Protein AF-A0A0A9XHM2-F1 (afdb_monomer_lite)

InterPro domains:
  IPR039986 Cilia- and flagella- associated protein 210 [PTHR28663] (13-385)

Radius of gyration: 79.8 Å; chains: 1; bounding box: 159×106×248 Å

Foldseek 3Di:
DVVVVVVVVVVVVVVVVVVVVVVVVVVVLCPDVLNVLLVVLLVVLVVVLVVVVVVVVVVVVVVVVVVVVVVVVVVVVVVVVVVVVVVVVVVVVVVVVVVVVVVVVVVVVVVVVVVVVVVVVVVVVVVVVVVVVVVVVVVVVVVVVVPPPPPDPDDPDDDDDDDDDDPDDDPPDPDPPPPDPPPPPPPPPPPPPVVPPVPPPDPDDDDDDDDDDDDDDDDDDDDDDDDDDDDDDDDDDDDDDDYDDDDDDCPPVCPVVVVVVVVVVVVVVVVVVVVVVVVVVVVVVVVVVVVVVVVVVVVVVVVVVVVVVVVVVVVVVVVVVVVVVVVVVVVVVVVVVVVVVVVVVVVVLVVVVVSLVVSVVVLVVSLVVSVVVVGDSVSSVVSNVVSCVVQVQFDPPPDDDDGDRDGDRPPCVVVVVVVVVVVVVVVVVVVVVVVVVPVVPPPDDDDDDD

pLDDT: mean 73.56, std 21.64, range [12.21, 96.81]

Secondary structure (DSSP, 8-state):
-HHHHHHHHHHHHHHHHHHHHHHHHHHHHHTSHHHHHHHHHHHHHHHHHHHHHHHHHHHHHHHHHHHHHHHHHHHHHHHHHHHHHHHHHHHHHHHHHHHHHHHHHHHHHHHHHHHHHHHHHHHHHHHHHHHHHHHHHHHHHHHHHHHHTTS-TT--S-----------SSSSS-SSSTTSSGGGSGGGGGGGTTTSSTTSSSS-----------------------------------------------SGGGHHHHHHHHHHHHHHHHHHHHHHHHHHHHHHHHHHHHHHHHHHHHHHHHHHHHHHHHHHHHHHHHHHHHHHHHHHHHHHHHHHHHHHHHHHHHHHHHHHHHHHH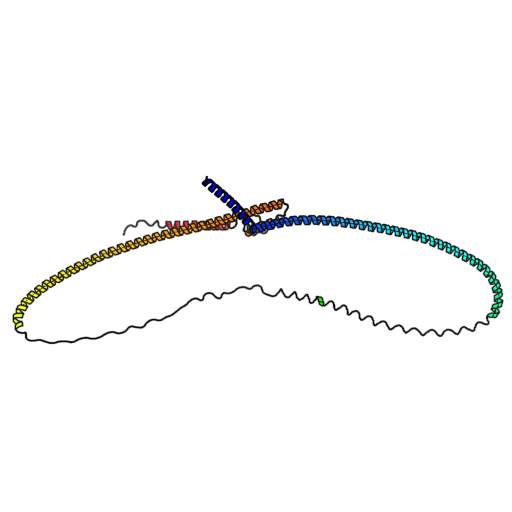HHHHHHHHHHHHHHHTT--SHHHHHHHHHHHHHTT-S----SSS--------TTHHHHHHHHHHHHHHHHHHHHHHHHHTTGGG---------

Structure (mmCIF, N/CA/C/O backbone):
data_AF-A0A0A9XHM2-F1
#
_entry.id   AF-A0A0A9XHM2-F1
#
loop_
_atom_site.group_PDB
_atom_site.id
_atom_site.type_symbol
_atom_site.label_atom_id
_atom_site.label_alt_id
_atom_site.label_comp_id
_atom_site.label_asym_id
_atom_site.label_entity_id
_atom_site.label_seq_id
_atom_site.pdbx_PDB_ins_code
_atom_site.Cartn_x
_atom_site.Cartn_y
_atom_site.Cartn_z
_atom_site.occupancy
_atom_site.B_iso_or_equiv
_atom_site.auth_seq_id
_atom_site.auth_comp_id
_atom_site.auth_asym_id
_atom_site.auth_atom_id
_atom_site.pdbx_PDB_model_num
ATOM 1 N N . ALA A 1 1 ? 0.078 51.154 26.487 1.00 70.75 1 ALA A N 1
ATOM 2 C CA . ALA A 1 1 ? 1.494 50.706 26.377 1.00 70.75 1 ALA A CA 1
ATOM 3 C C . ALA A 1 1 ? 1.761 49.185 26.523 1.00 70.75 1 ALA A C 1
ATOM 5 O O . ALA A 1 1 ? 2.159 48.554 25.548 1.00 70.75 1 ALA A O 1
ATOM 6 N N . ARG A 1 2 ? 1.698 48.573 27.729 1.00 76.19 2 ARG A N 1
ATOM 7 C CA . ARG A 1 2 ? 2.130 47.157 27.915 1.00 76.19 2 ARG A CA 1
ATOM 8 C C . ARG A 1 2 ? 1.165 46.142 27.282 1.00 76.19 2 ARG A C 1
ATOM 10 O O . ARG A 1 2 ? 1.616 45.144 26.730 1.00 76.19 2 ARG A O 1
ATOM 17 N N . HIS A 1 3 ? -0.140 46.409 27.343 1.00 81.81 3 HIS A N 1
ATOM 18 C CA . HIS A 1 3 ? -1.171 45.512 26.819 1.00 81.81 3 HIS A CA 1
ATOM 19 C C . HIS A 1 3 ? -1.166 45.444 25.282 1.00 81.81 3 HIS A C 1
ATOM 21 O O . HIS A 1 3 ? -1.221 44.344 24.742 1.00 81.81 3 HIS A O 1
ATOM 27 N N . GLU A 1 4 ? -0.992 46.565 24.565 1.00 82.81 4 GLU A N 1
ATOM 28 C CA . GLU A 1 4 ? -0.917 46.535 23.095 1.00 82.81 4 GLU A CA 1
ATOM 29 C C . GLU A 1 4 ? 0.332 45.787 22.615 1.00 82.81 4 GLU A C 1
ATOM 31 O O . GLU A 1 4 ? 0.250 45.059 21.634 1.00 82.81 4 GLU A O 1
ATOM 36 N N . ARG A 1 5 ? 1.471 45.882 23.326 1.00 81.62 5 ARG A N 1
ATOM 37 C CA . ARG A 1 5 ? 2.661 45.065 23.013 1.00 81.62 5 ARG A CA 1
ATOM 38 C C . ARG A 1 5 ? 2.379 43.569 23.167 1.00 81.62 5 ARG A C 1
ATOM 40 O O . ARG A 1 5 ? 2.789 42.794 22.312 1.00 81.62 5 ARG A O 1
ATOM 47 N N . TYR A 1 6 ? 1.662 43.161 24.217 1.00 90.19 6 TYR A N 1
ATOM 48 C CA . TYR A 1 6 ? 1.247 41.765 24.394 1.00 90.19 6 TYR A CA 1
ATOM 49 C C . TYR A 1 6 ? 0.303 41.296 23.274 1.00 90.19 6 TYR A C 1
ATOM 51 O O . TYR A 1 6 ? 0.520 40.228 22.706 1.00 90.19 6 TYR A O 1
ATOM 59 N N . LEU A 1 7 ? -0.700 42.104 22.907 1.00 91.31 7 LEU A N 1
ATOM 60 C CA . LEU A 1 7 ? -1.606 41.792 21.795 1.00 91.31 7 LEU A CA 1
ATOM 61 C C . LEU A 1 7 ? -0.871 41.735 20.447 1.00 91.31 7 LEU A C 1
ATOM 63 O O . LEU A 1 7 ? -1.127 40.828 19.659 1.00 91.31 7 LEU A O 1
ATOM 67 N N . TYR A 1 8 ? 0.075 42.647 20.206 1.00 91.00 8 TYR A N 1
ATOM 68 C CA . TYR A 1 8 ? 0.928 42.649 19.018 1.00 91.00 8 TYR A CA 1
ATOM 69 C C . TYR A 1 8 ? 1.772 41.370 18.935 1.00 91.00 8 TYR A C 1
ATOM 71 O O . TYR A 1 8 ? 1.706 40.670 17.928 1.00 91.00 8 TYR A O 1
ATOM 79 N N . PHE A 1 9 ? 2.498 41.010 20.002 1.00 90.00 9 PHE A N 1
ATOM 80 C CA . PHE A 1 9 ? 3.290 39.775 20.023 1.00 90.00 9 PHE A CA 1
ATOM 81 C C . PHE A 1 9 ? 2.417 38.527 19.882 1.00 90.00 9 PHE A C 1
ATOM 83 O O . PHE A 1 9 ? 2.793 37.615 19.154 1.00 90.00 9 PHE A O 1
ATOM 90 N N . LYS A 1 10 ? 1.228 38.495 20.500 1.00 91.50 10 LYS A N 1
ATOM 91 C CA . LYS A 1 10 ? 0.276 37.392 20.326 1.00 91.50 10 LYS A CA 1
ATOM 92 C C . LYS A 1 10 ? -0.179 37.263 18.866 1.00 91.50 10 LYS A C 1
ATOM 94 O O . LYS A 1 10 ? -0.170 36.155 18.338 1.00 91.50 10 LYS A O 1
ATOM 99 N N . ALA A 1 11 ? -0.520 38.371 18.207 1.00 92.38 11 ALA A N 1
ATOM 100 C CA . ALA A 1 11 ? -0.910 38.379 16.797 1.00 92.38 11 ALA A CA 1
ATOM 101 C C . ALA A 1 11 ? 0.260 38.017 15.860 1.00 92.38 11 ALA A C 1
ATOM 103 O O . ALA A 1 11 ? 0.055 37.354 14.842 1.00 92.38 11 ALA A O 1
ATOM 104 N N . GLU A 1 12 ? 1.493 38.411 16.192 1.00 91.75 12 GLU A N 1
ATOM 105 C CA . GLU A 1 12 ? 2.685 38.002 15.446 1.00 91.75 12 GLU A CA 1
ATOM 106 C C . GLU A 1 12 ? 2.969 36.501 15.618 1.00 91.75 12 GLU A C 1
ATOM 108 O O . GLU A 1 12 ? 3.211 35.806 14.633 1.00 91.75 12 GLU A O 1
ATOM 113 N N . ASP A 1 13 ? 2.855 35.969 16.835 1.00 91.38 13 ASP A N 1
ATOM 114 C CA . ASP A 1 13 ? 2.976 34.538 17.117 1.00 91.38 13 ASP A CA 1
ATOM 115 C C . ASP A 1 13 ? 1.866 33.708 16.464 1.00 91.38 13 ASP A C 1
ATOM 117 O O . ASP A 1 13 ? 2.127 32.592 16.020 1.00 91.38 13 ASP A O 1
ATOM 121 N N . GLU A 1 14 ? 0.637 34.219 16.387 1.00 92.75 14 GLU A N 1
ATOM 122 C CA . GLU A 1 14 ? -0.461 33.574 15.658 1.00 92.75 14 GLU A CA 1
ATOM 123 C C . GLU A 1 14 ? -0.163 33.533 14.151 1.00 92.75 14 GLU A C 1
ATOM 125 O O . GLU A 1 14 ? -0.194 32.449 13.570 1.00 92.75 14 GLU A O 1
ATOM 130 N N . ARG A 1 15 ? 0.300 34.639 13.547 1.00 92.69 15 ARG A N 1
ATOM 131 C CA . ARG A 1 15 ? 0.780 34.660 12.148 1.00 92.69 15 ARG A CA 1
ATOM 132 C C . ARG A 1 15 ? 1.948 33.696 11.908 1.00 92.69 15 ARG A C 1
ATOM 134 O O . ARG A 1 15 ? 1.951 32.969 10.916 1.00 92.69 15 ARG A O 1
ATOM 141 N N . ARG A 1 16 ? 2.934 33.649 12.812 1.00 92.12 16 ARG A N 1
ATOM 142 C CA . ARG A 1 16 ? 4.069 32.706 12.749 1.00 92.12 16 ARG A CA 1
ATOM 143 C C . ARG A 1 16 ? 3.576 31.256 12.815 1.00 92.12 16 ARG A C 1
ATOM 145 O O . ARG A 1 16 ? 4.003 30.430 12.008 1.00 92.12 16 ARG A O 1
ATOM 152 N N . LYS A 1 17 ? 2.635 30.951 13.717 1.00 93.38 17 LYS A N 1
ATOM 153 C CA . LYS A 1 17 ? 1.979 29.636 13.815 1.00 93.38 17 LYS A CA 1
ATOM 154 C C . LYS A 1 17 ? 1.190 29.307 12.550 1.00 93.38 17 LYS A C 1
ATOM 156 O O . LYS A 1 17 ? 1.234 28.160 12.126 1.00 93.38 17 LYS A O 1
ATOM 161 N N . ASP A 1 18 ? 0.534 30.269 11.909 1.00 93.00 18 ASP A N 1
ATOM 162 C CA . ASP A 1 18 ? -0.180 30.046 10.647 1.00 93.00 18 ASP A CA 1
ATOM 163 C C . ASP A 1 18 ? 0.752 29.742 9.475 1.00 93.00 18 ASP A C 1
ATOM 165 O O . ASP A 1 18 ? 0.490 28.795 8.735 1.00 93.00 18 ASP A O 1
ATOM 169 N N . VAL A 1 19 ? 1.890 30.433 9.358 1.00 94.00 19 VAL A N 1
ATOM 170 C CA . VAL A 1 19 ? 2.927 30.088 8.367 1.00 94.00 19 VAL A CA 1
ATOM 171 C C . VAL A 1 19 ? 3.477 28.676 8.609 1.00 94.00 19 VAL A C 1
ATOM 173 O O . VAL A 1 19 ? 3.642 27.909 7.659 1.00 94.00 19 VAL A O 1
ATOM 176 N N . VAL A 1 20 ? 3.713 28.288 9.868 1.00 93.81 20 VAL A N 1
ATOM 177 C CA . VAL A 1 20 ? 4.138 26.919 10.217 1.00 93.81 20 VAL A CA 1
ATOM 178 C C . VAL A 1 20 ? 3.036 25.894 9.917 1.00 93.81 20 VAL A C 1
ATOM 180 O O . VAL A 1 20 ? 3.327 24.846 9.344 1.00 93.81 20 VAL A O 1
ATOM 183 N N . ARG A 1 21 ? 1.766 26.192 10.228 1.00 91.88 21 ARG A N 1
ATOM 184 C CA . ARG A 1 21 ? 0.611 25.330 9.913 1.00 91.88 21 ARG A CA 1
ATOM 185 C C . ARG A 1 21 ? 0.415 25.161 8.403 1.00 91.88 21 ARG A C 1
ATOM 187 O O . ARG A 1 21 ? 0.101 24.055 7.972 1.00 91.88 21 ARG A O 1
ATOM 194 N N . ALA A 1 22 ? 0.620 26.212 7.609 1.00 89.94 22 ALA A N 1
ATOM 195 C CA . ALA A 1 22 ? 0.548 26.155 6.151 1.00 89.94 22 ALA A CA 1
ATOM 196 C C . ALA A 1 22 ? 1.648 25.250 5.572 1.00 89.94 22 ALA A C 1
ATOM 198 O O . ALA A 1 22 ? 1.330 24.275 4.893 1.00 89.94 22 ALA A O 1
ATOM 199 N N . LYS A 1 23 ? 2.917 25.486 5.938 1.00 92.62 23 LYS A N 1
ATOM 200 C CA . LYS A 1 23 ? 4.052 24.647 5.508 1.00 92.62 23 LYS A CA 1
ATOM 201 C C . LYS A 1 23 ? 3.910 23.189 5.951 1.00 92.62 23 LYS A C 1
ATOM 203 O O . LYS A 1 23 ? 4.225 22.280 5.193 1.00 92.62 23 LYS A O 1
ATOM 208 N N . ALA A 1 24 ? 3.396 22.941 7.157 1.00 90.81 24 ALA A N 1
ATOM 209 C CA . ALA A 1 24 ? 3.127 21.582 7.621 1.00 90.81 24 ALA A CA 1
ATOM 210 C C . ALA A 1 24 ? 2.058 20.885 6.759 1.00 90.81 24 ALA A C 1
ATOM 212 O O . ALA A 1 24 ? 2.250 19.734 6.378 1.00 90.81 24 ALA A O 1
ATOM 213 N N . ARG A 1 25 ? 0.957 21.571 6.410 1.00 87.44 25 ARG A N 1
ATOM 214 C CA . ARG A 1 25 ? -0.077 21.031 5.503 1.00 87.44 25 ARG A CA 1
ATOM 215 C C . ARG A 1 25 ? 0.481 20.717 4.117 1.00 87.44 25 ARG A C 1
ATOM 217 O O . ARG A 1 25 ? 0.168 19.660 3.583 1.00 87.44 25 ARG A O 1
ATOM 224 N N . GLU A 1 26 ? 1.307 21.605 3.572 1.00 88.94 26 GLU A N 1
ATOM 225 C CA . GLU A 1 26 ? 1.995 21.426 2.290 1.00 88.94 26 GLU A CA 1
ATOM 226 C C . GLU A 1 26 ? 2.888 20.175 2.312 1.00 88.94 26 GLU A C 1
ATOM 228 O O . GLU A 1 26 ? 2.670 19.258 1.523 1.00 88.94 26 GLU A O 1
ATOM 233 N N . ILE A 1 27 ? 3.782 20.050 3.300 1.00 90.69 27 ILE A N 1
ATOM 234 C CA . ILE A 1 27 ? 4.639 18.865 3.485 1.00 90.69 27 ILE A CA 1
ATOM 235 C C . ILE A 1 27 ? 3.800 17.587 3.659 1.00 90.69 27 ILE A C 1
ATOM 237 O O . ILE A 1 27 ? 4.090 16.569 3.031 1.00 90.69 27 ILE A O 1
ATOM 241 N N . PHE A 1 28 ? 2.734 17.613 4.467 1.00 89.00 28 PHE A N 1
ATOM 242 C CA . PHE A 1 28 ? 1.849 16.453 4.621 1.00 89.00 28 PHE A CA 1
ATOM 243 C C . PHE A 1 28 ? 1.093 16.103 3.333 1.00 89.00 28 PHE A C 1
ATOM 245 O O . PHE A 1 28 ? 0.839 14.922 3.100 1.00 89.00 28 PHE A O 1
ATOM 252 N N . PHE A 1 29 ? 0.749 17.081 2.492 1.00 88.94 29 PHE A N 1
ATOM 253 C CA . PHE A 1 29 ? 0.143 16.839 1.185 1.00 88.94 29 PHE A CA 1
ATOM 254 C C . PHE A 1 29 ? 1.154 16.227 0.204 1.00 88.94 29 PHE A C 1
ATOM 256 O O . PHE A 1 29 ? 0.825 15.242 -0.457 1.00 88.94 29 PHE A O 1
ATOM 263 N N . GLU A 1 30 ? 2.389 16.735 0.149 1.00 88.31 30 GLU A N 1
ATOM 264 C CA . GLU A 1 30 ? 3.471 16.164 -0.667 1.00 88.31 30 GLU A CA 1
ATOM 265 C C . GLU A 1 30 ? 3.849 14.737 -0.243 1.00 88.31 30 GLU A C 1
ATOM 267 O O . GLU A 1 30 ? 4.127 13.886 -1.090 1.00 88.31 30 GLU A O 1
ATOM 272 N N . MET A 1 31 ? 3.827 14.452 1.063 1.00 89.62 31 MET A N 1
ATOM 273 C CA . MET A 1 31 ? 4.155 13.132 1.606 1.00 89.62 31 MET A CA 1
ATOM 274 C C . MET A 1 31 ? 3.049 12.076 1.434 1.00 89.62 31 MET A C 1
ATOM 276 O O . MET A 1 31 ? 3.304 10.907 1.740 1.00 89.62 31 MET A O 1
ATOM 280 N N . ARG A 1 32 ? 1.864 12.421 0.907 1.00 89.88 32 ARG A N 1
ATOM 281 C CA . ARG A 1 32 ? 0.843 11.431 0.514 1.00 89.88 32 ARG A CA 1
ATOM 282 C C . ARG A 1 32 ? 1.305 10.638 -0.705 1.00 89.88 32 ARG A C 1
ATOM 284 O O . ARG A 1 32 ? 1.786 11.204 -1.683 1.00 89.88 32 ARG A O 1
ATOM 291 N N . ASP A 1 33 ? 1.092 9.325 -0.688 1.00 90.12 33 ASP A N 1
ATOM 292 C CA . ASP A 1 33 ? 1.523 8.451 -1.787 1.00 90.12 33 ASP A CA 1
ATOM 293 C C . ASP A 1 33 ? 0.780 8.732 -3.102 1.00 90.12 33 ASP A C 1
ATOM 295 O O . ASP A 1 33 ? 1.353 8.573 -4.176 1.00 90.12 33 ASP A O 1
ATOM 299 N N . SER A 1 34 ? -0.450 9.252 -3.041 1.00 89.94 34 SER A N 1
ATOM 300 C CA . SER A 1 34 ? -1.157 9.783 -4.213 1.00 89.94 34 SER A CA 1
ATOM 301 C C . SER A 1 34 ? -0.393 10.935 -4.877 1.00 89.94 34 SER A C 1
ATOM 303 O O . SER A 1 34 ? -0.196 10.928 -6.091 1.00 89.94 34 SER A O 1
ATOM 305 N N . THR A 1 35 ? 0.100 11.892 -4.088 1.00 91.94 35 THR A N 1
ATOM 306 C CA . THR A 1 35 ? 0.879 13.048 -4.557 1.00 91.94 35 THR A CA 1
ATOM 307 C C . THR A 1 35 ? 2.259 12.635 -5.070 1.00 91.94 35 THR A C 1
ATOM 309 O O . THR A 1 35 ? 2.705 13.144 -6.100 1.00 91.94 35 THR A O 1
ATOM 312 N N . LYS A 1 36 ? 2.912 11.658 -4.424 1.00 93.69 36 LYS A N 1
ATOM 313 C CA . LYS A 1 36 ? 4.159 11.050 -4.930 1.00 93.69 36 LYS A CA 1
ATOM 314 C C . LYS A 1 36 ? 3.947 10.386 -6.292 1.00 93.69 36 LYS A C 1
ATOM 316 O O . LYS A 1 36 ? 4.747 10.606 -7.199 1.00 93.69 36 LYS A O 1
ATOM 321 N N . ASN A 1 37 ? 2.860 9.628 -6.457 1.00 93.44 37 ASN A N 1
ATOM 322 C CA . ASN A 1 37 ? 2.523 8.971 -7.722 1.00 93.44 37 ASN A CA 1
ATOM 323 C C . ASN A 1 37 ? 2.206 9.994 -8.825 1.00 93.44 37 ASN A C 1
ATOM 325 O O . ASN A 1 37 ? 2.697 9.846 -9.942 1.00 93.44 37 ASN A O 1
ATOM 329 N N . LEU A 1 38 ? 1.474 11.068 -8.505 1.00 93.88 38 LEU A N 1
ATOM 330 C CA . LEU A 1 38 ? 1.211 12.174 -9.432 1.00 93.88 38 LEU A CA 1
ATOM 331 C C . LEU A 1 38 ? 2.518 12.836 -9.909 1.00 93.88 38 LEU A C 1
ATOM 333 O O . LEU A 1 38 ? 2.744 12.942 -11.112 1.00 93.88 38 LEU A O 1
ATOM 337 N N . ARG A 1 39 ? 3.429 13.184 -8.987 1.00 93.12 39 ARG A N 1
ATOM 338 C CA . ARG A 1 39 ? 4.757 13.744 -9.320 1.00 93.12 39 ARG A CA 1
ATOM 339 C C . ARG A 1 39 ? 5.680 12.754 -10.039 1.00 93.12 39 ARG A C 1
ATOM 341 O O . ARG A 1 39 ? 6.572 13.164 -10.780 1.00 93.12 39 ARG A O 1
ATOM 348 N N . SER A 1 40 ? 5.501 11.450 -9.837 1.00 94.75 40 SER A N 1
ATOM 349 C CA . SER A 1 40 ? 6.211 10.415 -10.600 1.00 94.75 40 SER A CA 1
ATOM 350 C C . SER A 1 40 ? 5.714 10.362 -12.050 1.00 94.75 40 SER A C 1
ATOM 352 O O . SER A 1 40 ? 6.523 10.378 -12.978 1.00 94.75 40 SER A O 1
ATOM 354 N N . ALA A 1 41 ? 4.395 10.407 -12.251 1.00 94.62 41 ALA A N 1
ATOM 355 C CA . ALA A 1 41 ? 3.767 10.481 -13.567 1.00 94.62 41 ALA A CA 1
ATOM 356 C C . ALA A 1 41 ? 4.102 11.781 -14.325 1.00 94.62 41 ALA A C 1
ATOM 358 O O . ALA A 1 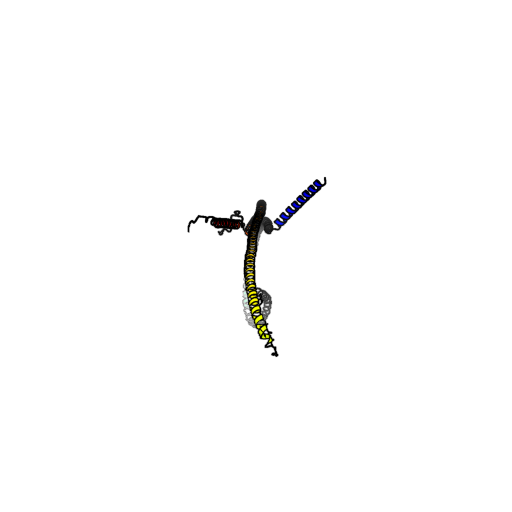41 ? 4.354 11.740 -15.528 1.00 94.62 41 ALA A O 1
ATOM 359 N N . GLU A 1 42 ? 4.180 12.916 -13.630 1.00 94.31 42 GLU A N 1
ATOM 360 C CA . GLU A 1 42 ? 4.624 14.209 -14.172 1.00 94.31 42 GLU A CA 1
ATOM 361 C C . GLU A 1 42 ? 6.056 14.131 -14.738 1.00 94.31 42 GLU A C 1
ATOM 363 O O . GLU A 1 42 ? 6.310 14.511 -15.885 1.00 94.31 42 GLU A O 1
ATOM 368 N N . LYS A 1 43 ? 6.987 13.546 -13.971 1.00 94.75 43 LYS A N 1
ATOM 369 C CA . LYS A 1 43 ? 8.376 13.303 -14.403 1.00 94.75 43 LYS A CA 1
ATOM 370 C C . LYS A 1 43 ? 8.468 12.291 -15.546 1.00 94.75 43 LYS A C 1
ATOM 372 O O . LYS A 1 43 ? 9.299 12.447 -16.437 1.00 94.75 43 LYS A O 1
ATOM 377 N N . LEU A 1 44 ? 7.607 11.273 -15.562 1.00 94.81 44 LEU A N 1
ATOM 378 C CA . LEU A 1 44 ? 7.523 10.335 -16.683 1.00 94.81 44 LEU A CA 1
ATOM 379 C C . LEU A 1 44 ? 6.995 11.023 -17.955 1.00 94.81 44 LEU A C 1
ATOM 381 O O . LEU A 1 44 ? 7.493 10.756 -19.045 1.00 94.81 44 LEU A O 1
ATOM 385 N N . SER A 1 45 ? 6.043 11.949 -17.824 1.00 94.50 45 SER A N 1
ATOM 386 C CA . SER A 1 45 ? 5.541 12.777 -18.927 1.00 94.50 45 SER A CA 1
ATOM 387 C C . SER A 1 45 ? 6.639 13.688 -19.509 1.00 94.50 45 SER A C 1
ATOM 389 O O . SER A 1 45 ? 6.809 13.744 -20.730 1.00 94.50 45 SER A O 1
ATOM 391 N N . GLU A 1 46 ? 7.461 14.317 -18.657 1.00 93.56 46 GLU A N 1
ATOM 392 C CA . GLU A 1 46 ? 8.681 15.045 -19.059 1.00 93.56 46 GLU A CA 1
ATOM 393 C C . GLU A 1 46 ? 9.629 14.146 -19.876 1.00 93.56 46 GLU A C 1
ATOM 395 O O . GLU A 1 46 ? 9.954 14.464 -21.022 1.00 93.56 46 GLU A O 1
ATOM 400 N N . ALA A 1 47 ? 10.007 12.988 -19.325 1.00 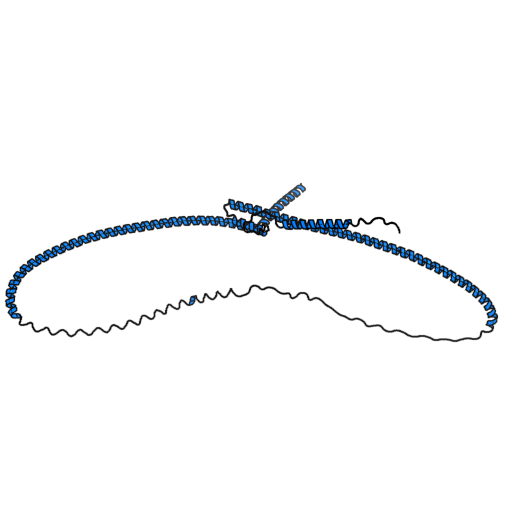95.00 47 ALA A N 1
ATOM 401 C CA . ALA A 1 47 ? 10.934 12.053 -19.960 1.00 95.00 47 ALA A CA 1
ATOM 402 C C . ALA A 1 47 ? 10.406 11.506 -21.300 1.00 95.00 47 ALA A C 1
ATOM 404 O O . ALA A 1 47 ? 11.173 11.326 -22.248 1.00 95.00 47 ALA A O 1
ATOM 405 N N . LEU A 1 48 ? 9.092 11.282 -21.426 1.00 93.81 48 LEU A N 1
ATOM 406 C CA . LEU A 1 48 ? 8.465 10.888 -22.692 1.00 93.81 48 LEU A CA 1
ATOM 407 C C . LEU A 1 48 ? 8.517 12.015 -23.736 1.00 93.81 48 LEU A C 1
ATOM 409 O O . LEU A 1 48 ? 8.816 11.739 -24.900 1.00 93.81 48 LEU A O 1
ATOM 413 N N . ARG A 1 49 ? 8.301 13.278 -23.341 1.00 94.38 49 ARG A N 1
ATOM 414 C CA . ARG A 1 49 ? 8.458 14.449 -24.227 1.00 94.38 49 ARG A CA 1
ATOM 415 C C . ARG A 1 49 ? 9.901 14.590 -24.717 1.00 94.38 49 ARG A C 1
ATOM 417 O O . ARG A 1 49 ? 10.137 14.840 -25.900 1.00 94.38 49 ARG A O 1
ATOM 424 N N . GLU A 1 50 ? 10.881 14.405 -23.838 1.00 94.06 50 GLU A N 1
ATOM 425 C CA . GLU A 1 50 ? 12.298 14.404 -24.219 1.00 94.06 50 GLU A CA 1
ATOM 426 C C . GLU A 1 50 ? 12.641 13.230 -25.139 1.00 94.06 50 GLU A C 1
ATOM 428 O O . GLU A 1 50 ? 13.315 13.416 -26.156 1.00 94.06 50 GLU A O 1
ATOM 433 N N . ARG A 1 51 ? 12.108 12.034 -24.865 1.00 93.88 51 ARG A N 1
ATOM 434 C CA . ARG A 1 51 ? 12.309 10.863 -25.723 1.00 93.88 51 ARG A CA 1
ATOM 435 C C . ARG A 1 51 ? 11.699 11.047 -27.114 1.00 93.88 51 ARG A C 1
ATOM 437 O O . ARG A 1 51 ? 12.313 10.631 -28.093 1.00 93.88 51 ARG A O 1
ATOM 444 N N . GLN A 1 52 ? 10.552 11.717 -27.231 1.00 93.31 52 GLN A N 1
ATOM 445 C CA . GLN A 1 52 ? 9.980 12.105 -28.526 1.00 93.31 52 GLN A CA 1
ATOM 446 C C . GLN A 1 52 ? 10.905 13.064 -29.294 1.00 93.31 52 GLN A C 1
ATOM 448 O O . GLN A 1 52 ? 11.143 12.845 -30.483 1.00 93.31 52 GLN A O 1
ATOM 453 N N . LYS A 1 53 ? 11.498 14.065 -28.623 1.00 94.12 53 LYS A N 1
ATOM 454 C CA . LYS A 1 53 ? 12.503 14.959 -29.233 1.00 94.12 53 LYS A CA 1
ATOM 455 C C . LYS A 1 53 ? 13.746 14.192 -29.702 1.00 94.12 53 LYS A C 1
ATOM 457 O O . LYS A 1 53 ? 14.184 14.404 -30.828 1.00 94.12 53 LYS A O 1
ATOM 462 N N . GLN A 1 54 ? 14.269 13.266 -28.893 1.00 95.38 54 GLN A N 1
ATOM 463 C CA . GLN A 1 54 ? 15.389 12.392 -29.279 1.00 95.38 54 GLN A CA 1
ATOM 464 C C . GLN A 1 54 ? 15.050 11.535 -30.507 1.00 95.38 54 GLN A C 1
ATOM 466 O O . GLN A 1 54 ? 15.854 11.432 -31.425 1.00 95.38 54 GLN A O 1
ATOM 471 N N . VAL A 1 55 ? 13.853 10.941 -30.565 1.00 95.81 55 VAL A N 1
ATOM 472 C CA . VAL A 1 55 ? 13.418 10.141 -31.723 1.00 95.81 55 VAL A CA 1
ATOM 473 C C . VAL A 1 55 ? 13.271 11.007 -32.979 1.00 95.81 55 VAL A C 1
ATOM 475 O O . VAL A 1 55 ? 13.669 10.573 -34.056 1.00 95.81 55 VAL A O 1
ATOM 478 N N . ALA A 1 56 ? 12.752 12.232 -32.860 1.00 94.56 56 ALA A N 1
ATOM 479 C CA . ALA A 1 56 ? 12.667 13.171 -33.979 1.00 94.56 56 ALA A CA 1
ATOM 480 C C . ALA A 1 56 ? 14.054 13.638 -34.465 1.00 94.56 56 ALA A C 1
ATOM 482 O O . ALA A 1 56 ? 14.279 13.726 -35.669 1.00 94.56 56 ALA A O 1
ATOM 483 N N . PHE A 1 57 ? 14.996 13.883 -33.549 1.00 96.12 57 PHE A N 1
ATOM 484 C CA . PHE A 1 57 ? 16.385 14.208 -33.881 1.00 96.12 57 PHE A CA 1
ATOM 485 C C . PHE A 1 57 ? 17.086 13.035 -34.584 1.00 96.12 57 PHE A C 1
ATOM 487 O O . PHE A 1 57 ? 17.605 13.200 -35.683 1.00 96.12 57 PHE A O 1
ATOM 494 N N . ASN A 1 58 ? 17.008 11.827 -34.018 1.00 95.94 58 ASN A N 1
ATOM 495 C CA . ASN A 1 58 ? 17.631 10.627 -34.585 1.00 95.94 58 ASN A CA 1
ATOM 496 C C . ASN A 1 58 ? 17.045 10.231 -35.954 1.00 95.94 58 ASN A C 1
ATOM 498 O O . ASN A 1 58 ? 17.731 9.572 -36.730 1.00 95.94 58 ASN A O 1
ATOM 502 N N . LYS A 1 59 ? 15.795 10.611 -36.265 1.00 96.19 59 LYS A N 1
ATOM 503 C CA . LYS A 1 59 ? 15.241 10.485 -37.623 1.00 96.19 59 LYS A CA 1
ATOM 504 C C . LYS A 1 59 ? 15.948 11.416 -38.605 1.00 96.19 59 LYS A C 1
ATOM 506 O O . LYS A 1 59 ? 16.427 10.928 -39.615 1.00 96.19 59 LYS A O 1
ATOM 511 N N . LYS A 1 60 ? 16.104 12.699 -38.258 1.00 95.50 60 LYS A N 1
ATOM 512 C CA . LYS A 1 60 ? 16.815 13.682 -39.093 1.00 95.50 60 LYS A CA 1
ATOM 513 C C . LYS A 1 60 ? 18.274 13.311 -39.334 1.00 95.50 60 LYS A C 1
ATOM 515 O O . LYS A 1 60 ? 18.745 13.432 -40.455 1.00 95.50 60 LYS A O 1
ATOM 520 N N . VAL A 1 61 ? 18.971 12.810 -38.311 1.00 95.62 61 VAL A N 1
ATOM 521 C CA . VAL A 1 61 ? 20.337 12.283 -38.475 1.00 95.62 61 VAL A CA 1
ATOM 522 C C . VAL A 1 61 ? 20.343 11.141 -39.502 1.00 95.62 61 VAL A C 1
ATOM 524 O O . VAL A 1 61 ? 21.098 11.204 -40.459 1.00 95.62 61 VAL A O 1
ATOM 527 N N . LYS A 1 62 ? 19.408 10.186 -39.401 1.00 95.12 62 LYS A N 1
ATOM 528 C CA . LYS A 1 62 ? 19.237 9.078 -40.365 1.00 95.12 62 LYS A CA 1
ATOM 529 C C . LYS A 1 62 ? 18.688 9.466 -41.740 1.00 95.12 62 LYS A C 1
ATOM 531 O O . LYS A 1 62 ? 18.644 8.622 -42.634 1.00 95.12 62 LYS A O 1
ATOM 536 N N . GLU A 1 63 ? 18.193 10.685 -41.895 1.00 95.12 63 GLU A N 1
ATOM 537 C CA . GLU A 1 63 ? 17.804 11.261 -43.182 1.00 95.12 63 GLU A CA 1
ATOM 538 C C . GLU A 1 63 ? 19.050 11.870 -43.848 1.00 95.12 63 GLU A C 1
ATOM 540 O O . GLU A 1 63 ? 19.327 11.538 -44.995 1.00 95.12 63 GLU A O 1
ATOM 545 N N . ILE A 1 64 ? 19.875 12.606 -43.090 1.00 95.00 64 ILE A N 1
ATOM 546 C CA . ILE A 1 64 ? 21.174 13.143 -43.536 1.00 95.00 64 ILE A CA 1
ATOM 547 C C . ILE A 1 64 ? 22.163 12.018 -43.886 1.00 95.00 64 ILE A C 1
ATOM 549 O O . ILE A 1 64 ? 22.695 12.021 -44.990 1.00 95.00 64 ILE A O 1
ATOM 553 N N . GLU A 1 65 ? 22.344 11.020 -43.010 1.00 94.06 65 GLU A N 1
ATOM 554 C CA . GLU A 1 65 ? 23.220 9.854 -43.248 1.00 94.06 65 GLU A CA 1
ATOM 555 C C . GLU A 1 65 ? 22.904 9.189 -44.603 1.00 94.06 65 GLU A C 1
ATOM 557 O O . GLU A 1 65 ? 23.804 8.873 -45.373 1.00 94.06 65 GLU A O 1
ATOM 562 N N . LYS A 1 66 ? 21.616 9.056 -44.949 1.00 95.25 66 LYS A N 1
ATOM 563 C CA . LYS A 1 66 ? 21.177 8.492 -46.236 1.00 95.25 66 LYS A CA 1
ATOM 564 C C . LYS A 1 66 ? 21.383 9.424 -47.420 1.00 95.25 66 LYS A C 1
ATOM 566 O O . LYS A 1 66 ? 21.602 8.944 -48.529 1.00 95.25 66 LYS A O 1
ATOM 571 N N . GLU A 1 67 ? 21.245 10.733 -47.234 1.00 94.75 67 GLU A N 1
ATOM 572 C CA . GLU A 1 67 ? 21.542 11.708 -48.285 1.00 94.75 67 GLU A CA 1
ATOM 573 C C . GLU A 1 67 ? 23.044 11.720 -48.608 1.00 94.75 67 GLU A C 1
ATOM 575 O O . GLU A 1 67 ? 23.405 11.828 -49.781 1.00 94.75 67 GLU A O 1
ATOM 580 N N . GLU A 1 68 ? 23.902 11.508 -47.606 1.00 92.94 68 GLU A N 1
ATOM 581 C CA . GLU A 1 68 ? 25.350 11.341 -47.765 1.00 92.94 68 GLU A CA 1
ATOM 582 C C . GLU A 1 68 ? 25.710 9.986 -48.403 1.00 92.94 68 GLU A C 1
ATOM 584 O O . GLU A 1 68 ? 26.367 9.989 -49.446 1.00 92.94 68 GLU A O 1
ATOM 589 N N . GLU A 1 69 ? 25.183 8.855 -47.908 1.00 92.69 69 GLU A N 1
ATOM 590 C CA . GLU A 1 69 ? 25.314 7.525 -48.545 1.00 92.69 69 GLU A CA 1
ATOM 591 C C . GLU A 1 69 ? 24.899 7.562 -50.031 1.00 92.69 69 GLU A C 1
ATOM 593 O O . GLU A 1 69 ? 25.588 7.036 -50.910 1.00 92.69 69 GLU A O 1
ATOM 598 N N . MET A 1 70 ? 23.780 8.226 -50.344 1.00 93.94 70 MET A N 1
ATOM 599 C CA . MET A 1 70 ? 23.281 8.385 -51.715 1.00 93.94 70 MET A CA 1
ATOM 600 C C . MET A 1 70 ? 24.101 9.372 -52.557 1.00 93.94 70 MET A C 1
ATOM 602 O O . MET A 1 70 ? 23.988 9.339 -53.787 1.00 93.94 70 MET A O 1
ATOM 606 N N . ARG A 1 71 ? 24.909 10.247 -51.944 1.00 94.12 71 ARG A N 1
ATOM 607 C CA . ARG A 1 71 ? 25.868 11.114 -52.645 1.00 94.12 71 ARG A CA 1
ATOM 608 C C . ARG A 1 71 ? 27.131 10.327 -52.987 1.00 94.12 71 ARG A C 1
ATOM 610 O O . ARG A 1 71 ? 27.500 10.270 -54.158 1.00 94.12 71 ARG A O 1
ATOM 617 N N . GLU A 1 72 ? 27.707 9.631 -52.011 1.00 93.31 72 GLU A N 1
ATOM 618 C CA . GLU A 1 72 ? 28.886 8.772 -52.188 1.00 93.31 72 GLU A CA 1
ATOM 619 C C . GLU A 1 72 ? 28.624 7.656 -53.211 1.00 93.31 72 GLU A C 1
ATOM 621 O O . GLU A 1 72 ? 29.422 7.442 -54.122 1.00 93.31 72 GLU A O 1
ATOM 626 N N . ALA A 1 73 ? 27.452 7.013 -53.164 1.00 93.62 73 ALA A N 1
ATOM 627 C CA . ALA A 1 73 ? 27.060 6.013 -54.158 1.00 93.62 73 ALA A CA 1
ATOM 628 C C . ALA A 1 73 ? 26.979 6.579 -55.593 1.00 93.62 73 ALA A C 1
ATOM 630 O O . ALA A 1 73 ? 27.263 5.860 -56.554 1.00 93.62 73 ALA A O 1
ATOM 631 N N . ARG A 1 74 ? 26.621 7.862 -55.763 1.00 94.25 74 ARG A N 1
ATOM 632 C CA . ARG A 1 74 ? 26.629 8.542 -57.075 1.00 94.25 74 ARG A CA 1
ATOM 633 C C . ARG A 1 74 ? 28.040 8.910 -57.519 1.00 94.25 74 ARG A C 1
ATOM 635 O O . ARG A 1 74 ? 28.328 8.783 -58.704 1.00 94.25 74 ARG A O 1
ATOM 642 N N . GLU A 1 75 ? 28.898 9.340 -56.597 1.00 93.25 75 GLU A N 1
ATOM 643 C CA . GLU A 1 75 ? 30.314 9.637 -56.855 1.00 93.25 75 GLU A CA 1
ATOM 644 C C . GLU A 1 75 ? 31.044 8.365 -57.324 1.00 93.25 75 GLU A C 1
ATOM 646 O O . GLU A 1 75 ? 31.588 8.340 -58.429 1.00 93.25 75 GLU A O 1
ATOM 651 N N . ILE A 1 76 ? 30.908 7.260 -56.581 1.00 93.00 76 ILE A N 1
ATOM 652 C CA . ILE A 1 76 ? 31.449 5.938 -56.943 1.00 93.00 76 ILE A CA 1
ATOM 653 C C . ILE A 1 76 ? 30.899 5.455 -58.296 1.00 93.00 76 ILE A C 1
ATOM 655 O O . ILE A 1 76 ? 31.649 4.923 -59.115 1.00 93.00 76 ILE A O 1
ATOM 659 N N . TRP A 1 77 ? 29.602 5.637 -58.570 1.00 93.31 77 TRP A N 1
ATOM 660 C CA . TRP A 1 77 ? 29.010 5.232 -59.852 1.00 93.31 77 TRP A CA 1
ATOM 661 C C . TRP A 1 77 ? 29.487 6.095 -61.030 1.00 93.31 77 TRP A C 1
ATOM 663 O O . TRP A 1 77 ? 29.688 5.574 -62.130 1.00 93.31 77 TRP A O 1
ATOM 673 N N . ALA A 1 78 ? 29.704 7.395 -60.811 1.00 94.12 78 ALA A N 1
ATOM 674 C CA . ALA A 1 78 ? 30.281 8.289 -61.808 1.00 94.12 78 ALA A CA 1
ATOM 675 C C . ALA A 1 78 ? 31.731 7.894 -62.130 1.00 94.12 78 ALA A C 1
ATOM 677 O O . ALA A 1 78 ? 32.068 7.755 -63.305 1.00 94.12 78 ALA A O 1
ATOM 678 N N . ASP A 1 79 ? 32.561 7.633 -61.120 1.00 92.62 79 ASP A N 1
ATOM 679 C CA . ASP A 1 79 ? 33.962 7.238 -61.312 1.00 92.62 79 ASP A CA 1
ATOM 680 C C . ASP A 1 79 ? 34.091 5.839 -61.932 1.00 92.62 79 ASP A C 1
ATOM 682 O O . ASP A 1 79 ? 34.873 5.641 -62.862 1.00 92.62 79 ASP A O 1
ATOM 686 N N . ALA A 1 80 ? 33.237 4.889 -61.539 1.00 93.88 80 ALA A N 1
ATOM 687 C CA . ALA A 1 80 ? 33.147 3.581 -62.190 1.00 93.88 80 ALA A CA 1
ATOM 688 C C . ALA A 1 80 ? 32.695 3.663 -63.663 1.00 93.88 80 ALA A C 1
ATOM 690 O O . ALA A 1 80 ? 32.966 2.744 -64.438 1.00 93.88 80 ALA A O 1
ATOM 691 N N . ASN A 1 81 ? 32.005 4.735 -64.070 1.00 93.88 81 ASN A N 1
ATOM 692 C CA . ASN A 1 81 ? 31.649 4.979 -65.467 1.00 93.88 81 ASN A CA 1
ATOM 693 C C . ASN A 1 81 ? 32.754 5.723 -66.236 1.00 93.88 81 ASN A C 1
A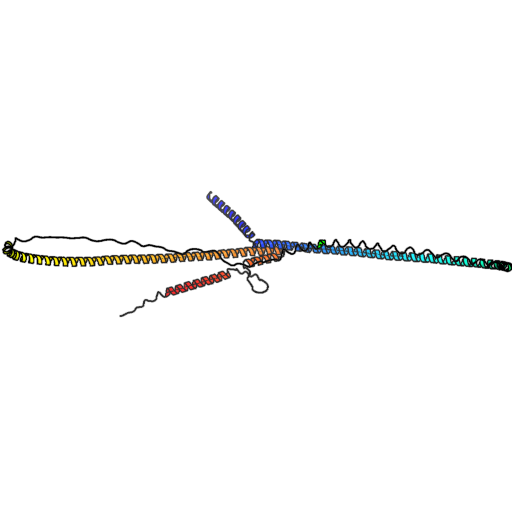TOM 695 O O . ASN A 1 81 ? 33.017 5.333 -67.372 1.00 93.88 81 ASN A O 1
ATOM 699 N N . LYS A 1 82 ? 33.455 6.693 -65.624 1.00 93.75 82 LYS A N 1
ATOM 700 C CA . LYS A 1 82 ? 34.678 7.294 -66.199 1.00 93.75 82 LYS A CA 1
ATOM 701 C C . LYS A 1 82 ? 35.708 6.210 -66.512 1.00 93.75 82 LYS A C 1
ATOM 703 O O . LYS A 1 82 ? 36.149 6.092 -67.647 1.00 93.75 82 LYS A O 1
ATOM 708 N N . TRP A 1 83 ? 35.983 5.330 -65.547 1.00 91.88 83 TRP A N 1
ATOM 709 C CA . TRP A 1 83 ? 36.921 4.223 -65.730 1.00 91.88 83 TRP A CA 1
ATOM 710 C C . TRP A 1 83 ? 36.508 3.274 -66.867 1.00 91.88 83 TRP A C 1
ATOM 712 O O . TRP A 1 83 ? 37.358 2.803 -67.616 1.00 91.88 83 TRP A O 1
ATOM 722 N N . LYS A 1 84 ? 35.207 3.009 -67.069 1.00 92.56 84 LYS A N 1
ATOM 723 C CA . LYS A 1 84 ? 34.749 2.236 -68.242 1.00 92.56 84 LYS A CA 1
ATOM 724 C C . LYS A 1 84 ? 35.033 2.963 -69.554 1.00 92.56 84 LYS A C 1
ATOM 726 O O . LYS A 1 84 ? 35.478 2.310 -70.491 1.00 92.56 84 LYS A O 1
ATOM 731 N N . GLN A 1 85 ? 34.800 4.275 -69.611 1.00 92.88 85 GLN A N 1
ATOM 732 C CA . GLN A 1 85 ? 35.091 5.096 -70.791 1.00 92.88 85 GLN A CA 1
ATOM 733 C C . GLN A 1 85 ? 36.596 5.089 -71.093 1.00 92.88 85 GLN A C 1
ATOM 735 O O . GLN A 1 85 ? 36.979 4.719 -72.198 1.00 92.88 85 GLN A O 1
ATOM 740 N N . GLU A 1 86 ? 37.447 5.331 -70.093 1.00 90.31 86 GLU A N 1
ATOM 741 C CA . GLU A 1 86 ? 38.910 5.207 -70.198 1.00 90.31 86 GLU A CA 1
ATOM 742 C C . GLU A 1 86 ? 39.335 3.808 -70.688 1.00 90.31 86 GLU A C 1
ATOM 744 O O . GLU A 1 86 ? 40.192 3.673 -71.560 1.00 90.31 86 GLU A O 1
ATOM 749 N N . GLN A 1 87 ? 38.714 2.738 -70.179 1.00 89.19 87 GLN A N 1
ATOM 750 C CA . GLN A 1 87 ? 38.983 1.367 -70.629 1.00 89.19 87 GLN A CA 1
ATOM 751 C C . GLN A 1 87 ? 38.495 1.085 -72.059 1.00 89.19 87 GLN A C 1
ATOM 753 O O . GLN A 1 87 ? 39.074 0.231 -72.732 1.00 89.19 87 GLN A O 1
ATOM 758 N N . GLU A 1 88 ? 37.436 1.737 -72.533 1.00 89.50 88 GLU A N 1
ATOM 759 C CA . GLU A 1 88 ? 36.958 1.630 -73.917 1.00 89.50 88 GLU A CA 1
ATOM 760 C C . GLU A 1 88 ? 37.835 2.441 -74.879 1.00 89.50 88 GLU A C 1
ATOM 762 O O . GLU A 1 88 ? 38.199 1.929 -75.941 1.00 89.50 88 GLU A O 1
ATOM 767 N N . GLU A 1 89 ? 38.280 3.632 -74.476 1.00 88.81 89 GLU A N 1
ATOM 768 C CA . GLU A 1 89 ? 39.256 4.444 -75.207 1.00 88.81 89 GLU A CA 1
ATOM 769 C C . GLU A 1 89 ? 40.599 3.714 -75.331 1.00 88.81 89 GLU A C 1
ATOM 771 O O . GLU A 1 89 ? 41.060 3.490 -76.451 1.00 88.81 89 GLU A O 1
ATOM 776 N N . MET A 1 90 ? 41.164 3.212 -74.227 1.00 86.00 90 MET A N 1
ATOM 777 C CA . MET A 1 90 ? 42.408 2.427 -74.224 1.00 86.00 90 MET A CA 1
ATOM 778 C C . MET A 1 90 ? 42.313 1.154 -75.083 1.00 86.00 90 MET A C 1
ATOM 780 O O . MET A 1 90 ? 43.267 0.798 -75.780 1.00 86.00 90 MET A O 1
ATOM 784 N N . LYS A 1 91 ? 41.158 0.468 -75.100 1.00 88.00 91 LYS A N 1
ATOM 785 C CA . LYS A 1 91 ? 40.911 -0.655 -76.030 1.00 88.00 91 LYS A CA 1
ATOM 786 C C . LYS A 1 91 ? 40.840 -0.180 -77.480 1.00 88.00 91 LYS A C 1
ATOM 788 O O . LYS A 1 91 ? 41.368 -0.858 -78.361 1.00 88.00 91 LYS A O 1
ATOM 793 N N . GLY A 1 92 ? 40.220 0.970 -77.735 1.00 87.50 92 GLY A N 1
ATOM 794 C CA . GLY A 1 92 ? 40.167 1.607 -79.048 1.00 87.50 92 GLY A CA 1
ATOM 795 C C . GLY A 1 92 ? 41.555 1.976 -79.574 1.00 87.50 92 GLY A C 1
ATOM 796 O O . GLY A 1 92 ? 41.881 1.656 -80.716 1.00 87.50 92 GLY A O 1
ATOM 797 N N . GLU A 1 93 ? 42.403 2.581 -78.744 1.00 87.50 93 GLU A N 1
ATOM 798 C CA . GLU A 1 93 ? 43.795 2.902 -79.078 1.00 87.50 93 GLU A CA 1
ATOM 799 C C . GLU A 1 93 ? 44.646 1.652 -79.297 1.00 87.50 93 GLU A C 1
ATOM 801 O O . GLU A 1 93 ? 45.307 1.535 -80.330 1.00 87.50 93 GLU A O 1
ATOM 806 N N . HIS A 1 94 ? 44.562 0.663 -78.404 1.00 82.38 94 HIS A N 1
ATOM 807 C CA . HIS A 1 94 ? 45.260 -0.609 -78.590 1.00 82.38 94 HIS A CA 1
ATOM 808 C C . HIS A 1 94 ? 44.774 -1.344 -79.857 1.00 82.38 94 HIS A C 1
ATOM 810 O O . HIS A 1 94 ? 45.564 -2.018 -80.525 1.00 82.38 94 HIS A O 1
ATOM 816 N N . SER A 1 95 ? 43.498 -1.213 -80.233 1.00 86.00 95 SER A N 1
ATOM 817 C CA . SER A 1 95 ? 42.972 -1.757 -81.491 1.00 86.00 95 SER A CA 1
ATOM 818 C C . SER A 1 95 ? 43.572 -1.040 -82.708 1.00 86.00 95 SER A C 1
ATOM 820 O O . SER A 1 95 ? 44.119 -1.705 -83.590 1.00 86.00 95 SER A O 1
ATOM 822 N N . LYS A 1 96 ? 43.588 0.305 -82.715 1.00 88.56 96 LYS A N 1
ATOM 823 C CA . LYS A 1 96 ? 44.237 1.123 -83.762 1.00 88.56 96 LYS A CA 1
ATOM 824 C C . LYS A 1 96 ? 45.722 0.768 -83.916 1.00 88.56 96 LYS A C 1
ATOM 826 O O . LYS A 1 96 ? 46.171 0.512 -85.030 1.00 88.56 96 LYS A O 1
ATOM 831 N N . LEU A 1 97 ? 46.463 0.673 -82.808 1.00 88.38 97 LEU A N 1
ATOM 832 C CA . LEU A 1 97 ? 47.885 0.308 -82.799 1.00 88.38 97 LEU A CA 1
ATOM 833 C C . LEU A 1 97 ? 48.119 -1.125 -83.306 1.00 88.38 97 LEU A C 1
ATOM 835 O O . LEU A 1 97 ? 49.076 -1.384 -84.035 1.00 88.38 97 LEU A O 1
ATOM 839 N N . LYS A 1 98 ? 47.234 -2.068 -82.961 1.00 85.19 98 LYS A N 1
ATOM 840 C CA . LYS A 1 98 ? 47.279 -3.443 -83.483 1.00 85.19 98 LYS A CA 1
ATOM 841 C C . LYS A 1 98 ? 46.987 -3.488 -84.986 1.00 85.19 98 LYS A C 1
ATOM 843 O O . LYS A 1 98 ? 47.585 -4.299 -85.689 1.00 85.19 98 LYS A O 1
ATOM 848 N N . GLU A 1 99 ? 46.106 -2.628 -85.493 1.00 87.00 99 GLU A N 1
ATOM 849 C CA . GLU A 1 99 ? 45.825 -2.514 -86.927 1.00 87.00 99 GLU A CA 1
ATOM 850 C C . GLU A 1 99 ? 46.982 -1.855 -87.698 1.00 87.00 99 GLU A C 1
ATOM 852 O O . GLU A 1 99 ? 47.329 -2.326 -88.781 1.00 87.00 99 GLU A O 1
ATOM 857 N N . GLN A 1 100 ? 47.625 -0.829 -87.129 1.00 87.75 100 GLN A N 1
ATOM 858 C CA . GLN A 1 100 ? 48.857 -0.232 -87.665 1.00 87.75 100 GLN A CA 1
ATOM 859 C C . GLN A 1 100 ? 49.969 -1.283 -87.772 1.00 87.75 100 GLN A C 1
ATOM 861 O O . GLN A 1 100 ? 50.435 -1.556 -88.876 1.00 87.75 100 GLN A O 1
ATOM 866 N N . LYS A 1 101 ? 50.274 -1.991 -86.677 1.00 84.31 101 LYS A N 1
ATOM 867 C CA . LYS A 1 101 ? 51.262 -3.085 -86.677 1.00 84.31 101 LYS A CA 1
ATOM 868 C C . LYS A 1 101 ? 50.905 -4.228 -87.626 1.00 84.31 101 LYS A C 1
ATOM 870 O O . LYS A 1 101 ? 51.787 -4.829 -88.228 1.00 84.31 101 LYS A O 1
ATOM 875 N N . LYS A 1 102 ? 49.614 -4.520 -87.825 1.00 86.12 102 LYS A N 1
ATOM 876 C CA . LYS A 1 102 ? 49.174 -5.482 -88.849 1.00 86.12 102 LYS A CA 1
ATOM 877 C C . LYS A 1 102 ? 49.493 -4.988 -90.266 1.00 86.12 102 LYS A C 1
ATOM 879 O O . LYS A 1 102 ? 49.884 -5.800 -91.097 1.00 86.12 102 LYS A O 1
ATOM 884 N N . LYS A 1 103 ? 49.323 -3.694 -90.557 1.00 88.31 103 LYS A N 1
ATOM 885 C CA . LYS A 1 103 ? 49.662 -3.094 -91.862 1.00 88.31 103 LYS A CA 1
ATOM 886 C C . LYS A 1 103 ? 51.176 -3.067 -92.094 1.00 88.31 103 LYS A C 1
ATOM 888 O O . LYS A 1 103 ? 51.605 -3.401 -93.191 1.00 88.31 103 LYS A O 1
ATOM 893 N N . GLU A 1 104 ? 51.960 -2.763 -91.061 1.00 84.44 104 GLU A N 1
ATOM 894 C CA . GLU A 1 104 ? 53.430 -2.838 -91.078 1.00 84.44 104 GLU A CA 1
ATOM 895 C C . GLU A 1 104 ? 53.906 -4.265 -91.403 1.00 84.44 104 GLU A C 1
ATOM 897 O O . GLU A 1 104 ? 54.572 -4.470 -92.413 1.00 84.44 104 GLU A O 1
ATOM 902 N N . VAL A 1 105 ? 53.460 -5.273 -90.642 1.00 81.44 105 VAL A N 1
ATOM 903 C CA . VAL A 1 105 ? 53.824 -6.688 -90.869 1.00 81.44 105 VAL A CA 1
ATOM 904 C C . VAL A 1 105 ? 53.345 -7.212 -92.232 1.00 81.44 105 VAL A C 1
ATOM 906 O O . VAL A 1 105 ? 54.017 -8.039 -92.846 1.00 81.44 105 VAL A O 1
ATOM 909 N N . LEU A 1 106 ? 52.207 -6.736 -92.752 1.00 84.06 106 LEU A N 1
ATOM 910 C CA . LEU A 1 106 ? 51.773 -7.068 -94.115 1.00 84.06 106 LEU A CA 1
ATOM 911 C C . LEU A 1 106 ? 52.690 -6.445 -95.178 1.00 84.06 106 LEU A C 1
ATOM 913 O O . LEU A 1 106 ? 53.052 -7.135 -96.127 1.00 84.06 106 LEU A O 1
ATOM 917 N N . ALA A 1 107 ? 53.125 -5.194 -95.003 1.00 84.44 107 ALA A N 1
ATOM 918 C CA . ALA A 1 107 ? 54.088 -4.558 -95.901 1.00 84.44 107 ALA A CA 1
ATOM 919 C C . ALA A 1 107 ? 55.472 -5.237 -95.845 1.00 84.44 107 ALA A C 1
ATOM 921 O O . ALA A 1 107 ? 56.110 -5.415 -96.884 1.00 84.44 107 ALA A O 1
ATOM 922 N N . GLU A 1 108 ? 55.914 -5.687 -94.666 1.00 81.38 108 GLU A N 1
ATOM 923 C CA . GLU A 1 108 ? 57.124 -6.506 -94.504 1.00 81.38 108 GLU A CA 1
ATOM 924 C C . GLU A 1 108 ? 56.997 -7.866 -95.210 1.00 81.38 108 GLU A C 1
ATOM 926 O O . GLU A 1 108 ? 57.932 -8.294 -95.885 1.00 81.38 108 GLU A O 1
ATOM 931 N N . LEU A 1 109 ? 55.835 -8.526 -95.130 1.00 78.75 109 LEU A N 1
ATOM 932 C CA . LEU A 1 109 ? 55.558 -9.771 -95.858 1.00 78.75 109 LEU A CA 1
ATOM 933 C C . LEU A 1 109 ? 55.502 -9.563 -97.381 1.00 78.75 109 LEU A C 1
ATOM 935 O O . LEU A 1 109 ? 56.024 -10.392 -98.129 1.00 78.75 109 LEU A O 1
ATOM 939 N N . GLU A 1 110 ? 54.927 -8.461 -97.864 1.00 82.75 110 GLU A N 1
ATOM 940 C CA . GLU A 1 110 ? 54.955 -8.093 -99.287 1.00 82.75 110 GLU A CA 1
ATOM 941 C C . GLU A 1 110 ? 56.377 -7.779 -99.775 1.00 82.75 110 GLU A C 1
ATOM 943 O O . GLU A 1 110 ? 56.761 -8.186 -100.873 1.00 82.75 110 GLU A O 1
ATOM 948 N N . ALA A 1 111 ? 57.189 -7.098 -98.962 1.00 80.62 111 ALA A N 1
ATOM 949 C CA . ALA A 1 111 ? 58.597 -6.860 -99.262 1.00 80.62 111 ALA A CA 1
ATOM 950 C C . ALA A 1 111 ? 59.397 -8.174 -99.275 1.00 80.62 111 ALA A C 1
ATOM 952 O O . ALA A 1 111 ? 60.152 -8.424 -100.214 1.00 80.62 111 ALA A O 1
ATOM 953 N N . TYR A 1 112 ? 59.190 -9.049 -98.287 1.00 79.44 112 TYR A N 1
ATOM 954 C CA . TYR A 1 112 ? 59.848 -10.353 -98.187 1.00 79.44 112 TYR A CA 1
ATOM 955 C C . TYR A 1 112 ? 59.481 -11.282 -99.350 1.00 79.44 112 TYR A C 1
ATOM 957 O O . TYR A 1 112 ? 60.360 -11.922 -99.923 1.00 79.44 112 TYR A O 1
ATOM 965 N N . THR A 1 113 ? 58.204 -11.340 -99.738 1.00 78.69 113 THR A N 1
ATOM 966 C CA . THR A 1 113 ? 57.745 -12.173 -100.865 1.00 78.69 113 THR A CA 1
ATOM 967 C C . THR A 1 113 ? 58.253 -11.664 -102.213 1.00 78.69 113 THR A C 1
ATOM 969 O O . THR A 1 113 ? 58.659 -12.486 -103.034 1.00 78.69 113 THR A O 1
ATOM 972 N N . LYS A 1 114 ? 58.347 -10.341 -102.426 1.00 80.31 114 LYS A N 1
ATOM 973 C CA . LYS A 1 114 ? 59.060 -9.764 -103.584 1.00 80.31 114 LYS A CA 1
ATOM 974 C C . LYS A 1 114 ? 60.540 -10.156 -103.582 1.00 80.31 114 LYS A C 1
ATOM 976 O O . LYS A 1 114 ? 61.018 -10.705 -104.568 1.00 80.31 114 LYS A O 1
ATOM 981 N N . ASN A 1 115 ? 61.228 -9.995 -102.451 1.00 80.00 115 ASN A N 1
ATOM 982 C CA . ASN A 1 115 ? 62.643 -10.353 -102.305 1.00 80.00 115 ASN A CA 1
ATOM 983 C C . ASN A 1 115 ? 62.896 -11.860 -102.533 1.00 80.00 115 ASN A C 1
ATOM 985 O O . ASN A 1 115 ? 63.918 -12.246 -103.095 1.00 80.00 115 ASN A O 1
ATOM 989 N N . GLN A 1 116 ? 61.960 -12.725 -102.123 1.00 77.38 116 GLN A N 1
ATOM 990 C CA . GLN A 1 116 ? 62.001 -14.165 -102.403 1.00 77.38 116 GLN A CA 1
ATOM 991 C C . GLN A 1 116 ? 61.725 -14.485 -103.876 1.00 77.38 116 GLN A C 1
ATOM 993 O O . GLN A 1 116 ? 62.383 -15.361 -104.429 1.00 77.38 116 GLN A O 1
ATOM 998 N N . LEU A 1 117 ? 60.804 -13.779 -104.537 1.00 81.19 117 LEU A N 1
ATOM 999 C CA . LEU A 1 117 ? 60.550 -13.945 -105.972 1.00 81.19 117 LEU A CA 1
ATOM 1000 C C . LEU A 1 117 ? 61.759 -13.501 -106.811 1.00 81.19 117 LEU A C 1
ATOM 1002 O O . LEU A 1 117 ? 62.154 -14.201 -107.740 1.00 81.19 117 LEU A O 1
ATOM 1006 N N . GLU A 1 118 ? 62.388 -12.383 -106.448 1.00 78.69 118 GLU A N 1
ATOM 1007 C CA . GLU A 1 118 ? 63.639 -11.896 -107.041 1.00 78.69 118 GLU A CA 1
ATOM 1008 C C . GLU A 1 118 ? 64.775 -12.911 -106.851 1.00 78.69 118 GLU A C 1
ATOM 1010 O O . GLU A 1 118 ? 65.447 -13.265 -107.819 1.00 78.69 118 GLU A O 1
ATOM 1015 N N . LYS A 1 119 ? 64.934 -13.467 -105.640 1.00 75.44 119 LYS A N 1
ATOM 1016 C CA . LYS A 1 119 ? 65.901 -14.543 -105.364 1.00 75.44 119 LYS A CA 1
ATOM 1017 C C . LYS A 1 119 ? 65.599 -15.826 -106.133 1.00 75.44 119 LYS A C 1
ATOM 1019 O O . LYS A 1 119 ? 66.532 -16.427 -106.646 1.00 75.44 119 LYS A O 1
ATOM 1024 N N . GLN A 1 120 ? 64.337 -16.235 -106.263 1.00 75.25 120 GLN A N 1
ATOM 1025 C CA . GLN A 1 120 ? 63.966 -17.397 -107.079 1.00 75.25 120 GLN A CA 1
ATOM 1026 C C . GLN A 1 120 ? 64.226 -17.167 -108.569 1.00 75.25 120 GLN A C 1
ATOM 1028 O O . GLN A 1 120 ? 64.642 -18.095 -109.252 1.00 75.25 120 GLN A O 1
ATOM 1033 N N . ASN A 1 121 ? 64.017 -15.956 -109.086 1.00 77.75 121 ASN A N 1
ATOM 1034 C CA . ASN A 1 121 ? 64.336 -15.642 -110.478 1.00 77.75 121 ASN A CA 1
ATOM 1035 C C . ASN A 1 121 ? 65.859 -15.621 -110.704 1.00 77.75 121 ASN A C 1
ATOM 1037 O O . ASN A 1 121 ? 66.330 -16.244 -111.650 1.00 77.75 121 ASN A O 1
ATOM 1041 N N . ALA A 1 122 ? 66.632 -15.013 -109.797 1.00 75.81 122 ALA A N 1
ATOM 1042 C CA . ALA A 1 122 ? 68.095 -15.045 -109.842 1.00 75.81 122 ALA A CA 1
ATOM 1043 C C . ALA A 1 122 ? 68.658 -16.474 -109.703 1.00 75.81 122 ALA A C 1
ATOM 1045 O O . ALA A 1 122 ? 69.602 -16.830 -110.407 1.00 75.81 122 ALA A O 1
ATOM 1046 N N . LEU A 1 123 ? 68.054 -17.311 -108.850 1.00 72.19 123 LEU A N 1
ATOM 1047 C CA . LEU A 1 123 ? 68.379 -18.734 -108.749 1.00 72.19 123 LEU A CA 1
ATOM 1048 C C . LEU A 1 123 ? 68.040 -19.474 -110.042 1.00 72.19 123 LEU A C 1
ATOM 1050 O O . LEU A 1 123 ? 68.906 -20.173 -110.537 1.00 72.19 123 LEU A O 1
ATOM 1054 N N . ARG A 1 124 ? 66.874 -19.258 -110.669 1.00 73.19 124 ARG A N 1
ATOM 1055 C CA . ARG A 1 124 ? 66.567 -19.855 -111.985 1.00 73.19 124 ARG A CA 1
ATOM 1056 C C . ARG A 1 124 ? 67.539 -19.412 -113.079 1.00 73.19 124 ARG A C 1
ATOM 1058 O O . ARG A 1 124 ? 67.899 -20.214 -113.932 1.00 73.19 124 ARG A O 1
ATOM 1065 N N . GLU A 1 125 ? 67.988 -18.158 -113.074 1.00 72.56 125 GLU A N 1
ATOM 1066 C CA . GLU A 1 125 ? 69.016 -17.688 -114.014 1.00 72.56 125 GLU A CA 1
ATOM 1067 C C . GLU A 1 125 ? 70.387 -18.333 -113.764 1.00 72.56 125 GLU A C 1
ATOM 1069 O O . GLU A 1 125 ? 71.137 -18.552 -114.717 1.00 72.56 125 GLU A O 1
ATOM 1074 N N . GLN A 1 126 ? 70.714 -18.663 -112.511 1.00 71.81 126 GLN A N 1
ATOM 1075 C CA . GLN A 1 126 ? 71.898 -19.451 -112.159 1.00 71.81 126 GLN A CA 1
ATOM 1076 C C . GLN A 1 126 ? 71.714 -20.932 -112.518 1.00 71.81 126 GLN A C 1
ATOM 1078 O O . GLN A 1 126 ? 72.594 -21.498 -113.150 1.00 71.81 126 GLN A O 1
ATOM 1083 N N . GLU A 1 127 ? 70.563 -21.536 -112.221 1.00 69.56 127 GLU A N 1
ATOM 1084 C CA . GLU A 1 127 ? 70.194 -22.911 -112.579 1.00 69.56 127 GLU A CA 1
ATOM 1085 C C . GLU A 1 127 ? 70.212 -23.120 -114.096 1.00 69.56 127 GLU A C 1
ATOM 1087 O O . GLU A 1 127 ? 70.711 -24.136 -114.554 1.00 69.56 127 GLU A O 1
ATOM 1092 N N . VAL A 1 128 ? 69.746 -22.164 -114.908 1.00 76.56 128 VAL A N 1
ATOM 1093 C CA . VAL A 1 128 ? 69.808 -22.264 -116.379 1.00 76.56 128 VAL A CA 1
ATOM 1094 C C . VAL A 1 128 ? 71.252 -22.240 -116.899 1.00 76.56 128 VAL A C 1
ATOM 1096 O O . VAL A 1 128 ? 71.553 -22.935 -117.869 1.00 76.56 128 VAL A O 1
ATOM 1099 N N . ARG A 1 129 ? 72.160 -21.493 -116.254 1.00 70.25 129 ARG A N 1
ATOM 1100 C CA . ARG A 1 129 ? 73.601 -21.522 -116.576 1.00 70.25 129 ARG A CA 1
ATOM 1101 C C . ARG A 1 129 ? 74.235 -22.828 -116.102 1.00 70.25 129 ARG A C 1
ATOM 1103 O O . ARG A 1 129 ? 74.871 -23.518 -116.892 1.00 70.25 129 ARG A O 1
ATOM 1110 N N . TYR A 1 130 ? 73.965 -23.217 -114.861 1.00 69.62 130 TYR A N 1
ATOM 1111 C CA . TYR A 1 130 ? 74.495 -24.431 -114.252 1.00 69.62 130 TYR A CA 1
ATOM 1112 C C . TYR A 1 130 ? 73.959 -25.709 -114.917 1.00 69.62 130 TYR A C 1
ATOM 1114 O O . TYR A 1 130 ? 74.670 -26.696 -114.987 1.00 69.62 130 TYR A O 1
ATOM 1122 N N . LEU A 1 131 ? 72.758 -25.704 -115.504 1.00 71.50 131 LEU A N 1
ATOM 1123 C CA . LEU A 1 131 ? 72.240 -26.805 -116.330 1.00 71.50 131 LEU A CA 1
ATOM 1124 C C . LEU A 1 131 ? 72.873 -26.862 -117.730 1.00 71.50 131 LEU A C 1
ATOM 1126 O O . LEU A 1 131 ? 72.815 -27.909 -118.376 1.00 71.50 131 LEU A O 1
ATOM 1130 N N . ALA A 1 132 ? 73.471 -25.770 -118.216 1.00 68.44 132 ALA A N 1
ATOM 1131 C CA . ALA A 1 132 ? 74.315 -25.802 -119.410 1.00 68.44 132 ALA A CA 1
ATOM 1132 C C . ALA A 1 132 ? 75.720 -26.337 -119.078 1.00 68.44 132 ALA A C 1
ATOM 1134 O O . ALA A 1 132 ? 76.261 -27.131 -119.844 1.00 68.44 132 ALA A O 1
ATOM 1135 N N . GLU A 1 133 ? 76.267 -25.972 -117.914 1.00 72.31 133 GLU A N 1
ATOM 1136 C CA . GLU A 1 133 ? 77.533 -26.498 -117.381 1.00 72.31 133 GLU A CA 1
ATOM 1137 C C . GLU A 1 133 ? 77.407 -27.993 -117.025 1.00 72.31 133 GLU A C 1
ATOM 1139 O O . GLU A 1 133 ? 78.120 -28.818 -117.586 1.00 72.31 133 GLU A O 1
ATOM 1144 N N . MET A 1 134 ? 76.406 -28.390 -116.233 1.00 70.06 134 MET A N 1
ATOM 1145 C CA . MET A 1 134 ? 76.109 -29.795 -115.924 1.00 70.06 134 MET A CA 1
ATOM 1146 C C . MET A 1 134 ? 75.859 -30.650 -117.166 1.00 70.06 134 MET A C 1
ATOM 1148 O O . MET A 1 134 ? 76.092 -31.851 -117.112 1.00 70.06 134 MET A O 1
ATOM 1152 N N . LYS A 1 135 ? 75.391 -30.094 -118.292 1.00 74.50 135 LYS A N 1
ATOM 1153 C CA . LYS A 1 135 ? 75.292 -30.876 -119.534 1.00 74.50 135 LYS A CA 1
ATOM 1154 C C . LYS A 1 135 ? 76.666 -31.278 -120.064 1.00 74.50 135 LYS A C 1
ATOM 1156 O O . LYS A 1 135 ? 76.834 -32.440 -120.421 1.00 74.50 135 LYS A O 1
ATOM 1161 N N . SER A 1 136 ? 77.644 -30.371 -120.051 1.00 66.62 136 SER A N 1
ATOM 1162 C CA . SER A 1 136 ? 79.016 -30.708 -120.448 1.00 66.62 136 SER A CA 1
ATOM 1163 C C . SER A 1 136 ? 79.749 -31.548 -119.393 1.00 66.62 136 SER A C 1
ATOM 1165 O O . SER A 1 136 ? 80.652 -32.304 -119.750 1.00 66.62 136 SER A O 1
ATOM 1167 N N . GLU A 1 137 ? 79.351 -31.485 -118.116 1.00 67.81 137 GLU A N 1
ATOM 1168 C CA . GLU A 1 137 ? 79.836 -32.407 -117.077 1.00 67.81 137 GLU A CA 1
ATOM 1169 C C . GLU A 1 137 ? 79.203 -33.804 -117.183 1.00 67.81 137 GLU A C 1
ATOM 1171 O O . GLU A 1 137 ? 79.910 -34.793 -117.028 1.00 67.81 137 GLU A O 1
ATOM 1176 N N . ILE A 1 138 ? 77.909 -33.933 -117.502 1.00 72.12 138 ILE A N 1
ATOM 1177 C CA . ILE A 1 138 ? 77.242 -35.234 -117.702 1.00 72.12 138 ILE A CA 1
ATOM 1178 C C . ILE A 1 138 ? 77.863 -35.981 -118.889 1.00 72.12 138 ILE A C 1
ATOM 1180 O O . ILE A 1 138 ? 78.164 -37.167 -118.762 1.00 72.12 138 ILE A O 1
ATOM 1184 N N . GLU A 1 139 ? 78.159 -35.282 -119.989 1.00 66.19 139 GLU A N 1
ATOM 1185 C CA . GLU A 1 139 ? 78.906 -35.836 -121.132 1.00 66.19 139 GLU A CA 1
ATOM 1186 C C . GLU A 1 139 ? 80.310 -36.356 -120.738 1.00 66.19 139 GLU A C 1
ATOM 1188 O O . GLU A 1 139 ? 80.832 -37.261 -121.383 1.00 66.19 139 GLU A O 1
ATOM 1193 N N . GLN A 1 140 ? 80.906 -35.854 -119.647 1.00 68.12 140 GLN A N 1
ATOM 1194 C CA . GLN A 1 140 ? 82.168 -36.360 -119.081 1.00 68.12 140 GLN A CA 1
ATOM 1195 C C . GLN A 1 140 ? 81.952 -37.463 -118.023 1.00 68.12 140 GLN A C 1
ATOM 1197 O O . GLN A 1 140 ? 82.763 -38.384 -117.902 1.00 68.12 140 GLN A O 1
ATOM 1202 N N . ILE A 1 141 ? 80.857 -37.409 -117.260 1.00 67.81 141 ILE A N 1
ATOM 1203 C CA . ILE A 1 141 ? 80.531 -38.369 -116.196 1.00 67.81 141 ILE A CA 1
ATOM 1204 C C . ILE A 1 141 ? 80.013 -39.694 -116.773 1.00 67.81 141 ILE A C 1
ATOM 1206 O O . ILE A 1 141 ? 80.340 -40.745 -116.222 1.00 67.81 141 ILE A O 1
ATOM 1210 N N . GLU A 1 142 ? 79.319 -39.707 -117.915 1.00 67.94 142 GLU A N 1
ATOM 1211 C CA . GLU A 1 142 ? 78.958 -40.957 -118.616 1.00 67.94 142 GLU A CA 1
ATOM 1212 C C . GLU A 1 142 ? 80.189 -41.742 -119.128 1.00 67.94 142 GLU A C 1
ATOM 1214 O O . GLU A 1 142 ? 80.112 -42.956 -119.363 1.00 67.94 142 GLU A O 1
ATOM 1219 N N . GLU A 1 143 ? 81.346 -41.082 -119.245 1.00 58.97 143 GLU A N 1
ATOM 1220 C CA . GLU A 1 143 ? 82.661 -41.680 -119.522 1.00 58.97 143 GLU A CA 1
ATOM 1221 C C . GLU A 1 143 ? 83.317 -42.277 -118.254 1.00 58.97 143 GLU A C 1
ATOM 1223 O O . GLU A 1 143 ? 84.089 -43.240 -118.328 1.00 58.97 143 GLU A O 1
ATOM 1228 N N . TYR A 1 144 ? 82.958 -41.762 -117.072 1.00 67.06 144 TYR A N 1
ATOM 1229 C CA . TYR A 1 144 ? 83.509 -42.140 -115.763 1.00 67.06 144 TYR A CA 1
ATOM 1230 C C . TYR A 1 144 ? 82.669 -43.183 -115.005 1.00 67.06 144 TYR A C 1
ATOM 1232 O O . TYR A 1 144 ? 83.215 -44.139 -114.451 1.00 67.06 144 TYR A O 1
ATOM 1240 N N . GLU A 1 145 ? 81.338 -43.065 -114.998 1.00 62.97 145 GLU A N 1
ATOM 1241 C CA . GLU A 1 145 ? 80.434 -43.991 -114.291 1.00 62.97 145 GLU A CA 1
ATOM 1242 C C . GLU A 1 145 ? 80.516 -45.431 -114.822 1.00 62.97 145 GLU A C 1
ATOM 1244 O O . GLU A 1 145 ? 80.283 -46.395 -114.085 1.00 62.97 145 GLU A O 1
ATOM 1249 N N . ARG A 1 146 ? 80.936 -45.580 -116.084 1.00 60.62 146 ARG A N 1
ATOM 1250 C CA . ARG A 1 146 ? 81.289 -46.856 -116.725 1.00 60.62 146 ARG A CA 1
ATOM 1251 C C . ARG A 1 146 ? 82.391 -47.634 -115.985 1.00 60.62 146 ARG A C 1
ATOM 1253 O O . ARG A 1 146 ? 82.560 -48.821 -116.253 1.00 60.62 146 ARG A O 1
ATOM 1260 N N . GLN A 1 147 ? 83.128 -46.982 -115.083 1.00 58.78 147 GLN A N 1
ATOM 1261 C CA . GLN A 1 147 ? 84.324 -47.502 -114.413 1.00 58.78 147 GLN A CA 1
ATOM 1262 C C . GLN A 1 147 ? 84.094 -47.796 -112.912 1.00 58.78 147 GLN A C 1
ATOM 1264 O O . GLN A 1 147 ? 84.594 -48.794 -112.396 1.00 58.78 147 GLN A O 1
ATOM 1269 N N . GLU A 1 148 ? 83.319 -46.964 -112.203 1.00 59.81 148 GLU A N 1
ATOM 1270 C CA . GLU A 1 148 ? 83.160 -47.033 -110.731 1.00 59.81 148 GLU A CA 1
ATOM 1271 C C . GLU A 1 148 ? 82.160 -48.102 -110.248 1.00 59.81 148 GLU A C 1
ATOM 1273 O O . GLU A 1 148 ? 82.337 -48.695 -109.180 1.00 59.81 148 GLU A O 1
ATOM 1278 N N . ARG A 1 149 ? 81.131 -48.414 -111.053 1.00 66.94 149 ARG A N 1
ATOM 1279 C CA . ARG A 1 149 ? 79.964 -49.245 -110.666 1.00 66.94 149 ARG A CA 1
ATOM 1280 C C . ARG A 1 149 ? 80.290 -50.700 -110.251 1.00 66.94 149 ARG A C 1
ATOM 1282 O O . ARG A 1 149 ? 79.397 -51.452 -109.865 1.00 66.94 149 ARG A O 1
ATOM 1289 N N . LEU A 1 150 ? 81.564 -51.089 -110.311 1.00 55.03 150 LEU A N 1
ATOM 1290 C CA . LEU A 1 150 ? 82.128 -52.383 -109.920 1.00 55.03 150 LEU A CA 1
ATOM 1291 C C . LEU A 1 150 ? 82.484 -52.501 -108.418 1.00 55.03 150 LEU A C 1
ATOM 1293 O O . LEU A 1 150 ? 82.781 -53.609 -107.973 1.00 55.03 150 LEU A O 1
ATOM 1297 N N . ARG A 1 151 ? 82.490 -51.407 -107.633 1.00 58.00 151 ARG A N 1
ATOM 1298 C CA . ARG A 1 151 ? 83.117 -51.380 -106.287 1.00 58.00 151 ARG A CA 1
ATOM 1299 C C . ARG A 1 151 ? 82.189 -51.514 -105.068 1.00 58.00 151 ARG A C 1
ATOM 1301 O O . ARG A 1 151 ? 82.462 -52.327 -104.193 1.00 58.00 151 ARG A O 1
ATOM 1308 N N . PHE A 1 152 ? 81.112 -50.733 -104.969 1.00 55.19 152 PHE A N 1
ATOM 1309 C CA . PHE A 1 152 ? 80.466 -50.397 -103.677 1.00 55.19 152 PHE A CA 1
ATOM 1310 C C . PHE A 1 152 ? 79.725 -51.533 -102.915 1.00 55.19 152 PHE A C 1
ATOM 1312 O O . PHE A 1 152 ? 79.253 -51.338 -101.797 1.00 55.19 152 PHE A O 1
ATOM 1319 N N . LYS A 1 153 ? 79.589 -52.744 -103.466 1.00 60.41 153 LYS A N 1
ATOM 1320 C CA . LYS A 1 153 ? 78.619 -53.771 -103.009 1.00 60.41 153 LYS A CA 1
ATOM 1321 C C . LYS A 1 153 ? 78.967 -54.506 -101.683 1.00 60.41 153 LYS A C 1
ATOM 1323 O O . LYS A 1 153 ? 78.531 -55.641 -101.503 1.00 60.41 153 LYS A O 1
ATOM 1328 N N . ALA A 1 154 ? 79.769 -53.928 -100.781 1.00 53.16 154 ALA A N 1
ATOM 1329 C CA . ALA A 1 154 ? 80.516 -54.695 -99.768 1.00 53.16 154 ALA A CA 1
ATOM 1330 C C . ALA A 1 154 ? 80.194 -54.448 -98.271 1.00 53.16 154 ALA A C 1
ATOM 1332 O O . ALA A 1 154 ? 80.317 -55.386 -97.487 1.00 53.16 154 ALA A O 1
ATOM 1333 N N . GLU A 1 155 ? 79.827 -53.237 -97.826 1.00 56.44 155 GLU A N 1
ATOM 1334 C CA . GLU A 1 155 ? 80.125 -52.841 -96.423 1.00 56.44 155 GLU A CA 1
ATOM 1335 C C . GLU A 1 155 ? 78.973 -52.885 -95.388 1.00 56.44 155 GLU A C 1
ATOM 1337 O O . GLU A 1 155 ? 79.237 -52.963 -94.188 1.00 56.44 155 GLU A O 1
ATOM 1342 N N . TYR A 1 156 ? 77.709 -52.858 -95.822 1.00 63.31 156 TYR A N 1
ATOM 1343 C CA . TYR A 1 156 ? 76.523 -52.447 -95.031 1.00 63.31 156 TYR A CA 1
ATOM 1344 C C . TYR A 1 156 ? 76.157 -53.270 -93.761 1.00 63.31 156 TYR A C 1
ATOM 1346 O O . TYR A 1 156 ? 75.388 -52.816 -92.920 1.00 63.31 156 TYR A O 1
ATOM 1354 N N . MET A 1 157 ? 76.666 -54.490 -93.586 1.00 56.25 157 MET A N 1
ATOM 1355 C CA . MET A 1 157 ? 76.027 -55.539 -92.759 1.00 56.25 157 MET A CA 1
ATOM 1356 C C . MET A 1 157 ? 76.268 -55.510 -91.220 1.00 56.25 157 MET A C 1
ATOM 1358 O O . MET A 1 157 ? 76.135 -56.558 -90.587 1.00 56.25 157 MET A O 1
ATOM 1362 N N . ARG A 1 158 ? 76.663 -54.390 -90.582 1.00 48.25 158 ARG A N 1
ATOM 1363 C CA . ARG A 1 158 ? 77.400 -54.456 -89.284 1.00 48.25 158 ARG A CA 1
ATOM 1364 C C . ARG A 1 158 ? 76.734 -53.965 -87.977 1.00 48.25 158 ARG A C 1
ATOM 1366 O O . ARG A 1 158 ? 77.106 -54.474 -86.926 1.00 48.25 158 ARG A O 1
ATOM 1373 N N . GLU A 1 159 ? 75.819 -52.992 -87.974 1.00 50.16 159 GLU A N 1
ATOM 1374 C CA . GLU A 1 159 ? 75.674 -52.079 -86.803 1.00 50.16 159 GLU A CA 1
ATOM 1375 C C . GLU A 1 159 ? 74.519 -52.332 -85.792 1.00 50.16 159 GLU A C 1
ATOM 1377 O O . GLU A 1 159 ? 74.344 -51.570 -84.847 1.00 50.16 159 GLU A O 1
ATOM 1382 N N . VAL A 1 160 ? 73.692 -53.371 -85.944 1.00 63.62 160 VAL A N 1
ATOM 1383 C CA . VAL A 1 160 ? 72.295 -53.355 -85.422 1.00 63.62 160 VAL A CA 1
ATOM 1384 C C . VAL A 1 160 ? 72.080 -53.801 -83.942 1.00 63.62 160 VAL A C 1
ATOM 1386 O O . VAL A 1 160 ? 70.948 -53.801 -83.462 1.00 63.62 160 VAL A O 1
ATOM 1389 N N . MET A 1 161 ? 73.107 -54.190 -83.172 1.00 51.22 161 MET A N 1
ATOM 1390 C CA . MET A 1 161 ? 72.917 -55.111 -82.018 1.00 51.22 161 MET A CA 1
ATOM 1391 C C . MET A 1 161 ? 72.656 -54.550 -80.589 1.00 51.22 161 MET A C 1
ATOM 1393 O O . MET A 1 161 ? 71.998 -55.237 -79.810 1.00 51.22 161 MET A O 1
ATOM 1397 N N . GLU A 1 162 ? 73.173 -53.390 -80.162 1.00 46.41 162 GLU A N 1
ATOM 1398 C CA . GLU A 1 162 ? 73.518 -53.209 -78.720 1.00 46.41 162 GLU A CA 1
ATOM 1399 C C . GLU A 1 162 ? 72.439 -52.654 -77.746 1.00 46.41 162 GLU A C 1
ATOM 1401 O O . GLU A 1 162 ? 72.601 -52.711 -76.527 1.00 46.41 162 GLU A O 1
ATOM 1406 N N . ASN A 1 163 ? 71.329 -52.081 -78.217 1.00 49.00 163 ASN A N 1
ATOM 1407 C CA . ASN A 1 163 ? 70.751 -50.900 -77.542 1.00 49.00 163 ASN A CA 1
ATOM 1408 C C . ASN A 1 163 ? 69.521 -51.128 -76.602 1.00 49.00 163 ASN A C 1
ATOM 1410 O O . ASN A 1 163 ? 68.521 -50.421 -76.735 1.00 49.00 163 ASN A O 1
ATOM 1414 N N . ARG A 1 164 ? 69.510 -52.134 -75.693 1.00 45.81 164 ARG A N 1
ATOM 1415 C CA . ARG A 1 164 ? 68.227 -52.667 -75.126 1.00 45.81 164 ARG A CA 1
ATOM 1416 C C . ARG A 1 164 ? 68.033 -52.878 -73.597 1.00 45.81 164 ARG A C 1
ATOM 1418 O O . ARG A 1 164 ? 67.045 -53.510 -73.235 1.00 45.81 164 ARG A O 1
ATOM 1425 N N . ALA A 1 165 ? 68.894 -52.395 -72.686 1.00 51.06 165 ALA A N 1
ATOM 1426 C CA . ALA A 1 165 ? 68.979 -52.970 -71.315 1.00 51.06 165 ALA A CA 1
ATOM 1427 C C . ALA A 1 165 ? 68.569 -52.129 -70.063 1.00 51.06 165 ALA A C 1
ATOM 1429 O O . ALA A 1 165 ? 68.566 -52.681 -68.964 1.00 51.06 165 ALA A O 1
ATOM 1430 N N . MET A 1 166 ? 68.265 -50.824 -70.144 1.00 49.75 166 MET A N 1
ATOM 1431 C CA . MET A 1 166 ? 68.471 -49.903 -68.989 1.00 49.75 166 MET A CA 1
ATOM 1432 C C . MET A 1 166 ? 67.259 -49.466 -68.118 1.00 49.75 166 MET A C 1
ATOM 1434 O O . MET A 1 166 ? 67.451 -48.698 -67.175 1.00 49.75 166 MET A O 1
ATOM 1438 N N . THR A 1 167 ? 66.016 -49.884 -68.388 1.00 48.97 167 THR A N 1
ATOM 1439 C CA . THR A 1 167 ? 64.841 -49.041 -68.033 1.00 48.97 167 THR A CA 1
ATOM 1440 C C . THR A 1 167 ? 64.110 -49.309 -66.692 1.00 48.97 167 THR A C 1
ATOM 1442 O O . THR A 1 167 ? 63.425 -48.415 -66.202 1.00 48.97 167 THR A O 1
ATOM 1445 N N . GLU A 1 168 ? 64.227 -50.483 -66.057 1.00 50.72 168 GLU A N 1
ATOM 1446 C CA . GLU A 1 168 ? 63.215 -50.985 -65.081 1.00 50.72 168 GLU A CA 1
ATOM 1447 C C . GLU A 1 168 ? 63.450 -50.726 -63.564 1.00 50.72 168 GLU A C 1
ATOM 1449 O O . GLU A 1 168 ? 62.930 -51.442 -62.712 1.00 50.72 168 GLU A O 1
ATOM 1454 N N . ARG A 1 169 ? 64.249 -49.725 -63.158 1.00 50.62 169 ARG A N 1
ATOM 1455 C CA . ARG A 1 169 ? 64.681 -49.576 -61.737 1.00 50.62 169 ARG A CA 1
ATOM 1456 C C . ARG A 1 169 ? 64.061 -48.443 -60.898 1.00 50.62 169 ARG A C 1
ATOM 1458 O O . ARG A 1 169 ? 64.504 -48.242 -59.773 1.00 50.62 169 ARG A O 1
ATOM 1465 N N . LYS A 1 170 ? 63.066 -47.688 -61.387 1.00 50.97 170 LYS A N 1
ATOM 1466 C CA . LYS A 1 170 ? 62.649 -46.401 -60.760 1.00 50.97 170 LYS A CA 1
ATOM 1467 C C . LYS A 1 170 ? 61.216 -46.309 -60.185 1.00 50.97 170 LYS A C 1
ATOM 1469 O O . LYS A 1 170 ? 60.762 -45.203 -59.919 1.00 50.97 170 LYS A O 1
ATOM 1474 N N . ARG A 1 171 ? 60.478 -47.414 -59.997 1.00 48.34 171 ARG A N 1
ATOM 1475 C CA . ARG A 1 171 ? 58.998 -47.367 -59.852 1.00 48.34 171 ARG A CA 1
ATOM 1476 C C . ARG A 1 171 ? 58.391 -47.555 -58.439 1.00 48.34 171 ARG A C 1
ATOM 1478 O O . ARG A 1 171 ? 57.175 -47.497 -58.326 1.00 48.34 171 ARG A O 1
ATOM 1485 N N . LEU A 1 172 ? 59.170 -47.795 -57.375 1.00 51.97 172 LEU A N 1
ATOM 1486 C CA . LEU A 1 172 ? 58.642 -48.408 -56.129 1.00 51.97 172 LEU A CA 1
ATOM 1487 C C . LEU A 1 172 ? 58.731 -47.600 -54.810 1.00 51.97 172 LEU A C 1
ATOM 1489 O O . LEU A 1 172 ? 58.423 -48.156 -53.765 1.00 51.97 172 LEU A O 1
ATOM 1493 N N . ALA A 1 173 ? 59.127 -46.323 -54.814 1.00 48.28 173 ALA A N 1
ATOM 1494 C CA . ALA A 1 173 ? 59.544 -45.614 -53.587 1.00 48.28 173 ALA A CA 1
ATOM 1495 C C . ALA A 1 173 ? 58.623 -44.461 -53.106 1.00 48.28 173 ALA A C 1
ATOM 1497 O O . ALA A 1 173 ? 59.123 -43.510 -52.519 1.00 48.28 173 ALA A O 1
ATOM 1498 N N . ALA A 1 174 ? 57.313 -44.485 -53.395 1.00 53.03 174 ALA A N 1
ATOM 1499 C CA . ALA A 1 174 ? 56.450 -43.290 -53.280 1.00 53.03 174 ALA A CA 1
ATOM 1500 C C . ALA A 1 174 ? 55.036 -43.544 -52.697 1.00 53.03 174 ALA A C 1
ATOM 1502 O O . ALA A 1 174 ? 54.059 -43.024 -53.229 1.00 53.03 174 ALA A O 1
ATOM 1503 N N . ILE A 1 175 ? 54.898 -44.403 -51.674 1.00 55.19 175 ILE A N 1
ATOM 1504 C CA . ILE A 1 175 ? 53.583 -44.848 -51.135 1.00 55.19 175 ILE A CA 1
ATOM 1505 C C . ILE A 1 175 ? 53.486 -44.774 -49.584 1.00 55.19 175 ILE A C 1
ATOM 1507 O O . ILE A 1 175 ? 52.434 -45.043 -49.009 1.00 55.19 175 ILE A O 1
ATOM 1511 N N . GLU A 1 176 ? 54.554 -44.383 -48.879 1.00 54.47 176 GLU A N 1
ATOM 1512 C CA . GLU A 1 176 ? 54.655 -44.539 -47.410 1.00 54.47 176 GLU A CA 1
ATOM 1513 C C . GLU A 1 176 ? 54.359 -43.259 -46.587 1.00 54.47 176 GLU A C 1
ATOM 1515 O O . GLU A 1 176 ? 54.177 -43.348 -45.379 1.00 54.47 176 GLU A O 1
ATOM 1520 N N . GLU A 1 177 ? 54.298 -42.078 -47.215 1.00 50.22 177 GLU A N 1
ATOM 1521 C CA . GLU A 1 177 ? 54.386 -40.765 -46.530 1.00 50.22 177 GLU A CA 1
ATOM 1522 C C . GLU A 1 177 ? 53.015 -40.149 -46.136 1.00 50.22 177 GLU A C 1
ATOM 1524 O O . GLU A 1 177 ? 52.941 -39.215 -45.346 1.00 50.22 177 GLU A O 1
ATOM 1529 N N . GLU A 1 178 ? 51.900 -40.689 -46.642 1.00 52.84 178 GLU A N 1
ATOM 1530 C CA . GLU A 1 178 ? 50.558 -40.067 -46.602 1.00 52.84 178 GLU A CA 1
ATOM 1531 C C . GLU A 1 178 ? 49.675 -40.537 -45.414 1.00 52.84 178 GLU A C 1
ATOM 1533 O O . GLU A 1 178 ? 48.483 -40.796 -45.583 1.00 52.84 178 GLU A O 1
ATOM 1538 N N . LYS A 1 179 ? 50.243 -40.758 -44.213 1.00 56.22 179 LYS A N 1
ATOM 1539 C CA . LYS A 1 179 ? 49.509 -41.410 -43.092 1.00 56.22 179 LYS A CA 1
ATOM 1540 C C . LYS A 1 179 ? 49.640 -40.807 -41.690 1.00 56.22 179 LYS A C 1
ATOM 1542 O O . LYS A 1 179 ? 48.954 -41.289 -40.789 1.00 56.22 179 LYS A O 1
ATOM 1547 N N . GLU A 1 180 ? 50.470 -39.788 -41.469 1.00 54.56 180 GLU A N 1
ATOM 1548 C CA . GLU A 1 180 ? 50.778 -39.327 -40.098 1.00 54.56 180 GLU A CA 1
ATOM 1549 C C . GLU A 1 180 ? 50.035 -38.050 -39.645 1.00 54.56 180 GLU A C 1
ATOM 1551 O O . GLU A 1 180 ? 49.990 -37.771 -38.447 1.00 54.56 180 GLU A O 1
ATOM 1556 N N . GLU A 1 181 ? 49.392 -37.293 -40.544 1.00 54.88 181 GLU A N 1
ATOM 1557 C CA . GLU A 1 181 ? 48.868 -35.948 -40.214 1.00 54.88 181 GLU A CA 1
ATOM 1558 C C . GLU A 1 181 ? 47.433 -35.906 -39.628 1.00 54.88 181 GLU A C 1
ATOM 1560 O O . GLU A 1 181 ? 47.082 -34.962 -38.916 1.00 54.88 181 GLU A O 1
ATOM 1565 N N . ASP A 1 182 ? 46.602 -36.934 -39.841 1.00 53.28 182 ASP A N 1
ATOM 1566 C CA . ASP A 1 182 ? 45.158 -36.910 -39.502 1.00 53.28 182 ASP A CA 1
ATOM 1567 C C . ASP A 1 182 ? 44.832 -36.961 -37.987 1.00 53.28 182 ASP A C 1
ATOM 1569 O O . ASP A 1 182 ? 43.704 -36.688 -37.560 1.00 53.28 182 ASP A O 1
ATOM 1573 N N . LEU A 1 183 ? 45.803 -37.300 -37.132 1.00 53.69 183 LEU A N 1
ATOM 1574 C CA . LEU A 1 183 ? 45.576 -37.522 -35.693 1.00 53.69 183 LEU A CA 1
ATOM 1575 C C . LEU A 1 183 ? 45.489 -36.237 -34.845 1.00 53.69 183 LEU A C 1
ATOM 1577 O O . LEU A 1 183 ? 45.055 -36.292 -33.692 1.00 53.69 183 LEU A O 1
ATOM 1581 N N . ALA A 1 184 ? 45.856 -35.072 -35.386 1.00 52.41 184 ALA A N 1
ATOM 1582 C CA . ALA A 1 184 ? 45.970 -33.832 -34.609 1.00 52.41 184 ALA A CA 1
ATOM 1583 C C . ALA A 1 184 ? 44.625 -33.156 -34.252 1.00 52.41 184 ALA A C 1
ATOM 1585 O O . ALA A 1 184 ? 44.556 -32.363 -33.310 1.00 52.41 184 ALA A O 1
ATOM 1586 N N . ILE A 1 185 ? 43.546 -33.435 -34.993 1.00 53.78 185 ILE A N 1
ATOM 1587 C CA . ILE A 1 185 ? 42.342 -32.578 -35.007 1.00 53.78 185 ILE A CA 1
ATOM 1588 C C . ILE A 1 185 ? 41.300 -32.948 -33.927 1.00 53.78 185 ILE A C 1
ATOM 1590 O O . ILE A 1 185 ? 40.490 -32.108 -33.526 1.00 53.78 185 ILE A O 1
ATOM 1594 N N . GLN A 1 186 ? 41.308 -34.178 -33.402 1.00 54.19 186 GLN A N 1
ATOM 1595 C CA . GLN A 1 186 ? 40.190 -34.685 -32.584 1.00 54.19 186 GLN A CA 1
ATOM 1596 C C . GLN A 1 186 ? 40.158 -34.173 -31.126 1.00 54.19 186 GLN A C 1
ATOM 1598 O O . GLN A 1 186 ? 39.083 -34.080 -30.533 1.00 54.19 186 GLN A O 1
ATOM 1603 N N . ILE A 1 187 ? 41.299 -33.784 -30.547 1.00 51.50 187 ILE A N 1
ATOM 1604 C CA . ILE A 1 187 ? 41.443 -33.550 -29.091 1.00 51.50 187 ILE A CA 1
ATOM 1605 C C . ILE A 1 187 ? 40.762 -32.250 -28.599 1.00 51.50 187 ILE A C 1
ATOM 1607 O O . ILE A 1 187 ? 40.375 -32.141 -27.436 1.00 51.50 187 ILE A O 1
ATOM 1611 N N . ILE A 1 188 ? 40.566 -31.251 -29.466 1.00 54.84 188 ILE A N 1
ATOM 1612 C CA . ILE A 1 188 ? 40.147 -29.894 -29.053 1.00 54.84 188 ILE A CA 1
ATOM 1613 C C . ILE A 1 188 ? 38.634 -29.781 -28.743 1.00 54.84 188 ILE A C 1
ATOM 1615 O O . ILE A 1 188 ? 38.202 -28.839 -28.070 1.00 54.84 188 ILE A O 1
ATOM 1619 N N . ASN A 1 189 ? 37.807 -30.739 -29.178 1.00 55.53 189 ASN A N 1
ATOM 1620 C CA . ASN A 1 189 ? 36.344 -30.604 -29.124 1.00 55.53 189 ASN A CA 1
ATOM 1621 C C . ASN A 1 189 ? 35.678 -31.045 -27.803 1.00 55.53 189 ASN A C 1
ATOM 1623 O O . ASN A 1 189 ? 34.586 -30.565 -27.490 1.00 55.53 189 ASN A O 1
ATOM 1627 N N . GLU A 1 190 ? 36.309 -31.890 -26.982 1.00 54.25 190 GLU A N 1
ATOM 1628 C CA . GLU A 1 190 ? 35.641 -32.470 -25.799 1.00 54.25 190 GLU A CA 1
ATOM 1629 C C . GLU A 1 190 ? 35.468 -31.498 -24.615 1.00 54.25 190 GLU A C 1
ATOM 1631 O O . GLU A 1 190 ? 34.574 -31.666 -23.779 1.00 54.25 190 GLU A O 1
ATOM 1636 N N . GLY A 1 191 ? 36.289 -30.445 -24.534 1.00 52.16 191 GLY A N 1
ATOM 1637 C CA . GLY A 1 191 ? 36.321 -29.542 -23.375 1.00 52.16 191 GLY A CA 1
ATOM 1638 C C . GLY A 1 191 ? 35.060 -28.689 -23.172 1.00 52.16 191 GLY A C 1
ATOM 1639 O O . GLY A 1 191 ? 34.771 -28.271 -22.050 1.00 52.16 191 GLY A O 1
ATOM 1640 N N . LYS A 1 192 ? 34.280 -28.428 -24.230 1.00 52.62 192 LYS A N 1
ATOM 1641 C CA . LYS A 1 192 ? 33.166 -27.456 -24.193 1.00 52.62 192 LYS A CA 1
ATOM 1642 C C . LYS A 1 192 ? 31.829 -28.032 -23.708 1.00 52.62 192 LYS A C 1
ATOM 1644 O O . LYS A 1 192 ? 30.950 -27.264 -23.327 1.00 52.62 192 LYS A O 1
ATOM 1649 N N . VAL A 1 193 ? 31.670 -29.357 -23.670 1.00 55.84 193 VAL A N 1
ATOM 1650 C CA . VAL A 1 193 ? 30.385 -30.005 -23.327 1.00 55.84 193 VAL A CA 1
ATOM 1651 C C . VAL A 1 193 ? 30.148 -30.066 -21.809 1.00 55.84 193 VAL A C 1
ATOM 1653 O O . VAL A 1 193 ? 29.026 -29.861 -21.344 1.00 55.84 193 VAL A O 1
ATOM 1656 N N . LYS A 1 194 ? 31.204 -30.271 -21.008 1.00 53.09 194 LYS A N 1
ATOM 1657 C CA . LYS A 1 194 ? 31.093 -30.507 -19.551 1.00 53.09 194 LYS A CA 1
ATOM 1658 C C . LYS A 1 194 ? 30.668 -29.280 -18.727 1.00 53.09 194 LYS A C 1
ATOM 1660 O O . LYS A 1 194 ? 30.171 -29.443 -17.617 1.00 53.09 194 LYS A O 1
ATOM 1665 N N . LEU A 1 195 ? 30.792 -28.057 -19.254 1.00 47.88 195 LEU A N 1
ATOM 1666 C CA . LEU A 1 195 ? 30.392 -26.837 -18.530 1.00 47.88 195 LEU A CA 1
ATOM 1667 C C . LEU A 1 195 ? 28.879 -26.540 -18.580 1.00 47.88 195 LEU A C 1
ATOM 1669 O O . LEU A 1 195 ? 28.389 -25.738 -17.786 1.00 47.88 195 LEU A O 1
ATOM 1673 N N . ALA A 1 196 ? 28.131 -27.174 -19.490 1.00 50.53 196 ALA A N 1
ATOM 1674 C CA . ALA A 1 196 ? 26.715 -26.872 -19.723 1.00 50.53 196 ALA A CA 1
ATOM 1675 C C . ALA A 1 196 ? 25.745 -27.573 -18.749 1.00 50.53 196 ALA A C 1
ATOM 1677 O O . ALA A 1 196 ? 24.601 -27.141 -18.604 1.00 50.53 196 ALA A O 1
ATOM 1678 N N . GLN A 1 197 ? 26.177 -28.645 -18.076 1.00 52.31 197 GLN A N 1
ATOM 1679 C CA . GLN A 1 197 ? 25.305 -29.471 -17.227 1.00 52.31 197 GLN A CA 1
ATOM 1680 C C . GLN A 1 197 ? 25.177 -28.932 -15.785 1.00 52.31 197 GLN A C 1
ATOM 1682 O O . GLN A 1 197 ? 24.095 -28.982 -15.205 1.00 52.31 197 GLN A O 1
ATOM 1687 N N . MET A 1 198 ? 26.215 -28.276 -15.253 1.00 52.47 198 MET A N 1
ATOM 1688 C CA . MET A 1 198 ? 26.293 -27.756 -13.868 1.00 52.47 198 MET A CA 1
ATOM 1689 C C . MET A 1 198 ? 25.400 -26.532 -13.550 1.00 52.47 198 MET A C 1
ATOM 1691 O O . MET A 1 198 ? 25.565 -25.892 -12.511 1.00 52.47 198 MET A O 1
ATOM 1695 N N . ARG A 1 199 ? 24.465 -26.154 -14.433 1.00 48.22 199 ARG A N 1
ATOM 1696 C CA . ARG A 1 199 ? 23.550 -25.006 -14.240 1.00 48.22 199 ARG A CA 1
ATOM 1697 C C . ARG A 1 199 ? 22.063 -25.347 -14.393 1.00 48.22 199 ARG A C 1
ATOM 1699 O O . ARG A 1 199 ? 21.252 -24.432 -14.487 1.00 48.22 199 ARG A O 1
ATOM 1706 N N . LYS A 1 200 ? 21.688 -26.634 -14.409 1.00 48.84 200 LYS A N 1
ATOM 1707 C CA . LYS A 1 200 ? 20.298 -27.066 -14.674 1.00 48.84 200 LYS A CA 1
ATOM 1708 C C . LYS A 1 200 ? 19.607 -27.844 -13.543 1.00 48.84 200 LYS A C 1
ATOM 1710 O O . LYS A 1 200 ? 18.496 -28.320 -13.739 1.00 48.84 200 LYS A O 1
ATOM 1715 N N . GLU A 1 201 ? 20.226 -27.923 -12.364 1.00 51.62 201 GLU A N 1
ATOM 1716 C CA . GLU A 1 201 ? 19.735 -28.718 -11.220 1.00 51.62 201 GLU A CA 1
ATOM 1717 C C . GLU A 1 201 ? 19.225 -27.884 -10.029 1.00 51.62 201 GLU A C 1
ATOM 1719 O O . GLU A 1 201 ? 18.795 -28.443 -9.026 1.00 51.62 201 GLU A O 1
ATOM 1724 N N . LYS A 1 202 ? 19.255 -26.544 -10.101 1.00 46.56 202 LYS A N 1
ATOM 1725 C CA . LYS A 1 202 ? 19.054 -25.674 -8.922 1.00 46.56 202 LYS A CA 1
ATOM 1726 C C . LYS A 1 202 ? 17.727 -24.901 -8.873 1.00 46.56 202 LYS A C 1
ATOM 1728 O O . LYS A 1 202 ? 17.655 -23.887 -8.188 1.00 46.56 202 LYS A O 1
ATOM 1733 N N . GLU A 1 203 ? 16.700 -25.345 -9.605 1.00 46.00 203 GLU A N 1
ATOM 1734 C CA . GLU A 1 203 ? 15.492 -24.521 -9.823 1.00 46.00 203 GLU A CA 1
ATOM 1735 C C . GLU A 1 203 ? 14.135 -25.266 -9.863 1.00 46.00 203 GLU A C 1
ATOM 1737 O O . GLU A 1 203 ? 13.106 -24.603 -9.936 1.00 46.00 203 GLU A O 1
ATOM 1742 N N . LYS A 1 204 ? 14.071 -26.614 -9.824 1.00 42.38 204 LYS A N 1
ATOM 1743 C CA . LYS A 1 204 ? 12.794 -27.360 -10.011 1.00 42.38 204 LYS A CA 1
ATOM 1744 C C . LYS A 1 204 ? 12.537 -28.560 -9.083 1.00 42.38 204 LYS A C 1
ATOM 1746 O O . LYS A 1 204 ? 11.998 -29.575 -9.515 1.00 42.38 204 LYS A O 1
ATOM 1751 N N . SER A 1 205 ? 12.837 -28.419 -7.792 1.00 37.75 205 SER A N 1
ATOM 1752 C CA . SER A 1 205 ? 12.279 -29.287 -6.737 1.00 37.75 205 SER A CA 1
ATOM 1753 C C . SER A 1 205 ? 12.426 -28.638 -5.353 1.00 37.75 205 SER A C 1
ATOM 1755 O O . SER A 1 205 ? 13.538 -28.245 -5.016 1.00 37.75 205 SER A O 1
ATOM 1757 N N . MET A 1 206 ? 11.408 -28.527 -4.493 1.00 37.12 206 MET A N 1
ATOM 1758 C CA . MET A 1 206 ? 9.982 -28.894 -4.588 1.00 37.12 206 MET A CA 1
ATOM 1759 C C . MET A 1 206 ? 9.170 -28.037 -3.589 1.00 37.12 206 MET A C 1
ATOM 1761 O O . MET A 1 206 ? 9.718 -27.592 -2.587 1.00 37.12 206 MET A O 1
ATOM 1765 N N . PHE A 1 207 ? 7.858 -27.938 -3.822 1.00 36.44 207 PHE A N 1
ATOM 1766 C CA . PHE A 1 207 ? 6.811 -27.651 -2.824 1.00 36.44 207 PHE A CA 1
ATOM 1767 C C . PHE A 1 207 ? 6.841 -26.297 -2.093 1.00 36.44 207 PHE A C 1
ATOM 1769 O O . PHE A 1 207 ? 7.212 -26.166 -0.927 1.00 36.44 207 PHE A O 1
ATOM 1776 N N . GLU A 1 208 ? 6.240 -25.321 -2.769 1.00 34.41 208 GLU A N 1
ATOM 1777 C CA . GLU A 1 208 ? 5.330 -24.380 -2.118 1.00 34.41 208 GLU A CA 1
ATOM 1778 C C . GLU A 1 208 ? 4.149 -25.116 -1.434 1.00 34.41 208 GLU A C 1
ATOM 1780 O O . GLU A 1 208 ? 3.733 -26.196 -1.848 1.00 34.41 208 GLU A O 1
ATOM 1785 N N . GLU A 1 209 ? 3.613 -24.487 -0.388 1.00 35.53 209 GLU A N 1
ATOM 1786 C CA . GLU A 1 209 ? 2.193 -24.489 0.011 1.00 35.53 209 GLU A CA 1
ATOM 1787 C C . GLU A 1 209 ? 1.387 -25.809 0.097 1.00 35.53 209 GLU A C 1
ATOM 1789 O O . GLU A 1 209 ? 0.666 -26.204 -0.814 1.00 35.53 209 GLU A O 1
ATOM 1794 N N . SER A 1 210 ? 1.290 -26.351 1.318 1.00 33.62 210 SER A N 1
ATOM 1795 C CA . SER A 1 210 ? -0.020 -26.646 1.939 1.00 33.62 210 SER A CA 1
ATOM 1796 C C . SER A 1 210 ? 0.140 -26.756 3.466 1.00 33.62 210 SER A C 1
ATOM 1798 O O . SER A 1 210 ? 0.494 -27.801 3.999 1.00 33.62 210 SER A O 1
ATOM 1800 N N . ILE A 1 211 ? 0.071 -25.642 4.199 1.00 33.56 211 ILE A N 1
ATOM 1801 C CA . ILE A 1 211 ? -1.169 -25.096 4.789 1.00 33.56 211 ILE A CA 1
ATOM 1802 C C . ILE A 1 211 ? -1.659 -25.882 6.023 1.00 33.56 211 ILE A C 1
ATOM 1804 O O . ILE A 1 211 ? -2.233 -26.960 5.929 1.00 33.56 211 ILE A O 1
ATOM 1808 N N . GLN A 1 212 ? -1.487 -25.228 7.178 1.00 39.03 212 GLN A N 1
ATOM 1809 C CA . GLN A 1 212 ? -2.427 -25.109 8.306 1.00 39.03 212 GLN A CA 1
ATOM 1810 C C . GLN A 1 212 ? -3.332 -26.312 8.652 1.00 39.03 212 GLN A C 1
ATOM 1812 O O . GLN A 1 212 ? -4.288 -26.580 7.927 1.00 39.03 212 GLN A O 1
ATOM 1817 N N . LYS A 1 213 ? -3.144 -26.867 9.863 1.00 34.34 213 LYS A N 1
ATOM 1818 C CA . LYS A 1 213 ? -4.142 -27.325 10.879 1.00 34.34 213 LYS A CA 1
ATOM 1819 C C . LYS A 1 213 ? -3.444 -28.370 11.788 1.00 34.34 213 LYS A C 1
ATOM 1821 O O . LYS A 1 213 ? -2.799 -29.264 11.265 1.00 34.34 213 LYS A O 1
ATOM 1826 N N . ARG A 1 214 ? -3.516 -28.344 13.128 1.00 32.28 214 ARG A N 1
ATOM 1827 C CA . ARG A 1 214 ? -4.316 -27.511 14.049 1.00 32.28 214 ARG A CA 1
ATOM 1828 C C . ARG A 1 214 ? -3.784 -27.536 15.495 1.00 32.28 214 ARG A C 1
ATOM 1830 O O . ARG A 1 214 ? -3.243 -28.541 15.936 1.00 32.28 214 ARG A O 1
ATOM 1837 N N . GLU A 1 215 ? -4.052 -26.445 16.216 1.00 37.28 215 GLU A N 1
ATOM 1838 C CA . GLU A 1 215 ? -4.518 -26.396 17.620 1.00 37.28 215 GLU A CA 1
ATOM 1839 C C . GLU A 1 215 ? -3.995 -27.467 18.613 1.00 37.28 215 GLU A C 1
ATOM 1841 O O . GLU A 1 215 ? -4.610 -28.516 18.809 1.00 37.28 215 GLU A O 1
ATOM 1846 N N . LYS A 1 216 ? -2.907 -27.131 19.323 1.00 36.44 216 LYS A N 1
ATOM 1847 C CA . LYS A 1 216 ? -2.505 -27.587 20.677 1.00 36.44 216 LYS A CA 1
ATOM 1848 C C . LYS A 1 216 ? -1.354 -26.663 21.127 1.00 36.44 216 LYS A C 1
ATOM 1850 O O . LYS A 1 216 ? -0.476 -26.396 20.319 1.00 36.44 216 LYS A O 1
ATOM 1855 N N . VAL A 1 217 ? -1.284 -26.110 22.341 1.00 36.16 217 VAL A N 1
ATOM 1856 C CA . VAL A 1 217 ? -2.064 -26.345 23.570 1.00 36.16 217 VAL A CA 1
ATOM 1857 C C . VAL A 1 217 ? -2.539 -25.012 24.165 1.00 36.16 217 VAL A C 1
ATOM 1859 O O . VAL A 1 217 ? -1.747 -24.091 24.341 1.00 36.16 217 VAL A O 1
ATOM 1862 N N . ALA A 1 218 ? -3.811 -24.948 24.553 1.00 33.62 218 ALA A N 1
ATOM 1863 C CA . ALA A 1 218 ? -4.359 -23.960 25.480 1.00 33.62 218 ALA A CA 1
ATOM 1864 C C . ALA A 1 218 ? -5.439 -24.642 26.342 1.00 33.62 218 ALA A C 1
ATOM 1866 O O . ALA A 1 218 ? -5.991 -25.656 25.925 1.00 33.62 218 ALA A O 1
ATOM 1867 N N . ALA A 1 219 ? -5.729 -24.071 27.516 1.00 30.12 219 ALA A N 1
ATOM 1868 C CA . ALA A 1 219 ? -6.651 -24.582 28.542 1.00 30.12 219 ALA A CA 1
ATOM 1869 C C . ALA A 1 219 ? -6.273 -25.940 29.184 1.00 30.12 219 ALA A C 1
ATOM 1871 O O . ALA A 1 219 ? -6.578 -27.014 28.675 1.00 30.12 219 ALA A O 1
ATOM 1872 N N . LEU A 1 220 ? -5.708 -25.874 30.396 1.00 32.69 220 LEU A N 1
ATOM 1873 C CA . LEU A 1 220 ? -5.715 -26.978 31.361 1.00 32.69 220 LEU A CA 1
ATOM 1874 C C . LEU A 1 220 ? -5.936 -26.397 32.769 1.00 32.69 220 LEU A C 1
ATOM 1876 O O . LEU A 1 220 ? -4.998 -25.951 33.426 1.00 32.69 220 LEU A O 1
ATOM 1880 N N . VAL A 1 221 ? -7.201 -26.301 33.199 1.00 34.22 221 VAL A N 1
ATOM 1881 C CA . VAL A 1 221 ? -7.601 -25.655 34.464 1.00 34.22 221 VAL A CA 1
ATOM 1882 C C . VAL A 1 221 ? -8.800 -26.380 35.097 1.00 34.22 221 VAL A C 1
ATOM 1884 O O . VAL A 1 221 ? -9.880 -26.365 34.524 1.00 34.22 221 VAL A O 1
ATOM 1887 N N . ARG A 1 222 ? -8.598 -26.878 36.332 1.00 31.05 222 ARG A N 1
ATOM 1888 C CA . ARG A 1 222 ? -9.588 -27.295 37.363 1.00 31.05 222 ARG A CA 1
ATOM 1889 C C . ARG A 1 222 ? -10.545 -28.475 37.085 1.00 31.05 222 ARG A C 1
ATOM 1891 O O . ARG A 1 222 ? -11.460 -28.350 36.284 1.00 31.05 222 ARG A O 1
ATOM 1898 N N . ALA A 1 223 ? -10.465 -29.494 37.957 1.00 33.00 223 ALA A N 1
ATOM 1899 C CA . ALA A 1 223 ? -11.586 -29.972 38.794 1.00 33.00 223 ALA A CA 1
ATOM 1900 C C . ALA A 1 223 ? -11.093 -30.833 39.997 1.00 33.00 223 ALA A C 1
ATOM 1902 O O . ALA A 1 223 ? -10.338 -31.772 39.789 1.00 33.00 223 ALA A O 1
ATOM 1903 N N . GLU A 1 224 ? -11.485 -30.444 41.225 1.00 34.81 224 GLU A N 1
ATOM 1904 C CA . GLU A 1 224 ? -12.153 -31.230 42.308 1.00 34.81 224 GLU A CA 1
ATOM 1905 C C . GLU A 1 224 ? -11.712 -32.670 42.725 1.00 34.81 224 GLU A C 1
ATOM 1907 O O . GLU A 1 224 ? -11.256 -33.449 41.903 1.00 34.81 224 GLU A O 1
ATOM 1912 N N . ALA A 1 225 ? -11.913 -33.180 43.965 1.00 37.28 225 ALA A N 1
ATOM 1913 C CA . ALA A 1 225 ? -12.256 -32.627 45.304 1.00 37.28 225 ALA A CA 1
ATOM 1914 C C . ALA A 1 225 ? -12.227 -33.746 46.409 1.00 37.28 225 ALA A C 1
ATOM 1916 O O . ALA A 1 225 ? -11.978 -34.907 46.089 1.00 37.28 225 ALA A O 1
ATOM 1917 N N . LYS A 1 226 ? -12.625 -33.406 47.663 1.00 40.09 226 LYS A N 1
ATOM 1918 C CA . LYS A 1 226 ? -12.882 -34.249 48.883 1.00 40.09 226 LYS A CA 1
ATOM 1919 C C . LYS A 1 226 ? -11.649 -34.582 49.761 1.00 40.09 226 LYS A C 1
ATOM 1921 O O . LYS A 1 226 ? -10.579 -34.826 49.227 1.00 40.09 226 LYS A O 1
ATOM 1926 N N . GLY A 1 227 ? -11.719 -34.658 51.103 1.00 36.59 227 GLY A N 1
ATOM 1927 C CA . GLY A 1 227 ? -12.783 -34.284 52.069 1.00 36.59 227 GLY A CA 1
ATOM 1928 C C . GLY A 1 227 ? -12.910 -35.245 53.279 1.00 36.59 227 GLY A C 1
ATOM 1929 O O . GLY A 1 227 ? -12.811 -36.452 53.072 1.00 36.59 227 GLY A O 1
ATOM 1930 N N . LYS A 1 228 ? -13.151 -34.741 54.513 1.00 34.34 228 LYS A N 1
ATOM 1931 C CA . LYS A 1 228 ? -13.667 -35.503 55.690 1.00 34.34 228 LYS A CA 1
ATOM 1932 C C . LYS A 1 228 ? -13.990 -34.616 56.914 1.00 34.34 228 LYS A C 1
ATOM 1934 O O . LYS A 1 228 ? -13.395 -33.553 57.059 1.00 34.34 228 LYS A O 1
ATOM 1939 N N . ALA A 1 229 ? -14.890 -35.090 57.783 1.00 39.31 229 ALA A N 1
ATOM 1940 C CA . ALA A 1 229 ? -15.250 -34.542 59.102 1.00 39.31 229 ALA A CA 1
ATOM 1941 C C . ALA A 1 229 ? -15.856 -35.663 59.996 1.00 39.31 229 ALA A C 1
ATOM 1943 O O . ALA A 1 229 ? -15.906 -36.806 59.544 1.00 39.31 229 ALA A O 1
ATOM 1944 N N . GLU A 1 230 ? -16.338 -35.300 61.197 1.00 44.72 230 GLU A N 1
ATOM 1945 C CA . GLU A 1 230 ? -17.113 -36.097 62.186 1.00 44.72 230 GLU A CA 1
ATOM 1946 C C . GLU A 1 230 ? -16.361 -37.101 63.092 1.00 44.72 230 GLU A C 1
ATOM 1948 O O . GLU A 1 230 ? -15.875 -38.133 62.636 1.00 44.72 230 GLU A O 1
ATOM 1953 N N . LEU A 1 231 ? -16.356 -36.803 64.406 1.00 44.50 231 LEU A N 1
ATOM 1954 C CA . LEU A 1 231 ? -16.412 -37.725 65.563 1.00 44.50 231 LEU A CA 1
ATOM 1955 C C . LEU A 1 231 ? -16.415 -36.907 66.880 1.00 44.50 231 LEU A C 1
ATOM 1957 O O . LEU A 1 231 ? -15.525 -36.081 67.031 1.00 44.50 231 LEU A O 1
ATOM 1961 N N . GLU A 1 232 ? -17.385 -37.152 67.786 1.00 40.25 232 GLU A N 1
ATOM 1962 C CA . GLU A 1 232 ? -17.368 -37.012 69.278 1.00 40.25 232 GLU A CA 1
ATOM 1963 C C . GLU A 1 232 ? -18.727 -36.576 69.895 1.00 40.25 232 GLU A C 1
ATOM 1965 O O . GLU A 1 232 ? -19.083 -35.403 69.872 1.00 40.25 232 GLU A O 1
ATOM 1970 N N . GLU A 1 233 ? -19.447 -37.510 70.541 1.00 47.66 233 GLU A N 1
ATOM 1971 C CA . GLU A 1 233 ? -20.488 -37.252 71.566 1.00 47.66 233 GLU A CA 1
ATOM 1972 C C . GLU A 1 233 ? -20.601 -38.455 72.536 1.00 47.66 233 GLU A C 1
ATOM 1974 O O . GLU A 1 233 ? -20.852 -39.570 72.077 1.00 47.66 233 GLU A O 1
ATOM 1979 N N . ALA A 1 234 ? -20.465 -38.254 73.864 1.00 49.72 234 ALA A N 1
ATOM 1980 C CA . ALA A 1 234 ? -20.861 -39.216 74.922 1.00 49.72 234 ALA A CA 1
ATOM 1981 C C . ALA A 1 234 ? -20.788 -38.638 76.372 1.00 49.72 234 ALA A C 1
ATOM 1983 O O . ALA A 1 234 ? -20.080 -37.665 76.604 1.00 49.72 234 ALA A O 1
ATOM 1984 N N . ILE A 1 235 ? -21.407 -39.356 77.344 1.00 48.81 235 ILE A N 1
ATOM 1985 C CA . ILE A 1 235 ? -21.221 -39.351 78.839 1.00 48.81 235 ILE A CA 1
ATOM 1986 C C . ILE A 1 235 ? -22.158 -38.460 79.717 1.00 48.81 235 ILE A C 1
ATOM 1988 O O . ILE A 1 235 ? -22.038 -37.243 79.681 1.00 48.81 235 ILE A O 1
ATOM 1992 N N . LEU A 1 236 ? -23.005 -39.070 80.603 1.00 50.94 236 LEU A N 1
ATOM 1993 C CA . LEU A 1 236 ? -23.538 -38.530 81.909 1.00 50.94 236 LEU A CA 1
ATOM 1994 C C . LEU A 1 236 ? -24.587 -39.438 82.665 1.00 50.94 236 LEU A C 1
ATOM 1996 O O . LEU A 1 236 ? -25.408 -40.043 81.977 1.00 50.94 236 LEU A O 1
ATOM 2000 N N . LYS A 1 237 ? -24.637 -39.425 84.042 1.00 49.69 237 LYS A N 1
ATOM 2001 C CA . LYS A 1 237 ? -25.791 -39.627 85.038 1.00 49.69 237 LYS A CA 1
ATOM 2002 C C . LYS A 1 237 ? -25.644 -40.643 86.241 1.00 49.69 237 LYS A C 1
ATOM 2004 O O . LYS A 1 237 ? -25.341 -41.798 85.958 1.00 49.69 237 LYS A O 1
ATOM 2009 N N . LYS A 1 238 ? -26.026 -40.268 87.515 1.00 46.25 238 LYS A N 1
ATOM 2010 C CA . LYS A 1 238 ? -26.738 -41.034 88.649 1.00 46.25 238 LYS A CA 1
ATOM 2011 C C . LYS A 1 238 ? -26.448 -40.590 90.147 1.00 46.25 238 LYS A C 1
ATOM 2013 O O . LYS A 1 238 ? -25.288 -40.296 90.393 1.00 46.25 238 LYS A O 1
ATOM 2018 N N . ALA A 1 239 ? -27.430 -40.638 91.117 1.00 44.06 239 ALA A N 1
ATOM 2019 C CA . ALA A 1 239 ? -27.358 -40.902 92.632 1.00 44.06 239 ALA A CA 1
ATOM 2020 C C . ALA A 1 239 ? -28.499 -40.277 93.565 1.00 44.06 239 ALA A C 1
ATOM 2022 O O . ALA A 1 239 ? -28.899 -39.164 93.239 1.00 44.06 239 ALA A O 1
ATOM 2023 N N . ALA A 1 240 ? -28.988 -40.899 94.705 1.00 44.12 240 ALA A N 1
ATOM 2024 C CA . ALA A 1 240 ? -29.874 -40.301 95.808 1.00 44.12 240 ALA A CA 1
ATOM 2025 C C . ALA A 1 240 ? -30.295 -41.175 97.096 1.00 44.12 240 ALA A C 1
ATOM 2027 O O . ALA A 1 240 ? -30.291 -42.394 96.969 1.00 44.12 240 ALA A O 1
ATOM 2028 N N . LEU A 1 241 ? -30.809 -40.541 98.217 1.00 44.34 241 LEU A N 1
ATOM 2029 C CA . LEU A 1 241 ? -31.848 -40.917 99.301 1.00 44.34 241 LEU A CA 1
ATOM 2030 C C . LEU A 1 241 ? -31.618 -41.675 100.691 1.00 44.34 241 LEU A C 1
ATOM 2032 O O . LEU A 1 241 ? -31.002 -42.728 100.665 1.00 44.34 241 LEU A O 1
ATOM 2036 N N . GLU A 1 242 ? -32.245 -41.226 101.846 1.00 29.48 242 GLU A N 1
ATOM 2037 C CA . GLU A 1 242 ? -33.023 -42.003 102.926 1.00 29.48 242 GLU A CA 1
ATOM 2038 C C . GLU A 1 242 ? -33.724 -41.199 104.130 1.00 29.48 242 GLU A C 1
ATOM 2040 O O . GLU A 1 242 ? -33.764 -39.970 104.067 1.00 29.48 242 GLU A O 1
ATOM 2045 N N . LYS A 1 243 ? -34.351 -41.858 105.169 1.00 28.47 243 LYS A N 1
ATOM 2046 C CA . LYS A 1 243 ? -35.363 -41.382 106.220 1.00 28.47 243 LYS A CA 1
ATOM 2047 C C . LYS A 1 243 ? -35.460 -42.303 107.516 1.00 28.47 243 LYS A C 1
ATOM 2049 O O . LYS A 1 243 ? -34.737 -43.284 107.517 1.00 28.47 243 LYS A O 1
ATOM 2054 N N . GLU A 1 244 ? -36.294 -42.246 108.610 1.00 13.09 244 GLU A N 1
ATOM 2055 C CA . GLU A 1 244 ? -37.175 -41.311 109.430 1.00 13.09 244 GLU A CA 1
ATOM 2056 C C . GLU A 1 244 ? -37.894 -42.046 110.652 1.00 13.09 244 GLU A C 1
ATOM 2058 O O . GLU A 1 244 ? -38.159 -43.237 110.499 1.00 13.09 244 GLU A O 1
ATOM 2063 N N . ARG A 1 245 ? -38.273 -41.416 111.822 1.00 12.21 245 ARG A N 1
ATOM 2064 C CA . ARG A 1 245 ? -39.243 -41.954 112.880 1.00 12.21 245 ARG A CA 1
ATOM 2065 C C . ARG A 1 245 ? -39.576 -41.071 114.150 1.00 12.21 245 ARG A C 1
ATOM 2067 O O . ARG A 1 245 ? -38.630 -40.554 114.732 1.00 12.21 245 ARG A O 1
ATOM 2074 N N . LEU A 1 246 ? -40.841 -41.015 114.678 1.00 16.88 246 LEU A N 1
ATOM 2075 C CA . LEU A 1 246 ? -41.269 -40.746 116.117 1.00 16.88 246 LEU A CA 1
ATOM 2076 C C . LEU A 1 246 ? -42.831 -40.774 116.378 1.00 16.88 246 LEU A C 1
ATOM 2078 O O . LEU A 1 246 ? -43.552 -40.834 115.387 1.00 16.88 246 LEU A O 1
ATOM 2082 N N . PHE A 1 247 ? -43.377 -40.738 117.642 1.00 35.38 247 PHE A N 1
ATOM 2083 C CA . PHE A 1 247 ? -44.864 -40.632 117.926 1.00 35.38 247 PHE A CA 1
ATOM 2084 C C . PHE A 1 247 ? -45.469 -40.072 119.296 1.00 35.38 247 PHE A C 1
ATOM 2086 O O . PHE A 1 247 ? -45.608 -38.866 119.434 1.00 35.38 247 PHE A O 1
ATOM 2093 N N . GLN A 1 248 ? -45.914 -40.895 120.285 1.00 39.28 248 GLN A N 1
ATOM 2094 C CA . GLN A 1 248 ? -47.303 -40.956 120.891 1.00 39.28 248 GLN A CA 1
ATOM 2095 C C . GLN A 1 248 ? -48.043 -39.917 121.831 1.00 39.28 248 GLN A C 1
ATOM 2097 O O . GLN A 1 248 ? -49.251 -39.781 121.655 1.00 39.28 248 GLN A O 1
ATOM 2102 N N . ARG A 1 249 ? -47.491 -39.387 122.949 1.00 47.62 249 ARG A N 1
ATOM 2103 C CA . ARG A 1 249 ? -48.162 -39.170 124.298 1.00 47.62 249 ARG A CA 1
ATOM 2104 C C . ARG A 1 249 ? -49.327 -38.133 124.480 1.00 47.62 249 ARG A C 1
ATOM 2106 O O . ARG A 1 249 ? -49.363 -37.425 125.485 1.00 47.62 249 ARG A O 1
ATOM 2113 N N . GLU A 1 250 ? -50.277 -38.000 123.557 1.00 58.72 250 GLU A N 1
ATOM 2114 C CA . GLU A 1 250 ? -51.063 -36.754 123.397 1.00 58.72 250 GLU A CA 1
ATOM 2115 C C . GLU A 1 250 ? -52.559 -36.746 123.828 1.00 58.72 250 GLU A C 1
ATOM 2117 O O . GLU A 1 250 ? -53.200 -35.698 123.744 1.00 58.72 250 GLU A O 1
ATOM 2122 N N . GLU A 1 251 ? -53.183 -37.878 124.176 1.00 59.62 251 GLU A N 1
ATOM 2123 C CA . GLU A 1 251 ? -54.600 -38.097 123.798 1.00 59.62 251 GLU A CA 1
ATOM 2124 C C . GLU A 1 251 ? -55.731 -37.362 124.540 1.00 59.62 251 GLU A C 1
ATOM 2126 O O . GLU A 1 251 ? -56.705 -36.999 123.885 1.00 59.62 251 GLU A O 1
ATOM 2131 N N . GLU A 1 252 ? -55.681 -37.101 125.846 1.00 52.97 252 GLU A N 1
ATOM 2132 C CA . GLU A 1 252 ? -56.860 -36.514 126.527 1.00 52.97 252 GLU A CA 1
ATOM 2133 C C . GLU A 1 252 ? -56.919 -34.991 126.422 1.00 52.97 252 GLU A C 1
ATOM 2135 O O . GLU A 1 252 ? -57.988 -34.416 126.211 1.00 52.97 252 GLU A O 1
ATOM 2140 N N . ARG A 1 253 ? -55.746 -34.348 126.361 1.00 61.62 253 ARG A N 1
ATOM 2141 C CA . ARG A 1 253 ? -55.594 -32.946 125.947 1.00 61.62 253 ARG A CA 1
ATOM 2142 C C . ARG A 1 253 ? -56.029 -32.717 124.485 1.00 61.62 253 ARG A C 1
ATOM 2144 O O . ARG A 1 253 ? -56.071 -31.570 124.046 1.00 61.62 253 ARG A O 1
ATOM 2151 N N . LYS A 1 254 ? -56.406 -33.766 123.731 1.00 62.94 254 LYS A N 1
ATOM 2152 C CA . LYS A 1 254 ? -57.135 -33.627 122.459 1.00 62.94 254 LYS A CA 1
ATOM 2153 C C . LYS A 1 254 ? -58.633 -33.365 122.637 1.00 62.94 254 LYS A C 1
ATOM 2155 O O . LYS A 1 254 ? -59.180 -32.785 121.717 1.00 62.94 254 LYS A O 1
ATOM 2160 N N . LYS A 1 255 ? -59.316 -33.752 123.727 1.00 73.62 255 LYS A N 1
ATOM 2161 C CA . LYS A 1 255 ? -60.802 -33.783 123.777 1.00 73.62 255 LYS A CA 1
ATOM 2162 C C . LYS A 1 255 ? -61.470 -32.412 123.941 1.00 73.62 255 LYS A C 1
ATOM 2164 O O . LYS A 1 255 ? -62.053 -31.932 122.977 1.00 73.62 255 LYS A O 1
ATOM 2169 N N . GLU A 1 256 ? -61.347 -31.744 125.090 1.00 62.97 256 GLU A N 1
ATOM 2170 C CA . GLU A 1 256 ? -61.892 -30.377 125.270 1.00 62.97 256 GLU A CA 1
ATOM 2171 C C . GLU A 1 256 ? -61.279 -29.403 124.257 1.00 62.97 256 GLU A C 1
ATOM 2173 O O . GLU A 1 256 ? -61.953 -28.577 123.638 1.00 62.97 256 GLU A O 1
ATOM 2178 N N . ASN A 1 257 ? -59.976 -29.573 124.015 1.00 69.56 257 ASN A N 1
ATOM 2179 C CA . ASN A 1 257 ? -59.262 -28.837 122.990 1.00 69.56 257 ASN A CA 1
ATOM 2180 C C . ASN A 1 257 ? -59.856 -29.106 121.596 1.00 69.56 257 ASN A C 1
ATOM 2182 O O . ASN A 1 257 ? -59.871 -28.180 120.808 1.00 69.56 257 ASN A O 1
ATOM 2186 N N . ALA A 1 258 ? -60.398 -30.291 121.276 1.00 72.81 258 ALA A N 1
ATOM 2187 C CA . ALA A 1 258 ? -61.086 -30.560 120.006 1.00 72.81 258 ALA A CA 1
ATOM 2188 C C . ALA A 1 258 ? -62.482 -29.935 119.907 1.00 72.81 258 ALA A C 1
ATOM 2190 O O . ALA A 1 258 ? -62.929 -29.718 118.783 1.00 72.81 258 ALA A O 1
ATOM 2191 N N . GLU A 1 259 ? -63.156 -29.617 121.014 1.00 78.44 259 GLU A N 1
ATOM 2192 C CA . GLU A 1 259 ? -64.408 -28.850 120.970 1.00 78.44 259 GLU A CA 1
ATOM 2193 C C . GLU A 1 259 ? -64.136 -27.359 120.755 1.00 78.44 259 GLU A C 1
ATOM 2195 O O . GLU A 1 259 ? -64.732 -26.754 119.857 1.00 78.44 259 GLU A O 1
ATOM 2200 N N . ARG A 1 260 ? -63.135 -26.792 121.444 1.00 78.38 260 ARG A N 1
ATOM 2201 C CA . ARG A 1 260 ? -62.666 -25.432 121.133 1.00 78.38 260 ARG A CA 1
ATOM 2202 C C . ARG A 1 260 ? -62.083 -25.367 119.714 1.00 78.38 260 ARG A C 1
ATOM 2204 O O . ARG A 1 260 ? -62.564 -24.571 118.917 1.00 78.38 260 ARG A O 1
ATOM 2211 N N . LEU A 1 261 ? -61.219 -26.313 119.321 1.00 75.00 261 LEU A N 1
ATOM 2212 C CA . LEU A 1 261 ? -60.757 -26.480 117.933 1.00 75.00 261 LEU A CA 1
ATOM 2213 C C . LEU A 1 261 ? -61.874 -26.869 116.950 1.00 75.00 261 LEU A C 1
ATOM 2215 O O . LEU A 1 261 ? -61.596 -26.893 115.755 1.00 75.00 261 LEU A O 1
ATOM 2219 N N . ARG A 1 262 ? -63.101 -27.210 117.365 1.00 82.25 262 ARG A N 1
ATOM 2220 C CA . ARG A 1 262 ? -64.243 -27.360 116.441 1.00 82.25 262 ARG A CA 1
ATOM 2221 C C . ARG A 1 262 ? -64.833 -25.992 116.135 1.00 82.25 262 ARG A C 1
ATOM 2223 O O . ARG A 1 262 ? -64.971 -25.662 114.963 1.00 82.25 262 ARG A O 1
ATOM 2230 N N . GLN A 1 263 ? -65.110 -25.186 117.157 1.00 81.44 263 GLN A N 1
ATOM 2231 C CA . GLN A 1 263 ? -65.615 -23.822 116.977 1.00 81.44 263 GLN A CA 1
ATOM 2232 C C . GLN A 1 263 ? -64.569 -22.922 116.299 1.00 81.44 263 GLN A C 1
ATOM 2234 O O . GLN A 1 263 ? -64.880 -22.274 115.300 1.00 81.44 263 GLN A O 1
ATOM 2239 N N . GLU A 1 264 ? -63.311 -22.978 116.746 1.00 81.50 264 GLU A N 1
ATOM 2240 C CA . GLU A 1 264 ? -62.172 -22.308 116.107 1.00 81.50 264 GLU A CA 1
ATOM 2241 C C . GLU A 1 264 ? -61.975 -22.803 114.663 1.00 81.50 264 GLU A C 1
ATOM 2243 O O . GLU A 1 264 ? -61.737 -21.980 113.787 1.00 81.50 264 GLU A O 1
ATOM 2248 N N . ARG A 1 265 ? -62.139 -24.107 114.358 1.00 81.56 265 ARG A N 1
ATOM 2249 C CA . ARG A 1 265 ? -62.090 -24.590 112.959 1.00 81.56 265 ARG A CA 1
ATOM 2250 C C . ARG A 1 265 ? -63.247 -24.084 112.114 1.00 81.56 265 ARG A C 1
ATOM 2252 O O . ARG A 1 265 ? -63.005 -23.772 110.958 1.00 81.56 265 ARG A O 1
ATOM 2259 N N . ILE A 1 266 ? -64.468 -24.003 112.639 1.00 85.75 266 ILE A N 1
ATOM 2260 C CA . ILE A 1 266 ? -65.619 -23.485 111.883 1.00 85.75 266 ILE A CA 1
ATOM 2261 C C . ILE A 1 266 ? -65.399 -22.001 111.567 1.00 85.75 266 ILE A C 1
ATOM 2263 O O . ILE A 1 266 ? -65.465 -21.610 110.404 1.00 85.75 266 ILE A O 1
ATOM 2267 N N . GLN A 1 267 ? -65.022 -21.194 112.563 1.00 86.56 267 GLN A N 1
ATOM 2268 C CA . GLN A 1 267 ? -64.737 -19.768 112.372 1.00 86.56 267 GLN A CA 1
ATOM 2269 C C . GLN A 1 267 ? -63.521 -19.533 111.461 1.00 86.56 267 GLN A C 1
ATOM 2271 O O . GLN A 1 267 ? -63.581 -18.692 110.565 1.00 86.56 267 GLN A O 1
ATOM 2276 N N . ALA A 1 268 ? -62.442 -20.307 111.621 1.00 84.00 268 ALA A N 1
ATOM 2277 C CA . ALA A 1 268 ? -61.277 -20.245 110.739 1.00 84.00 268 ALA A CA 1
ATOM 2278 C C . ALA A 1 268 ? -61.593 -20.730 109.316 1.00 84.00 268 ALA A C 1
ATOM 2280 O O . ALA A 1 268 ? -61.041 -20.188 108.364 1.00 84.00 268 ALA A O 1
ATOM 2281 N N . HIS A 1 269 ? -62.493 -21.703 109.142 1.00 84.06 269 HIS A N 1
ATOM 2282 C CA . HIS A 1 269 ? -62.939 -22.163 107.827 1.00 84.06 269 HIS A CA 1
ATOM 2283 C C . HIS A 1 269 ? -63.828 -21.122 107.140 1.00 84.06 269 HIS A C 1
ATOM 2285 O O . HIS A 1 269 ? -63.624 -20.842 105.964 1.00 84.06 269 HIS A O 1
ATOM 2291 N N . GLU A 1 270 ? -64.742 -20.469 107.860 1.00 90.31 270 GLU A N 1
ATOM 2292 C CA . GLU A 1 270 ? -65.499 -19.332 107.328 1.00 90.31 270 GLU A CA 1
ATOM 2293 C C . GLU A 1 270 ? -64.602 -18.143 106.964 1.00 90.31 270 GLU A C 1
ATOM 2295 O O . GLU A 1 270 ? -64.796 -17.526 105.915 1.00 90.31 270 GLU A O 1
ATOM 2300 N N . ALA A 1 271 ? -63.626 -17.808 107.813 1.00 88.94 271 ALA A N 1
ATOM 2301 C CA . ALA A 1 271 ? -62.650 -16.759 107.535 1.00 88.94 271 ALA A CA 1
ATOM 2302 C C . ALA A 1 271 ? -61.790 -17.118 106.313 1.00 88.94 271 ALA A C 1
ATOM 2304 O O . ALA A 1 271 ? -61.628 -16.293 105.416 1.00 88.94 271 ALA A O 1
ATOM 2305 N N . TYR A 1 272 ? -61.327 -18.369 106.226 1.00 90.38 272 TYR A N 1
ATOM 2306 C CA . TYR A 1 272 ? -60.614 -18.906 105.071 1.00 90.38 272 TYR A CA 1
ATOM 2307 C C . TYR A 1 272 ? -61.458 -18.840 103.795 1.00 90.38 272 TYR A C 1
ATOM 2309 O O . TYR A 1 272 ? -60.960 -18.360 102.787 1.00 90.38 272 TYR A O 1
ATOM 2317 N N . LEU A 1 273 ? -62.735 -19.237 103.823 1.00 90.94 273 LEU A N 1
ATOM 2318 C CA . LEU A 1 273 ? -63.636 -19.145 102.667 1.00 90.94 273 LEU A CA 1
ATOM 2319 C C . LEU A 1 273 ? -63.870 -17.687 102.236 1.00 90.94 273 LEU A C 1
ATOM 2321 O O . LEU A 1 273 ? -63.888 -17.400 101.041 1.00 90.94 273 LEU A O 1
ATOM 2325 N N . LYS A 1 274 ? -63.993 -16.751 103.187 1.00 91.50 274 LYS A N 1
ATOM 2326 C CA . LYS A 1 274 ? -64.110 -15.306 102.910 1.00 91.50 274 LYS A CA 1
ATOM 2327 C C . LYS A 1 274 ? -62.808 -14.730 102.326 1.00 91.50 274 LYS A C 1
ATOM 2329 O O . LYS A 1 274 ? -62.864 -13.914 101.407 1.00 91.50 274 LYS A O 1
ATOM 2334 N N . GLU A 1 275 ? -61.641 -15.172 102.798 1.00 90.50 275 GLU A N 1
ATOM 2335 C CA . GLU A 1 275 ? -60.351 -14.831 102.187 1.00 90.50 275 GLU A CA 1
ATOM 2336 C C . GLU A 1 275 ? -60.159 -15.464 100.806 1.00 90.50 275 GLU A C 1
ATOM 2338 O O . GLU A 1 275 ? -59.632 -14.813 99.912 1.00 90.50 275 GLU A O 1
ATOM 2343 N N . GLU A 1 276 ? -60.544 -16.723 100.622 1.00 91.00 276 GLU A N 1
ATOM 2344 C CA . GLU A 1 276 ? -60.359 -17.466 99.376 1.00 91.00 276 GLU A CA 1
ATOM 2345 C C . GLU A 1 276 ? -61.301 -16.944 98.281 1.00 91.00 276 GLU A C 1
ATOM 2347 O O . GLU A 1 276 ? -60.881 -16.792 97.136 1.00 91.00 276 GLU A O 1
ATOM 2352 N N . ALA A 1 277 ? -62.527 -16.545 98.641 1.00 90.62 277 ALA A N 1
ATOM 2353 C CA . ALA A 1 277 ? -63.416 -15.783 97.767 1.00 90.62 277 ALA A CA 1
ATOM 2354 C C . ALA A 1 277 ? -62.779 -14.446 97.345 1.00 90.62 277 ALA A C 1
ATOM 2356 O O . ALA A 1 277 ? -62.682 -14.176 96.149 1.00 90.62 277 ALA A O 1
ATOM 2357 N N . ARG A 1 278 ? -62.253 -13.659 98.297 1.00 91.19 278 ARG A N 1
ATOM 2358 C CA . ARG A 1 278 ? -61.547 -12.398 98.000 1.00 91.19 278 ARG A CA 1
ATOM 2359 C C . ARG A 1 278 ? -60.299 -12.594 97.136 1.00 91.19 278 ARG A C 1
ATOM 2361 O O . ARG A 1 278 ? -60.059 -11.789 96.244 1.00 91.19 278 ARG A O 1
ATOM 2368 N N . LYS A 1 279 ? -59.519 -13.657 97.362 1.00 90.19 279 LYS A N 1
ATOM 2369 C CA . LYS A 1 279 ? -58.356 -14.021 96.530 1.00 90.19 279 LYS A CA 1
ATOM 2370 C C . LYS A 1 279 ? -58.801 -14.373 95.110 1.00 90.19 279 LYS A C 1
ATOM 2372 O O . LYS A 1 279 ? -58.265 -13.821 94.160 1.00 90.19 279 LYS A O 1
ATOM 2377 N N . LYS A 1 280 ? -59.861 -15.172 94.952 1.00 92.62 280 LYS A N 1
ATOM 2378 C CA . LYS A 1 280 ? -60.458 -15.480 93.639 1.00 92.62 280 LYS A CA 1
ATOM 2379 C C . LYS A 1 280 ? -61.021 -14.239 92.938 1.00 92.62 280 LYS A C 1
ATOM 2381 O O . LYS A 1 280 ? -61.005 -14.178 91.711 1.00 92.62 280 LYS A O 1
ATOM 2386 N N . GLU A 1 281 ? -61.514 -13.244 93.672 1.00 93.00 281 GLU A N 1
ATOM 2387 C CA . GLU A 1 281 ? -61.934 -11.954 93.109 1.00 93.00 281 GLU A CA 1
ATOM 2388 C C . GLU A 1 281 ? -60.738 -11.117 92.638 1.00 93.00 281 GLU A C 1
ATOM 2390 O O . GLU A 1 281 ? -60.715 -10.723 91.470 1.00 93.00 281 GLU A O 1
ATOM 2395 N N . THR A 1 282 ? -59.704 -10.928 93.464 1.00 92.31 282 THR A N 1
ATOM 2396 C CA . THR A 1 282 ? -58.505 -10.170 93.060 1.00 92.31 282 THR A CA 1
ATOM 2397 C C . THR A 1 282 ? -57.713 -10.870 91.952 1.00 92.31 282 THR A C 1
ATOM 2399 O O . THR A 1 282 ? -57.210 -10.199 91.053 1.00 92.31 282 THR A O 1
ATOM 2402 N N . GLU A 1 283 ? -57.675 -12.204 91.922 1.00 91.56 283 GLU A N 1
ATOM 2403 C CA . GLU A 1 283 ? -57.148 -13.002 90.805 1.00 91.56 283 GLU A CA 1
ATOM 2404 C C . GLU A 1 283 ? -57.921 -12.740 89.504 1.00 91.56 283 GLU A C 1
ATOM 2406 O O . GLU A 1 283 ? -57.311 -12.508 88.458 1.00 91.56 283 GLU A O 1
ATOM 2411 N N . ARG A 1 284 ? -59.263 -12.716 89.549 1.00 92.88 284 ARG A N 1
ATOM 2412 C CA . ARG A 1 284 ? -60.105 -12.390 88.381 1.00 92.88 284 ARG A CA 1
ATOM 2413 C C . ARG A 1 284 ? -59.889 -10.956 87.904 1.00 92.88 284 ARG A C 1
ATOM 2415 O O . ARG A 1 284 ? -59.877 -10.720 86.696 1.00 92.88 284 ARG A O 1
ATOM 2422 N N . GLU A 1 285 ? -59.727 -9.998 88.810 1.00 92.88 285 GLU A N 1
ATOM 2423 C CA . GLU A 1 285 ? -59.449 -8.598 88.468 1.00 92.88 285 GLU A CA 1
ATOM 2424 C C . GLU A 1 285 ? -58.050 -8.415 87.874 1.00 92.88 285 GLU A C 1
ATOM 2426 O O . GLU A 1 285 ? -57.905 -7.775 86.831 1.00 92.88 285 GLU A O 1
ATOM 2431 N N . LEU A 1 286 ? -57.034 -9.058 88.451 1.00 93.44 286 LEU A N 1
ATOM 2432 C CA . LEU A 1 286 ? -55.668 -9.067 87.931 1.00 93.44 286 LEU A CA 1
ATOM 2433 C C . LEU A 1 286 ? -55.593 -9.787 86.571 1.00 93.44 286 LEU A C 1
ATOM 2435 O O . LEU A 1 286 ? -54.870 -9.349 85.670 1.00 93.44 286 LEU A O 1
ATOM 2439 N N . MET A 1 287 ? -56.402 -10.829 86.354 1.00 92.25 287 MET A N 1
ATOM 2440 C CA . MET A 1 287 ? -56.522 -11.485 85.050 1.00 92.25 287 MET A CA 1
ATOM 2441 C C . MET A 1 287 ? -57.229 -10.597 84.011 1.00 92.25 287 MET A C 1
ATOM 2443 O O . MET A 1 287 ? -56.736 -10.474 82.891 1.00 92.25 287 MET A O 1
ATOM 2447 N N . LYS A 1 288 ? -58.313 -9.890 84.373 1.00 94.19 288 LYS A N 1
ATOM 2448 C CA . LYS A 1 288 ? -58.924 -8.856 83.508 1.00 94.19 288 LYS A CA 1
ATOM 2449 C C . LYS A 1 288 ? -57.911 -7.761 83.150 1.00 94.19 288 LYS A C 1
ATOM 2451 O O . LYS A 1 288 ? -57.785 -7.401 81.982 1.00 94.19 288 LYS A O 1
ATOM 2456 N N . TRP A 1 289 ? -57.161 -7.261 84.133 1.00 95.06 289 TRP A N 1
ATOM 2457 C CA . TRP A 1 289 ? -56.161 -6.210 83.939 1.00 95.06 289 TRP A CA 1
ATOM 2458 C C . TRP A 1 289 ? -55.018 -6.665 83.025 1.00 95.06 289 TRP A C 1
ATOM 2460 O O . TRP A 1 289 ? -54.696 -5.975 82.060 1.00 95.06 289 TRP A O 1
ATOM 2470 N N . THR A 1 290 ? -54.445 -7.852 83.252 1.00 93.06 290 THR A N 1
ATOM 2471 C CA . THR A 1 290 ? -53.383 -8.392 82.382 1.00 93.06 290 THR A CA 1
ATOM 2472 C C . THR A 1 290 ? -53.873 -8.671 80.958 1.00 93.06 290 THR A C 1
ATOM 2474 O O . THR A 1 290 ? -53.118 -8.446 80.012 1.00 93.06 290 THR A O 1
ATOM 2477 N N . VAL A 1 291 ? -55.132 -9.083 80.768 1.00 94.06 291 VAL A N 1
ATOM 2478 C CA . VAL A 1 291 ? -55.753 -9.207 79.437 1.00 94.06 291 VAL A CA 1
ATOM 2479 C C . VAL A 1 291 ? -55.905 -7.839 78.757 1.00 94.06 291 VAL A C 1
ATOM 2481 O O . VAL A 1 291 ? -55.507 -7.698 77.601 1.00 94.06 291 VAL A O 1
ATOM 2484 N N . LEU A 1 292 ? -56.379 -6.808 79.463 1.00 94.50 292 LEU A N 1
ATOM 2485 C CA . LEU A 1 292 ? -56.468 -5.441 78.926 1.00 94.50 292 LEU A CA 1
ATOM 2486 C C . LEU A 1 292 ? -55.091 -4.870 78.544 1.00 94.50 292 LEU A C 1
ATOM 2488 O O . LEU A 1 292 ? -54.953 -4.272 77.477 1.00 94.50 292 LEU A O 1
ATOM 2492 N N . GLN A 1 293 ? -54.053 -5.109 79.353 1.00 94.25 293 GLN A N 1
ATOM 2493 C CA . GLN A 1 293 ? -52.681 -4.722 78.998 1.00 94.25 293 GLN A CA 1
ATOM 2494 C C . GLN A 1 293 ? -52.170 -5.483 77.764 1.00 94.25 293 GLN A C 1
ATOM 2496 O O . GLN A 1 293 ? -51.504 -4.888 76.921 1.00 94.25 293 GLN A O 1
ATOM 2501 N N . ARG A 1 294 ? -52.509 -6.771 77.595 1.00 93.12 294 ARG A N 1
ATOM 2502 C CA . ARG A 1 294 ? -52.167 -7.532 76.376 1.00 93.12 294 ARG A CA 1
ATOM 2503 C C . ARG A 1 294 ? -52.834 -6.951 75.128 1.00 93.12 294 ARG A C 1
ATOM 2505 O O . ARG A 1 294 ? -52.151 -6.806 74.117 1.00 93.12 294 ARG A O 1
ATOM 2512 N N . PHE A 1 295 ? -54.110 -6.562 75.196 1.00 94.31 295 PHE A N 1
ATOM 2513 C CA . PHE A 1 295 ? -54.786 -5.885 74.081 1.00 94.31 295 PHE A CA 1
ATOM 2514 C C . PHE A 1 295 ? -54.121 -4.543 73.745 1.00 94.31 295 PHE A C 1
ATOM 2516 O O . PHE A 1 295 ? -53.686 -4.355 72.610 1.00 94.31 295 PHE A O 1
ATOM 2523 N N . LYS A 1 296 ? -53.912 -3.670 74.737 1.00 94.75 296 LYS A N 1
ATOM 2524 C CA . LYS A 1 296 ? -53.230 -2.375 74.553 1.00 94.75 296 LYS A CA 1
ATOM 2525 C C . LYS A 1 296 ? -51.806 -2.522 73.990 1.00 94.75 296 LYS A C 1
ATOM 2527 O O . LYS A 1 296 ? -51.367 -1.737 73.144 1.00 94.75 296 LYS A O 1
ATOM 2532 N N . ASN A 1 297 ? -51.076 -3.550 74.422 1.00 93.44 297 ASN A N 1
ATOM 2533 C CA . ASN A 1 297 ? -49.746 -3.861 73.899 1.00 93.44 297 ASN A CA 1
ATOM 2534 C C . ASN A 1 297 ? -49.809 -4.405 72.461 1.00 93.44 297 ASN A C 1
ATOM 2536 O O . ASN A 1 297 ? -48.933 -4.091 71.659 1.00 93.44 297 ASN A O 1
ATOM 2540 N N . SER A 1 298 ? -50.853 -5.153 72.094 1.00 94.44 298 SER A N 1
ATOM 2541 C CA . SER A 1 298 ? -51.088 -5.594 70.713 1.00 94.44 298 SER A CA 1
ATOM 2542 C C . SER A 1 298 ? -51.431 -4.421 69.785 1.00 94.44 298 SER A C 1
ATOM 2544 O O . SER A 1 298 ? -50.892 -4.324 68.683 1.00 94.44 298 SER A O 1
ATOM 2546 N N . GLU A 1 299 ? -52.275 -3.487 70.226 1.00 93.31 299 GLU A N 1
ATOM 2547 C CA . GLU A 1 299 ? -52.632 -2.272 69.474 1.00 93.31 299 GLU A CA 1
ATOM 2548 C C . GLU A 1 299 ? -51.418 -1.364 69.238 1.00 93.31 299 GLU A C 1
ATOM 2550 O O . GLU A 1 299 ? -51.156 -0.947 68.109 1.00 93.31 299 GLU A O 1
ATOM 2555 N N . THR A 1 300 ? -50.621 -1.103 70.278 1.00 92.19 300 THR A N 1
ATOM 2556 C CA . THR A 1 300 ? -49.394 -0.297 70.149 1.00 92.19 300 THR A CA 1
ATOM 2557 C C . THR A 1 300 ? -48.355 -0.992 69.264 1.00 92.19 300 THR A C 1
ATOM 2559 O O . THR A 1 300 ? -47.805 -0.359 68.363 1.00 92.19 300 THR A O 1
ATOM 2562 N N . THR A 1 301 ? -48.147 -2.302 69.435 1.00 92.38 301 THR A N 1
ATOM 2563 C CA . THR A 1 301 ? -47.216 -3.102 68.620 1.00 92.38 301 THR A CA 1
ATOM 2564 C C . THR A 1 301 ? -47.628 -3.140 67.146 1.00 92.38 301 THR A C 1
ATOM 2566 O O . THR A 1 301 ? -46.811 -2.869 66.266 1.00 92.38 301 THR A O 1
ATOM 2569 N N . THR A 1 302 ? -48.902 -3.408 66.842 1.00 93.62 302 THR A N 1
ATOM 2570 C CA . THR A 1 302 ? -49.404 -3.399 65.454 1.00 93.62 302 THR A CA 1
ATOM 2571 C C . THR A 1 302 ? -49.392 -1.997 64.841 1.00 93.62 302 THR A C 1
ATOM 2573 O O . THR A 1 302 ? -49.074 -1.859 63.659 1.00 93.62 302 THR A O 1
ATOM 2576 N N . GLY A 1 303 ? -49.641 -0.947 65.629 1.00 93.44 303 GLY A N 1
ATOM 2577 C CA . GLY A 1 303 ? -49.475 0.446 65.205 1.00 93.44 303 GLY A CA 1
ATOM 2578 C C . GLY A 1 303 ? -48.026 0.807 64.851 1.00 93.44 303 GLY A C 1
ATOM 2579 O O . GLY A 1 303 ? -47.795 1.513 63.868 1.00 93.44 303 GLY A O 1
ATOM 2580 N N . VAL A 1 304 ? -47.043 0.289 65.597 1.00 93.75 304 VAL A N 1
ATOM 2581 C CA . VAL A 1 304 ? -45.611 0.431 65.275 1.00 93.75 304 VAL A CA 1
ATOM 2582 C C . VAL A 1 304 ? -45.245 -0.354 64.012 1.00 93.75 304 VAL A C 1
ATOM 2584 O O . VAL A 1 304 ? -44.597 0.208 63.129 1.00 93.75 304 VAL A O 1
ATOM 2587 N N . TYR A 1 305 ? -45.700 -1.604 63.866 1.00 93.44 305 TYR A N 1
ATOM 2588 C CA . TYR A 1 305 ? -45.432 -2.400 62.660 1.00 93.44 305 TYR A CA 1
ATOM 2589 C C . TYR A 1 305 ? -46.034 -1.794 61.386 1.00 93.44 305 TYR A C 1
ATOM 2591 O O . TYR A 1 305 ? -45.373 -1.821 60.348 1.00 93.44 305 TYR A O 1
ATOM 2599 N N . LYS A 1 306 ? -47.239 -1.206 61.454 1.00 94.62 306 LYS A N 1
ATOM 2600 C CA . LYS A 1 306 ? -47.825 -0.449 60.332 1.00 94.62 306 LYS A CA 1
ATOM 2601 C C . LYS A 1 306 ? -46.906 0.704 59.924 1.00 94.62 306 LYS A C 1
ATOM 2603 O O . LYS A 1 306 ? -46.364 0.664 58.826 1.00 94.62 306 LYS A O 1
ATOM 2608 N N . LYS A 1 307 ? -46.584 1.612 60.856 1.00 94.62 307 LYS A N 1
ATOM 2609 C CA . LYS A 1 307 ? -45.668 2.744 60.608 1.00 94.62 307 LYS A CA 1
ATOM 2610 C C . LYS A 1 307 ? -44.312 2.308 60.040 1.00 94.62 307 LYS A C 1
ATOM 2612 O O . LYS A 1 307 ? -43.776 2.974 59.160 1.00 94.62 307 LYS A O 1
ATOM 2617 N N . PHE A 1 308 ? -43.750 1.197 60.520 1.00 94.19 308 PHE A N 1
ATOM 2618 C CA . PHE A 1 308 ? -42.486 0.669 60.003 1.00 94.19 308 PHE A CA 1
ATOM 2619 C C . PHE A 1 308 ? -42.614 0.152 58.560 1.00 94.19 308 PHE A C 1
ATOM 2621 O O . PHE A 1 308 ? -41.749 0.433 57.731 1.00 94.19 308 PHE A O 1
ATOM 2628 N N . ASN A 1 309 ? -43.703 -0.553 58.237 1.00 94.31 309 ASN A N 1
ATOM 2629 C CA . ASN A 1 309 ? -44.000 -0.984 56.870 1.00 94.31 309 ASN A CA 1
ATOM 2630 C C . ASN A 1 309 ? -44.269 0.206 55.937 1.00 94.31 309 ASN A C 1
ATOM 2632 O O . ASN A 1 309 ? -43.755 0.203 54.820 1.00 94.31 309 ASN A O 1
ATOM 2636 N N . ASP A 1 310 ? -44.985 1.232 56.402 1.00 95.44 310 ASP A N 1
ATOM 2637 C CA . ASP A 1 310 ? -45.258 2.456 55.641 1.00 95.44 310 ASP A CA 1
ATOM 2638 C C . ASP A 1 310 ? -43.944 3.178 55.291 1.00 95.44 310 ASP A C 1
ATOM 2640 O O . ASP A 1 310 ? -43.684 3.473 54.125 1.00 95.44 310 ASP A O 1
ATOM 2644 N N . ILE A 1 311 ? -43.050 3.367 56.272 1.00 95.62 311 ILE A N 1
ATOM 2645 C CA . ILE A 1 311 ? -41.706 3.939 56.063 1.00 95.62 311 ILE A CA 1
ATOM 2646 C C . ILE A 1 311 ? -40.872 3.070 55.107 1.00 95.62 311 ILE A C 1
ATOM 2648 O O . ILE A 1 311 ? -40.174 3.597 54.238 1.00 95.62 311 ILE A O 1
ATOM 2652 N N . ARG A 1 312 ? -40.943 1.736 55.227 1.00 95.19 312 ARG A N 1
ATOM 2653 C CA . ARG A 1 312 ? -40.241 0.810 54.321 1.00 95.19 312 ARG A CA 1
ATOM 2654 C C . ARG A 1 312 ? -40.775 0.902 52.888 1.00 95.19 312 ARG A C 1
ATOM 2656 O O . ARG A 1 312 ? -39.991 0.805 51.947 1.00 95.19 312 ARG A O 1
ATOM 2663 N N . TYR A 1 313 ? -42.082 1.094 52.722 1.00 94.69 313 TYR A N 1
ATOM 2664 C CA . TYR A 1 313 ? -42.729 1.234 51.421 1.00 94.69 313 TYR A CA 1
ATOM 2665 C C . TYR A 1 313 ? -42.416 2.584 50.764 1.00 94.69 313 TYR A C 1
ATOM 2667 O O . TYR A 1 313 ? -42.055 2.603 49.590 1.00 94.69 313 TYR A O 1
ATOM 2675 N N . GLN A 1 314 ? -42.437 3.688 51.521 1.00 95.69 314 GLN A N 1
ATOM 2676 C CA . GLN A 1 314 ? -42.008 4.998 51.014 1.00 95.69 314 GLN A CA 1
ATOM 2677 C C . GLN A 1 314 ? -40.549 4.961 50.538 1.00 95.69 314 GLN A C 1
ATOM 2679 O O . GLN A 1 314 ? -40.279 5.312 49.394 1.00 95.69 314 GLN A O 1
ATOM 2684 N N . ARG A 1 315 ? -39.628 4.398 51.334 1.00 95.12 315 ARG A N 1
ATOM 2685 C CA . ARG A 1 315 ? -38.225 4.200 50.914 1.00 95.12 315 ARG A CA 1
ATOM 2686 C C . ARG A 1 315 ? -38.085 3.349 49.652 1.00 95.12 315 ARG A C 1
ATOM 2688 O O . ARG A 1 315 ? -37.244 3.634 48.807 1.00 95.12 315 ARG A O 1
ATOM 2695 N N . TYR A 1 316 ? -38.910 2.313 49.491 1.00 94.75 316 TYR A N 1
ATOM 2696 C CA . TYR A 1 316 ? -38.933 1.519 48.261 1.00 94.75 316 TYR A CA 1
ATOM 2697 C C . TYR A 1 316 ? -39.386 2.348 47.044 1.00 94.75 316 TYR A C 1
ATOM 2699 O O . TYR A 1 316 ? -38.781 2.237 45.975 1.00 94.75 316 TYR A O 1
ATOM 2707 N N . LEU A 1 317 ? -40.399 3.209 47.197 1.00 96.25 317 LEU A N 1
ATOM 2708 C CA . LEU A 1 317 ? -40.840 4.127 46.140 1.00 96.25 317 LEU A CA 1
ATOM 2709 C C . LEU A 1 317 ? -39.769 5.180 45.809 1.00 96.25 317 LEU A C 1
ATOM 2711 O O . LEU A 1 317 ? -39.489 5.394 44.631 1.00 96.25 317 LEU A O 1
ATOM 2715 N N . GLU A 1 318 ? -39.129 5.775 46.818 1.00 96.44 318 GLU A N 1
ATOM 2716 C CA . GLU A 1 318 ? -37.999 6.705 46.667 1.00 96.44 318 GLU A CA 1
ATOM 2717 C C . GLU A 1 318 ? -36.850 6.058 45.877 1.00 96.44 318 GLU A C 1
ATOM 2719 O O . GLU A 1 318 ? -36.410 6.602 44.861 1.00 96.44 318 GLU A O 1
ATOM 2724 N N . CYS A 1 319 ? -36.413 4.856 46.273 1.00 95.25 319 CYS A N 1
ATOM 2725 C CA . CYS A 1 319 ? -35.382 4.102 45.557 1.00 95.25 319 CYS A CA 1
ATOM 2726 C C . CYS A 1 319 ? -35.806 3.744 44.122 1.00 95.25 319 CYS A C 1
ATOM 2728 O O . CYS A 1 319 ? -34.990 3.840 43.206 1.00 95.25 319 CYS A O 1
ATOM 2730 N N . ARG A 1 320 ? -37.073 3.370 43.891 1.00 95.56 320 ARG A N 1
ATOM 2731 C CA . ARG A 1 320 ? -37.588 3.081 42.541 1.00 95.56 320 ARG A CA 1
ATOM 2732 C C . ARG A 1 320 ? -37.562 4.327 41.647 1.00 95.56 320 ARG A C 1
ATOM 2734 O O . ARG A 1 320 ? -37.150 4.220 40.494 1.00 95.56 320 ARG A O 1
ATOM 2741 N N . GLN A 1 321 ? -37.952 5.492 42.167 1.00 96.75 321 GLN A N 1
ATOM 2742 C CA . GLN A 1 321 ? -37.894 6.762 41.432 1.00 96.75 321 GLN A CA 1
ATOM 2743 C C . GLN A 1 321 ? -36.451 7.209 41.160 1.00 96.75 321 GLN A C 1
ATOM 2745 O O . GLN A 1 321 ? -36.149 7.648 40.052 1.00 96.75 321 GLN A O 1
ATOM 2750 N N . ALA A 1 322 ? -35.548 7.068 42.136 1.00 96.12 322 ALA A N 1
ATOM 2751 C CA . ALA A 1 322 ? -34.130 7.372 41.956 1.00 96.12 322 ALA A CA 1
ATOM 2752 C C . ALA A 1 322 ? -33.495 6.483 40.872 1.00 96.12 322 ALA A C 1
ATOM 2754 O O . ALA A 1 322 ? -32.828 6.991 39.972 1.00 96.12 322 ALA A O 1
ATOM 2755 N N . ASN A 1 323 ? -33.769 5.175 40.899 1.00 95.94 323 ASN A N 1
ATOM 2756 C CA . ASN A 1 323 ? -33.275 4.236 39.892 1.00 95.94 323 ASN A CA 1
ATOM 2757 C C . ASN A 1 323 ? -33.821 4.544 38.487 1.00 95.94 323 ASN A C 1
ATOM 2759 O O . ASN A 1 323 ? -33.062 4.475 37.525 1.00 95.94 323 ASN A O 1
ATOM 2763 N N . ALA A 1 324 ? -35.098 4.928 38.359 1.00 95.88 324 ALA A N 1
ATOM 2764 C CA . ALA A 1 324 ? -35.674 5.340 37.075 1.00 95.88 324 ALA A CA 1
ATOM 2765 C C . ALA A 1 324 ? -34.941 6.561 36.487 1.00 95.88 324 ALA A C 1
ATOM 2767 O O . ALA A 1 324 ? -34.458 6.497 35.357 1.00 95.88 324 ALA A O 1
ATOM 2768 N N . ARG A 1 325 ? -34.738 7.618 37.288 1.00 96.81 325 ARG A N 1
ATOM 2769 C CA . ARG A 1 325 ? -33.987 8.819 36.872 1.00 96.81 325 ARG A CA 1
ATOM 2770 C C . ARG A 1 325 ? -32.542 8.502 36.477 1.00 96.81 325 ARG A C 1
ATOM 2772 O O . ARG A 1 325 ? -32.048 9.037 35.491 1.00 96.81 325 ARG A O 1
ATOM 2779 N N . LEU A 1 326 ? -31.867 7.607 37.203 1.00 95.94 326 LEU A N 1
ATOM 2780 C CA . LEU A 1 326 ? -30.505 7.175 36.861 1.00 95.94 326 LEU A CA 1
ATOM 2781 C C . LEU A 1 326 ? -30.450 6.418 35.522 1.00 95.94 326 LEU A C 1
ATOM 2783 O O . LEU A 1 326 ? -29.495 6.597 34.765 1.00 95.94 326 LEU A O 1
ATOM 2787 N N . ILE A 1 327 ? -31.472 5.616 35.201 1.00 95.56 327 ILE A N 1
ATOM 2788 C CA . ILE A 1 327 ? -31.602 4.935 33.902 1.00 95.56 327 ILE A CA 1
ATOM 2789 C C . ILE A 1 327 ? -31.870 5.952 32.781 1.00 95.56 327 ILE A C 1
ATOM 2791 O O . ILE A 1 327 ? -31.220 5.891 31.738 1.00 95.56 327 ILE A O 1
ATOM 2795 N N . GLU A 1 328 ? -32.764 6.919 32.999 1.00 96.38 328 GLU A N 1
ATOM 2796 C CA . GLU A 1 328 ? -33.043 8.016 32.059 1.00 96.38 328 GLU A CA 1
ATOM 2797 C C . GLU A 1 328 ? -31.784 8.854 31.777 1.00 96.38 328 GLU A C 1
ATOM 2799 O O . GLU A 1 328 ? -31.419 9.061 30.618 1.00 96.38 328 GLU A O 1
ATOM 2804 N N . GLU A 1 329 ? -31.060 9.267 32.822 1.00 96.00 329 GLU A N 1
ATOM 2805 C CA . GLU A 1 329 ? -29.784 9.978 32.704 1.00 96.00 329 GLU A CA 1
ATOM 2806 C C . GLU A 1 329 ? -28.724 9.176 31.941 1.00 96.00 329 GLU A C 1
ATOM 2808 O O . GLU A 1 329 ? -27.996 9.739 31.121 1.00 96.00 329 GLU A O 1
ATOM 2813 N N . HIS A 1 330 ? -28.599 7.880 32.229 1.00 94.06 330 HIS A N 1
ATOM 2814 C CA . HIS A 1 330 ? -27.645 6.991 31.570 1.00 94.06 330 HIS A CA 1
ATOM 2815 C C . HIS A 1 330 ? -27.974 6.829 30.081 1.00 94.06 330 HIS A C 1
ATOM 2817 O O . HIS A 1 330 ? -27.100 6.984 29.227 1.00 94.06 330 HIS A O 1
ATOM 2823 N N . ASN A 1 331 ? -29.249 6.619 29.750 1.00 95.50 331 ASN A N 1
ATOM 2824 C CA . ASN A 1 331 ? -29.712 6.523 28.368 1.00 95.50 331 ASN A CA 1
ATOM 2825 C C . ASN A 1 331 ? -29.522 7.853 27.616 1.00 95.50 331 ASN A C 1
ATOM 2827 O O . ASN A 1 331 ? -29.094 7.849 26.461 1.00 95.50 331 ASN A O 1
ATOM 2831 N N . ALA A 1 332 ? -29.743 8.995 28.276 1.00 96.25 332 ALA A N 1
ATOM 2832 C CA . ALA A 1 332 ? -29.481 10.318 27.713 1.00 96.25 332 ALA A CA 1
ATOM 2833 C C . ALA A 1 332 ? -27.979 10.606 27.501 1.00 96.25 332 ALA A C 1
ATOM 2835 O O . ALA A 1 332 ? -27.630 11.331 26.567 1.00 96.25 332 ALA A O 1
ATOM 2836 N N . LYS A 1 333 ? -27.086 10.044 28.331 1.00 95.06 333 LYS A N 1
ATOM 2837 C CA . LYS A 1 333 ? -25.623 10.095 28.135 1.00 95.06 333 LYS A CA 1
ATOM 2838 C C . LYS A 1 333 ? -25.217 9.242 26.925 1.00 95.06 333 LYS A C 1
ATOM 2840 O O . LYS A 1 333 ? -24.675 9.797 25.971 1.00 95.06 333 LYS A O 1
ATOM 2845 N N . LEU A 1 334 ? -25.634 7.973 26.874 1.00 94.19 334 LEU A N 1
ATOM 2846 C CA . LEU A 1 334 ? -25.398 7.076 25.729 1.00 94.19 334 LEU A CA 1
ATOM 2847 C C . LEU A 1 334 ? -25.939 7.628 24.398 1.00 94.19 334 LEU A C 1
ATOM 2849 O O . LEU A 1 334 ? -25.324 7.439 23.349 1.00 94.19 334 LEU A O 1
ATOM 2853 N N . ALA A 1 335 ? -27.091 8.307 24.408 1.00 94.69 335 ALA A N 1
ATOM 2854 C CA . ALA A 1 335 ? -27.648 8.942 23.214 1.00 94.69 335 ALA A CA 1
ATOM 2855 C C . ALA A 1 335 ? -26.776 10.111 22.716 1.00 94.69 335 ALA A C 1
ATOM 2857 O O . ALA A 1 335 ? -26.569 10.253 21.511 1.00 94.69 335 ALA A O 1
ATOM 2858 N N . LYS A 1 336 ? -26.230 10.922 23.634 1.00 95.50 336 LYS A N 1
ATOM 2859 C CA . LYS A 1 336 ? -25.311 12.027 23.309 1.00 95.50 336 LYS A CA 1
ATOM 2860 C C . LYS A 1 336 ? -23.954 11.525 22.821 1.00 95.50 336 LYS A C 1
ATOM 2862 O O . LYS A 1 336 ? -23.421 12.099 21.878 1.00 95.50 336 LYS A O 1
ATOM 2867 N N . GLU A 1 337 ? -23.430 10.457 23.416 1.00 92.44 337 GLU A N 1
ATOM 2868 C CA . GLU A 1 337 ? -22.186 9.801 22.991 1.00 92.44 337 GLU A CA 1
ATOM 2869 C C . GLU A 1 337 ? -22.323 9.259 21.562 1.00 92.44 337 GLU A C 1
ATOM 2871 O O . GLU A 1 337 ? -21.589 9.688 20.674 1.00 92.44 337 GLU A O 1
ATOM 2876 N N . LYS A 1 338 ? -23.362 8.456 21.288 1.00 93.50 338 LYS A N 1
ATOM 2877 C CA . LYS A 1 338 ? -23.664 7.963 19.931 1.00 93.50 338 LYS A CA 1
ATOM 2878 C C . LYS A 1 338 ? -23.839 9.092 18.913 1.00 93.50 338 LYS A C 1
ATOM 2880 O O . LYS A 1 338 ? -23.366 8.976 17.786 1.00 93.50 338 LYS A O 1
ATOM 2885 N N . GLN A 1 339 ? -24.501 10.188 19.287 1.00 93.38 339 GLN A N 1
ATOM 2886 C CA . GLN A 1 339 ? -24.640 11.348 18.404 1.00 93.38 339 GLN A CA 1
ATOM 2887 C C . GLN A 1 339 ? -23.284 12.027 18.141 1.00 93.38 339 GLN A C 1
ATOM 2889 O O . GLN A 1 339 ? -22.981 12.366 16.997 1.00 93.38 339 GLN A O 1
ATOM 2894 N N . ALA A 1 340 ? -22.446 12.185 19.170 1.00 93.38 340 ALA A N 1
ATOM 2895 C CA . ALA A 1 340 ? -21.110 12.757 19.043 1.00 93.38 340 ALA A CA 1
ATOM 2896 C C . ALA A 1 340 ? -20.189 11.902 18.154 1.00 93.38 340 ALA A C 1
ATOM 2898 O O . ALA A 1 340 ? -19.441 12.479 17.357 1.00 93.38 340 ALA A O 1
ATOM 2899 N N . ASP A 1 341 ? -20.296 10.572 18.233 1.00 90.81 341 ASP A N 1
ATOM 2900 C CA . ASP A 1 341 ? -19.601 9.614 17.364 1.00 90.81 341 ASP A CA 1
ATOM 2901 C C . ASP A 1 341 ? -20.083 9.714 15.912 1.00 90.81 341 ASP A C 1
ATOM 2903 O O . ASP A 1 341 ? -19.271 9.874 14.999 1.00 90.81 341 ASP A O 1
ATOM 2907 N N . LEU A 1 342 ? -21.402 9.701 15.676 1.00 91.12 342 LEU A N 1
ATOM 2908 C CA . LEU A 1 342 ? -21.974 9.875 14.335 1.00 91.12 342 LEU A CA 1
ATOM 2909 C C . LEU A 1 342 ? -21.544 11.207 13.710 1.00 91.12 342 LEU A C 1
ATOM 2911 O O . LEU A 1 342 ? -21.189 11.258 12.531 1.00 91.12 342 LEU A O 1
ATOM 2915 N N . ASP A 1 343 ? -21.515 12.283 14.492 1.00 92.88 343 ASP A N 1
ATOM 2916 C CA . ASP A 1 343 ? -21.067 13.588 14.015 1.00 92.88 343 ASP A CA 1
ATOM 2917 C C . ASP A 1 343 ? -19.533 13.670 13.884 1.00 92.88 343 ASP A C 1
ATOM 2919 O O . ASP A 1 343 ? -19.032 14.431 13.054 1.00 92.88 343 ASP A O 1
ATOM 2923 N N . ALA A 1 344 ? -18.763 12.856 14.615 1.00 90.50 344 ALA A N 1
ATOM 2924 C CA . ALA A 1 344 ? -17.325 12.691 14.395 1.00 90.50 344 ALA A CA 1
ATOM 2925 C C . ALA A 1 344 ? -17.035 11.953 13.080 1.00 90.50 344 ALA A C 1
ATOM 2927 O O . ALA A 1 344 ? -16.194 12.417 12.308 1.00 90.50 344 ALA A O 1
ATOM 2928 N N . VAL A 1 345 ? -17.781 10.887 12.774 1.00 89.69 345 VAL A N 1
ATOM 2929 C CA . VAL A 1 345 ? -17.708 10.166 11.493 1.00 89.69 345 VAL A CA 1
ATOM 2930 C C . VAL A 1 345 ? -18.093 11.084 10.329 1.00 89.69 345 VAL A C 1
ATOM 2932 O O . VAL A 1 345 ? -17.341 11.172 9.358 1.00 89.69 345 VAL A O 1
ATOM 2935 N N . LYS A 1 346 ? -19.188 11.854 10.441 1.00 89.31 346 LYS A N 1
ATOM 2936 C CA . LYS A 1 346 ? -19.574 12.861 9.429 1.00 89.31 346 LYS A CA 1
ATOM 2937 C C . LYS A 1 346 ? -18.476 13.912 9.217 1.00 89.31 346 LYS A C 1
ATOM 2939 O O . LYS A 1 346 ? -18.146 14.223 8.073 1.00 89.31 346 LYS A O 1
ATOM 2944 N N . ARG A 1 347 ? -17.865 14.432 10.294 1.00 89.12 347 ARG A N 1
ATOM 2945 C CA . ARG A 1 347 ? -16.730 15.375 10.207 1.00 89.12 347 ARG A CA 1
ATOM 2946 C C . ARG A 1 347 ? -15.513 14.749 9.517 1.00 89.12 347 ARG A C 1
ATOM 2948 O O . ARG A 1 347 ? -14.945 15.379 8.630 1.00 89.12 347 ARG A O 1
ATOM 2955 N N . ALA A 1 348 ? -15.134 13.522 9.876 1.00 84.75 348 ALA A N 1
ATOM 2956 C CA . ALA A 1 348 ? -14.007 12.818 9.261 1.00 84.75 348 ALA A CA 1
ATOM 2957 C C . ALA A 1 348 ? -14.238 12.573 7.760 1.00 84.75 348 ALA A C 1
ATOM 2959 O O . ALA A 1 348 ? -13.392 12.925 6.941 1.00 84.75 348 ALA A O 1
ATOM 2960 N N . ALA A 1 349 ? -15.419 12.073 7.388 1.00 85.88 349 ALA A N 1
ATOM 2961 C CA . ALA A 1 349 ? -15.781 11.829 5.996 1.00 85.88 349 ALA A CA 1
ATOM 2962 C C . ALA A 1 349 ? -15.862 13.130 5.170 1.00 85.88 349 ALA A C 1
ATOM 2964 O O . ALA A 1 349 ? -15.486 13.140 4.000 1.00 85.88 349 ALA A O 1
ATOM 2965 N N . ALA A 1 350 ? -16.302 14.248 5.764 1.00 86.56 350 ALA A N 1
ATOM 2966 C CA . ALA A 1 350 ? -16.260 15.563 5.118 1.00 86.56 350 ALA A CA 1
ATOM 2967 C C . ALA A 1 350 ? -14.820 16.074 4.893 1.00 86.56 350 ALA A C 1
ATOM 2969 O O . ALA A 1 350 ? -14.540 16.658 3.848 1.00 86.56 350 ALA A O 1
ATOM 2970 N N . ILE A 1 351 ? -13.900 15.822 5.833 1.00 87.88 351 ILE A N 1
ATOM 2971 C CA . ILE A 1 351 ? -12.470 16.153 5.689 1.00 87.88 351 ILE A CA 1
ATOM 2972 C C . ILE A 1 351 ? -11.817 15.296 4.594 1.00 87.88 351 ILE A C 1
ATOM 2974 O O . ILE A 1 351 ? -11.063 15.825 3.779 1.00 87.88 351 ILE A O 1
ATOM 2978 N N . TRP A 1 352 ? -12.132 13.999 4.519 1.00 87.38 352 TRP A N 1
ATOM 2979 C CA . TRP A 1 352 ? -11.646 13.122 3.446 1.00 87.38 352 TRP A CA 1
ATOM 2980 C C . TRP A 1 352 ? -12.153 13.576 2.071 1.00 87.38 352 TRP A C 1
ATOM 2982 O O . TRP A 1 352 ? -11.344 13.815 1.180 1.00 87.38 352 TRP A O 1
ATOM 2992 N N . ALA A 1 353 ? -13.456 13.840 1.933 1.00 88.12 353 ALA A N 1
ATOM 2993 C CA . ALA A 1 353 ? -14.038 14.342 0.685 1.00 88.12 353 ALA A CA 1
ATOM 2994 C C . ALA A 1 353 ? -13.518 15.738 0.273 1.00 88.12 353 ALA A C 1
ATOM 2996 O O . ALA A 1 353 ? -13.577 16.095 -0.905 1.00 88.12 353 ALA A O 1
ATOM 2997 N N . LEU A 1 354 ? -13.015 16.541 1.218 1.00 89.62 354 LEU A N 1
ATOM 2998 C CA . LEU A 1 354 ? -12.312 17.793 0.930 1.00 89.62 354 LEU A CA 1
ATOM 2999 C C . LEU A 1 354 ? -10.883 17.524 0.432 1.00 89.62 354 LEU A C 1
ATOM 3001 O O . LEU A 1 354 ? -10.482 18.098 -0.576 1.00 89.62 354 LEU A O 1
ATOM 3005 N N . HIS A 1 355 ? -10.151 16.601 1.059 1.00 87.06 355 HIS A N 1
ATOM 3006 C CA . HIS A 1 355 ? -8.822 16.177 0.606 1.00 87.06 355 HIS A CA 1
ATOM 3007 C C . HIS A 1 355 ? -8.821 15.494 -0.772 1.00 87.06 355 HIS A C 1
ATOM 3009 O O . HIS A 1 355 ? -7.873 15.681 -1.537 1.00 87.06 355 HIS A O 1
ATOM 3015 N N . ASP A 1 356 ? -9.870 14.739 -1.109 1.00 90.25 356 ASP A N 1
ATOM 3016 C CA . ASP A 1 356 ? -10.045 14.158 -2.445 1.00 90.25 356 ASP A CA 1
ATOM 3017 C C . ASP A 1 356 ? -10.207 15.249 -3.513 1.00 90.25 356 ASP A C 1
ATOM 3019 O O . ASP A 1 356 ? -9.621 15.152 -4.592 1.00 90.25 356 ASP A O 1
ATOM 3023 N N . LYS A 1 357 ? -10.952 16.320 -3.201 1.00 91.25 357 LYS A N 1
ATOM 3024 C CA . LYS A 1 357 ? -11.096 17.493 -4.078 1.00 91.25 357 LYS A CA 1
ATOM 3025 C C . LYS A 1 357 ? -9.784 18.257 -4.216 1.00 91.25 357 LYS A C 1
ATOM 3027 O O . LYS A 1 357 ? -9.354 18.473 -5.340 1.00 91.25 357 LYS A O 1
ATOM 3032 N N . GLU A 1 358 ? -9.107 18.574 -3.108 1.00 90.62 358 GLU A N 1
ATOM 3033 C CA . GLU A 1 358 ? -7.787 19.230 -3.127 1.00 90.62 358 GLU A CA 1
ATOM 3034 C C . GLU A 1 358 ? -6.797 18.488 -4.039 1.00 90.62 358 GLU A C 1
ATOM 3036 O O . GLU A 1 358 ? -6.114 19.111 -4.853 1.00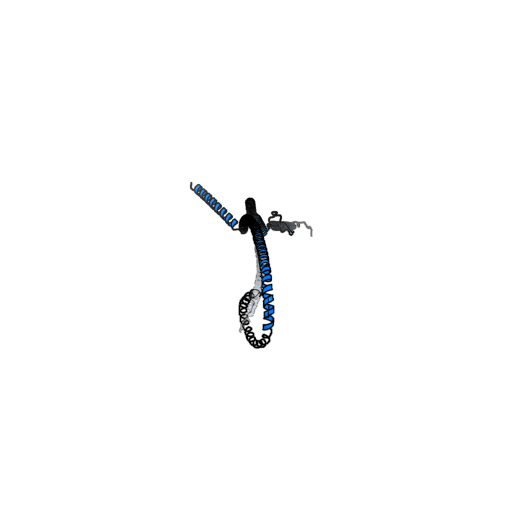 90.62 358 GLU A O 1
ATOM 3041 N N . PHE A 1 359 ? -6.743 17.152 -3.948 1.00 93.56 359 PHE A N 1
ATOM 3042 C CA . PHE A 1 359 ? -5.893 16.348 -4.824 1.00 93.56 359 PHE A CA 1
ATOM 3043 C C . PHE A 1 359 ? -6.341 16.399 -6.290 1.00 93.56 359 PHE A C 1
ATOM 3045 O O . PHE A 1 359 ? -5.500 16.590 -7.168 1.00 93.56 359 PHE A O 1
ATOM 3052 N N . LEU A 1 360 ? -7.637 16.236 -6.578 1.00 93.50 360 LEU A N 1
ATOM 3053 C CA . LEU A 1 360 ? -8.148 16.237 -7.953 1.00 93.50 360 LEU A CA 1
ATOM 3054 C C . LEU A 1 360 ? -8.009 17.605 -8.639 1.00 93.50 360 LEU A C 1
ATOM 3056 O O . LEU A 1 360 ? -7.656 17.643 -9.816 1.00 93.50 360 LEU A O 1
ATOM 3060 N N . ASP A 1 361 ? -8.212 18.706 -7.915 1.00 93.69 361 ASP A N 1
ATOM 3061 C CA . ASP A 1 361 ? -8.045 20.073 -8.422 1.00 93.69 361 ASP A CA 1
ATOM 3062 C C . ASP A 1 361 ? -6.573 20.374 -8.750 1.00 93.69 361 ASP A C 1
ATOM 3064 O O . ASP A 1 361 ? -6.271 21.031 -9.749 1.00 93.69 361 ASP A O 1
ATOM 3068 N N . ILE A 1 362 ? -5.637 19.873 -7.934 1.00 92.75 362 ILE A N 1
ATOM 3069 C CA . ILE A 1 362 ? -4.193 19.969 -8.199 1.00 92.75 362 ILE A CA 1
ATOM 3070 C C . ILE A 1 362 ? -3.798 19.061 -9.370 1.00 92.75 362 ILE A C 1
ATOM 3072 O O . ILE A 1 362 ? -3.072 19.495 -10.262 1.00 92.75 362 ILE A O 1
ATOM 3076 N N . ALA A 1 363 ? -4.308 17.830 -9.427 1.00 93.81 363 ALA A N 1
ATOM 3077 C CA . ALA A 1 363 ? -4.012 16.897 -10.511 1.00 93.81 363 ALA A CA 1
ATOM 3078 C C . ALA A 1 363 ? -4.567 17.361 -11.870 1.00 93.81 363 ALA A C 1
ATOM 3080 O O . ALA A 1 363 ? -3.925 17.136 -12.896 1.00 93.81 363 ALA A O 1
ATOM 3081 N N . ALA A 1 364 ? -5.712 18.052 -11.886 1.00 93.50 364 ALA A N 1
ATOM 3082 C CA . ALA A 1 364 ? -6.238 18.713 -13.079 1.00 93.50 364 ALA A CA 1
ATOM 3083 C C . ALA A 1 364 ? -5.301 19.832 -13.564 1.00 93.50 364 ALA A C 1
ATOM 3085 O O . ALA A 1 364 ? -4.928 19.834 -14.734 1.00 93.50 364 ALA A O 1
ATOM 3086 N N . LYS A 1 365 ? -4.836 20.714 -12.665 1.00 94.25 365 LYS A N 1
ATOM 3087 C CA . LYS A 1 365 ? -3.867 21.775 -13.004 1.00 94.25 365 LYS A CA 1
ATOM 3088 C C . LYS A 1 365 ? -2.566 21.205 -13.564 1.00 94.25 365 LYS A C 1
ATOM 3090 O O . LYS A 1 365 ? -2.172 21.589 -14.657 1.00 94.25 365 LYS A O 1
ATOM 3095 N N . VAL A 1 366 ? -1.962 20.221 -12.891 1.00 93.62 366 VAL A N 1
ATOM 3096 C CA . VAL A 1 366 ? -0.722 19.567 -13.353 1.00 93.62 366 VAL A CA 1
ATOM 3097 C C . VAL A 1 366 ? -0.916 18.893 -14.719 1.00 93.62 366 VAL A C 1
ATOM 3099 O O . VAL A 1 366 ? -0.037 18.982 -15.575 1.00 93.62 366 VAL A O 1
ATOM 3102 N N . ARG A 1 367 ? -2.073 18.261 -14.974 1.00 93.56 367 ARG A N 1
ATOM 3103 C CA . ARG A 1 367 ? -2.423 17.724 -16.302 1.00 93.56 367 ARG A CA 1
ATOM 3104 C C . ARG A 1 367 ? -2.486 18.832 -17.356 1.00 93.56 367 ARG A C 1
ATOM 3106 O O . ARG A 1 367 ? -1.899 18.672 -18.423 1.00 93.56 367 ARG A O 1
ATOM 3113 N N . ASP A 1 368 ? -3.169 19.932 -17.065 1.00 94.44 368 ASP A N 1
ATOM 3114 C CA . ASP A 1 368 ? -3.418 21.008 -18.029 1.00 94.44 368 ASP A CA 1
ATOM 3115 C C . ASP A 1 368 ? -2.140 21.814 -18.323 1.00 94.44 368 ASP A C 1
ATOM 3117 O O . ASP A 1 368 ? -1.847 22.111 -19.482 1.00 94.44 368 ASP A O 1
ATOM 3121 N N . GLU A 1 369 ? -1.305 22.046 -17.307 1.00 93.25 369 GLU A N 1
ATOM 3122 C CA . GLU A 1 369 ? 0.063 22.564 -17.433 1.00 93.25 369 GLU A CA 1
ATOM 3123 C C . GLU A 1 369 ? 0.949 21.631 -18.275 1.00 93.25 369 GLU A C 1
ATOM 3125 O O . GLU A 1 369 ? 1.701 22.091 -19.138 1.00 93.25 369 GLU A O 1
ATOM 3130 N N . CYS A 1 370 ? 0.837 20.310 -18.087 1.00 92.50 370 CYS A N 1
ATOM 3131 C CA . CYS A 1 370 ? 1.581 19.338 -18.885 1.00 92.50 370 CYS A CA 1
ATOM 3132 C C . CYS A 1 370 ? 1.143 19.328 -20.357 1.00 92.50 370 CYS A C 1
ATOM 3134 O O . CYS A 1 370 ? 2.009 19.325 -21.236 1.00 92.50 370 CYS A O 1
ATOM 3136 N N . ILE A 1 371 ? -0.164 19.391 -20.632 1.00 93.00 371 ILE A N 1
ATOM 3137 C CA . ILE A 1 371 ? -0.715 19.501 -21.991 1.00 93.00 371 ILE A CA 1
ATOM 3138 C C . ILE A 1 371 ? -0.236 20.803 -22.653 1.00 93.00 371 ILE A C 1
ATOM 3140 O O . ILE A 1 371 ? 0.297 20.760 -23.763 1.00 93.00 371 ILE A O 1
ATOM 3144 N N . ALA A 1 372 ? -0.331 21.942 -21.958 1.00 93.69 372 ALA A N 1
ATOM 3145 C CA . ALA A 1 372 ? 0.152 23.235 -22.451 1.00 93.69 372 ALA A CA 1
ATOM 3146 C C . ALA A 1 372 ? 1.671 23.239 -22.722 1.00 93.69 372 ALA A C 1
ATOM 3148 O O . ALA A 1 372 ? 2.134 23.833 -23.695 1.00 93.69 372 ALA A O 1
ATOM 3149 N N . ALA A 1 373 ? 2.455 22.519 -21.913 1.00 91.00 373 ALA A N 1
ATOM 3150 C CA . ALA A 1 373 ? 3.893 22.328 -22.108 1.00 91.00 373 ALA A CA 1
ATOM 3151 C C . ALA A 1 373 ? 4.254 21.269 -23.180 1.00 91.00 373 ALA A C 1
ATOM 3153 O O . ALA A 1 373 ? 5.435 20.913 -23.317 1.00 91.00 373 ALA A O 1
ATOM 3154 N N . GLY A 1 374 ? 3.275 20.737 -23.921 1.00 89.00 374 GLY A N 1
ATOM 3155 C CA . GLY A 1 374 ? 3.478 19.725 -24.961 1.00 89.00 374 GLY A CA 1
ATOM 3156 C C . GLY A 1 374 ? 3.994 18.387 -24.422 1.00 89.00 374 GLY A C 1
ATOM 3157 O O . GLY A 1 374 ? 4.772 17.712 -25.098 1.00 89.00 374 GLY A O 1
ATOM 3158 N N . ARG A 1 375 ? 3.638 18.032 -23.182 1.00 92.31 375 ARG A N 1
ATOM 3159 C CA . ARG A 1 375 ? 3.972 16.752 -22.544 1.00 92.31 375 ARG A CA 1
ATOM 3160 C C . ARG A 1 375 ? 2.773 15.790 -22.668 1.00 92.31 375 ARG A C 1
ATOM 3162 O O . ARG A 1 375 ? 1.634 16.236 -22.532 1.00 92.31 375 ARG A O 1
ATOM 3169 N N . PRO A 1 376 ? 2.974 14.481 -22.907 1.00 91.94 376 PRO A N 1
ATOM 3170 C CA . PRO A 1 376 ? 1.869 13.527 -23.022 1.00 91.94 376 PRO A CA 1
ATOM 3171 C C . PRO A 1 376 ? 1.137 13.342 -21.683 1.00 91.94 376 PRO A C 1
ATOM 3173 O O . PRO A 1 376 ? 1.753 12.975 -20.683 1.00 91.94 376 PRO A O 1
ATOM 3176 N N . SER A 1 377 ? -0.180 13.548 -21.663 1.00 92.25 377 SER A N 1
ATOM 3177 C CA . SER A 1 377 ? -1.016 13.496 -20.450 1.00 92.25 377 SER A CA 1
ATOM 3178 C C . SER A 1 377 ? -1.218 12.087 -19.875 1.00 92.25 377 SER A C 1
ATOM 3180 O O . SER A 1 377 ? -1.449 11.946 -18.675 1.00 92.25 377 SER A O 1
ATOM 3182 N N . TYR A 1 378 ? -1.082 11.042 -20.697 1.00 92.50 378 TYR A N 1
ATOM 3183 C CA . TYR A 1 378 ? -1.409 9.651 -20.350 1.00 92.50 378 TYR A CA 1
ATOM 3184 C C . TYR A 1 378 ? -0.860 9.147 -18.992 1.00 92.50 378 TYR A C 1
ATOM 3186 O O . TYR A 1 378 ? -1.639 8.569 -18.234 1.00 92.50 378 TYR A O 1
ATOM 3194 N N . PRO A 1 379 ? 0.412 9.383 -18.589 1.00 94.06 379 PRO A N 1
ATOM 3195 C CA . PRO A 1 379 ? 0.890 8.966 -17.266 1.00 94.06 379 PRO A CA 1
ATOM 3196 C C . PRO A 1 379 ? 0.098 9.589 -16.106 1.00 94.06 379 PRO A C 1
ATOM 3198 O O . PRO A 1 379 ? -0.153 8.926 -15.099 1.00 94.06 379 PRO A O 1
ATOM 3201 N N . LEU A 1 380 ? -0.304 10.858 -16.243 1.00 93.44 380 LEU A N 1
ATOM 3202 C CA . LEU A 1 380 ? -1.080 11.587 -15.235 1.00 93.44 380 LEU A CA 1
ATOM 3203 C C . LEU A 1 380 ? -2.526 11.092 -15.201 1.00 93.44 380 LEU A C 1
ATOM 3205 O O . LEU A 1 380 ? -3.085 10.924 -14.123 1.00 93.44 380 LEU A O 1
ATOM 3209 N N . GLU A 1 381 ? -3.114 10.794 -16.360 1.00 91.88 381 GLU A N 1
ATOM 3210 C CA . GLU A 1 381 ? -4.445 10.184 -16.457 1.00 91.88 381 GLU A CA 1
ATOM 3211 C C . GLU A 1 381 ? -4.489 8.815 -15.769 1.00 91.88 381 GLU A C 1
ATOM 3213 O O . GLU A 1 381 ? -5.413 8.558 -14.995 1.00 91.88 381 GLU A O 1
ATOM 3218 N N . VAL A 1 382 ? -3.458 7.981 -15.956 1.00 92.75 382 VAL A N 1
ATOM 3219 C CA . VAL A 1 382 ? -3.306 6.716 -15.221 1.00 92.75 382 VAL A CA 1
ATOM 3220 C C . VAL A 1 382 ? -3.187 6.978 -13.717 1.00 92.75 382 VAL A C 1
ATOM 3222 O O . VAL A 1 382 ? -3.944 6.385 -12.956 1.00 92.75 382 VAL A O 1
ATOM 3225 N N . ALA A 1 383 ? -2.328 7.900 -13.266 1.00 93.19 383 ALA A N 1
ATOM 3226 C CA . ALA A 1 383 ? -2.184 8.217 -11.838 1.00 93.19 383 ALA A CA 1
ATOM 3227 C C . ALA A 1 383 ? -3.486 8.753 -11.196 1.00 93.19 383 ALA A C 1
ATOM 3229 O O . ALA A 1 383 ? -3.808 8.405 -10.057 1.00 93.19 383 ALA A O 1
ATOM 3230 N N . ILE A 1 384 ? -4.263 9.556 -11.931 1.00 93.25 384 ILE A N 1
ATOM 3231 C CA . ILE A 1 384 ? -5.575 10.068 -11.510 1.00 93.25 384 ILE A CA 1
ATOM 3232 C C . ILE A 1 384 ? -6.614 8.940 -11.460 1.00 93.25 384 ILE A C 1
ATOM 3234 O O . ILE A 1 384 ? -7.401 8.880 -10.513 1.00 93.25 384 ILE A O 1
ATOM 3238 N N . ALA A 1 385 ? -6.631 8.037 -12.444 1.00 90.50 385 ALA A N 1
ATOM 3239 C CA . ALA A 1 385 ? -7.513 6.872 -12.444 1.00 90.50 385 ALA A CA 1
ATOM 3240 C C . ALA A 1 385 ? -7.192 5.928 -11.274 1.00 90.50 385 ALA A C 1
ATOM 3242 O O . ALA A 1 385 ? -8.103 5.471 -10.585 1.00 90.50 385 ALA A O 1
ATOM 3243 N N . ASP A 1 386 ? -5.908 5.706 -10.994 1.00 90.38 386 ASP A N 1
ATOM 3244 C CA . ASP A 1 386 ? -5.437 4.861 -9.900 1.00 90.38 386 ASP A CA 1
ATOM 3245 C C . ASP A 1 386 ? -5.775 5.458 -8.524 1.00 90.38 386 ASP A C 1
ATOM 3247 O O . ASP A 1 386 ? -6.235 4.742 -7.634 1.00 90.38 386 ASP A O 1
ATOM 3251 N N . PHE A 1 387 ? -5.642 6.780 -8.359 1.00 92.38 387 PHE A N 1
ATOM 3252 C CA . PHE A 1 387 ? -6.131 7.494 -7.175 1.00 92.38 387 PHE A CA 1
ATOM 3253 C C . PHE A 1 387 ? -7.645 7.326 -6.999 1.00 92.38 387 PHE A C 1
ATOM 3255 O O . PHE A 1 387 ? -8.105 6.893 -5.940 1.00 92.38 387 PHE A O 1
ATOM 3262 N N . LYS A 1 388 ? -8.422 7.601 -8.056 1.00 90.12 388 LYS A N 1
ATOM 3263 C CA . LYS A 1 388 ? -9.881 7.450 -8.023 1.00 90.12 388 LYS A CA 1
ATOM 3264 C C . LYS A 1 388 ? -10.294 6.010 -7.711 1.00 90.12 388 LYS A C 1
ATOM 3266 O O . LYS A 1 388 ? -11.260 5.814 -6.985 1.00 90.12 388 LYS A O 1
ATOM 3271 N N . LYS A 1 389 ? -9.560 5.006 -8.197 1.00 88.56 389 LYS A N 1
ATOM 3272 C CA . LYS A 1 389 ? -9.805 3.592 -7.886 1.00 88.56 389 LYS A CA 1
ATOM 3273 C C . LYS A 1 389 ? -9.545 3.279 -6.409 1.00 88.56 389 LYS A C 1
ATOM 3275 O O . LYS A 1 389 ? -10.394 2.671 -5.766 1.00 88.56 389 LYS A O 1
ATOM 3280 N N . ARG A 1 390 ? -8.402 3.712 -5.864 1.00 87.62 390 ARG A N 1
ATOM 3281 C CA . ARG A 1 390 ? -8.001 3.457 -4.464 1.00 87.62 390 ARG A CA 1
ATOM 3282 C C . ARG A 1 390 ? -8.945 4.115 -3.452 1.00 87.62 390 ARG A C 1
ATOM 3284 O O . ARG A 1 390 ? -9.248 3.501 -2.436 1.00 87.62 390 ARG A O 1
ATOM 3291 N N . ASN A 1 391 ? -9.457 5.307 -3.762 1.00 86.81 391 ASN A N 1
ATOM 3292 C CA . ASN A 1 391 ? -10.393 6.043 -2.904 1.00 86.81 391 ASN A CA 1
ATOM 3293 C C . ASN A 1 391 ? -11.875 5.762 -3.249 1.00 86.81 391 ASN A C 1
ATOM 3295 O O . ASN A 1 391 ? -12.767 6.463 -2.780 1.00 86.81 391 ASN A O 1
ATOM 3299 N N . GLY A 1 392 ? -12.161 4.760 -4.094 1.00 82.69 392 GLY A N 1
ATOM 3300 C CA . GLY A 1 392 ? -13.522 4.361 -4.488 1.00 82.69 392 GLY A CA 1
ATOM 3301 C C . GLY A 1 392 ? -14.281 5.361 -5.373 1.00 82.69 392 GLY A C 1
ATOM 3302 O O . GLY A 1 392 ? -15.437 5.120 -5.704 1.00 82.69 392 GLY A O 1
ATOM 3303 N N . LEU A 1 393 ? -13.655 6.476 -5.772 1.00 83.38 393 LEU A N 1
ATOM 3304 C CA . LEU A 1 393 ? -14.221 7.556 -6.597 1.00 83.38 393 LEU A CA 1
ATOM 3305 C C . LEU A 1 393 ? -14.576 7.106 -8.033 1.00 83.38 393 LEU A C 1
ATOM 3307 O O . LEU A 1 393 ? -15.156 7.881 -8.793 1.00 83.38 393 LEU A O 1
ATOM 3311 N N . LEU A 1 394 ? -14.207 5.881 -8.430 1.00 76.31 394 LEU A N 1
ATOM 3312 C CA . LEU A 1 394 ? -14.704 5.223 -9.640 1.00 76.31 394 LEU A CA 1
ATOM 3313 C C . LEU A 1 394 ? -15.922 4.356 -9.312 1.00 76.31 394 LEU A C 1
ATOM 3315 O O . LEU A 1 394 ? -15.857 3.466 -8.467 1.00 76.31 394 LEU A O 1
ATOM 3319 N N . ARG A 1 395 ? -17.011 4.547 -10.056 1.00 60.16 395 ARG A N 1
ATOM 3320 C CA . ARG A 1 395 ? -18.169 3.652 -10.003 1.00 60.16 395 ARG A CA 1
ATOM 3321 C C . ARG A 1 395 ? -17.839 2.340 -10.722 1.00 60.16 395 ARG A C 1
ATOM 3323 O O . ARG A 1 395 ? -17.433 2.380 -11.883 1.00 60.16 395 ARG A O 1
ATOM 3330 N N . GLU A 1 396 ? -18.077 1.189 -10.088 1.00 55.31 396 GLU A N 1
ATOM 3331 C CA . GLU A 1 396 ? -18.005 -0.117 -10.762 1.00 55.31 396 GLU A CA 1
ATOM 3332 C C . GLU A 1 396 ? -19.140 -0.276 -11.786 1.00 55.31 396 GLU A C 1
ATOM 3334 O O . GLU A 1 396 ? -20.181 -0.886 -11.532 1.00 55.31 396 GLU A O 1
ATOM 3339 N N . CYS A 1 397 ? -18.936 0.269 -12.982 1.00 46.22 397 CYS A N 1
ATOM 3340 C CA . CYS A 1 397 ? -19.755 -0.071 -14.133 1.00 46.22 397 CYS A CA 1
ATOM 3341 C C . CYS A 1 397 ? -19.371 -1.484 -14.585 1.00 46.22 397 CYS A C 1
ATOM 3343 O O . CYS A 1 397 ? -18.342 -1.676 -15.230 1.00 46.22 397 CYS A O 1
ATOM 3345 N N . ARG A 1 398 ? -20.196 -2.486 -14.250 1.00 39.53 398 ARG A N 1
ATOM 3346 C CA . ARG A 1 398 ? -20.099 -3.845 -14.812 1.00 39.53 398 ARG A CA 1
ATOM 3347 C C . ARG A 1 398 ? -20.562 -3.841 -16.276 1.00 39.53 398 ARG A C 1
ATOM 3349 O O . ARG A 1 398 ? -21.630 -4.346 -16.603 1.00 39.53 398 ARG A O 1
ATOM 3356 N N . GLY A 1 399 ? -19.760 -3.219 -17.135 1.00 37.81 399 GLY A N 1
ATOM 3357 C CA . GLY A 1 399 ? -19.977 -3.052 -18.569 1.00 37.81 399 GLY A CA 1
ATOM 3358 C C . GLY A 1 399 ? -18.637 -2.845 -19.275 1.00 37.81 399 GLY A C 1
ATOM 3359 O O . GLY A 1 399 ? -17.689 -2.334 -18.681 1.00 37.81 399 GLY A O 1
ATOM 3360 N N . VAL A 1 400 ? -18.525 -3.309 -20.519 1.00 40.19 400 VAL A N 1
ATOM 3361 C CA . VAL A 1 400 ? -17.241 -3.363 -21.231 1.00 40.19 400 VAL A CA 1
ATOM 3362 C C . VAL A 1 400 ? -16.963 -2.044 -21.953 1.00 40.19 400 VAL A C 1
ATOM 3364 O O . VAL A 1 400 ? -17.663 -1.703 -22.900 1.00 40.19 400 VAL A O 1
ATOM 3367 N N . GLY A 1 401 ? -15.878 -1.369 -21.563 1.00 44.09 401 GLY A N 1
ATOM 3368 C CA . GLY A 1 401 ? -15.321 -0.216 -22.278 1.00 44.09 401 GLY A CA 1
ATOM 3369 C C . GLY A 1 401 ? -15.773 1.151 -21.751 1.00 44.09 401 GLY A C 1
ATOM 3370 O O . GLY A 1 401 ? -16.934 1.346 -21.426 1.00 44.09 401 GLY A O 1
ATOM 3371 N N . PHE A 1 402 ? -14.815 2.085 -21.716 1.00 41.16 402 PHE A N 1
ATOM 3372 C CA . PHE A 1 402 ? -14.934 3.509 -21.358 1.00 41.16 402 PHE A CA 1
ATOM 3373 C C . PHE A 1 402 ? -15.532 3.852 -19.978 1.00 41.16 402 PHE A C 1
ATOM 3375 O O . PHE A 1 402 ? -16.710 3.682 -19.690 1.00 41.16 402 PHE A O 1
ATOM 3382 N N . ILE A 1 403 ? -14.683 4.434 -19.123 1.00 42.88 403 ILE A N 1
ATOM 3383 C CA . ILE A 1 403 ? -15.057 4.948 -17.802 1.00 42.88 403 ILE A CA 1
ATOM 3384 C C . ILE A 1 403 ? -15.299 6.457 -17.918 1.00 42.88 403 ILE A C 1
ATOM 3386 O O . ILE A 1 403 ? -14.356 7.247 -17.847 1.00 42.88 403 ILE A O 1
ATOM 3390 N N . GLU A 1 404 ? -16.557 6.873 -18.064 1.00 38.28 404 GLU A N 1
ATOM 3391 C CA . GLU A 1 404 ? -16.918 8.285 -17.902 1.00 38.28 404 GLU A CA 1
ATOM 3392 C C . GLU A 1 404 ? -16.844 8.691 -16.424 1.00 38.28 404 GLU A C 1
ATOM 3394 O O . GLU A 1 404 ? -17.490 8.113 -15.547 1.00 38.28 404 GLU A O 1
ATOM 3399 N N . ALA A 1 405 ? -16.030 9.704 -16.128 1.00 37.88 405 ALA A N 1
ATOM 3400 C CA . ALA A 1 405 ? -15.702 10.097 -14.763 1.00 37.88 405 ALA A CA 1
ATOM 3401 C C . ALA A 1 405 ? -16.734 11.064 -14.147 1.00 37.88 405 ALA A C 1
ATOM 3403 O O . ALA A 1 405 ? -16.397 12.206 -13.826 1.00 37.88 405 ALA A O 1
ATOM 3404 N N . MET A 1 406 ? -17.973 10.608 -13.935 1.00 34.66 406 MET A N 1
ATOM 3405 C CA . MET A 1 406 ? -18.935 11.357 -13.115 1.00 34.66 406 MET A CA 1
ATOM 3406 C C . MET A 1 406 ? -18.518 11.371 -11.629 1.00 34.66 406 MET A C 1
ATOM 3408 O O . MET A 1 406 ? -18.231 10.311 -11.070 1.00 34.66 406 MET A O 1
ATOM 3412 N N . PRO A 1 407 ? -18.515 12.538 -10.954 1.00 36.00 407 PRO A N 1
ATOM 3413 C CA . PRO A 1 407 ? -18.145 12.636 -9.545 1.00 36.00 407 PRO A CA 1
ATOM 3414 C C . PRO A 1 407 ? -19.271 12.114 -8.640 1.00 36.00 407 PRO A C 1
ATOM 3416 O O . PRO A 1 407 ? -20.266 12.797 -8.401 1.00 36.00 407 PRO A O 1
ATOM 3419 N N . ILE A 1 408 ? -19.094 10.912 -8.093 1.00 46.88 408 ILE A N 1
ATOM 3420 C CA . ILE A 1 408 ? -19.955 10.345 -7.047 1.00 46.88 408 ILE A CA 1
ATOM 3421 C C . ILE A 1 408 ? -19.113 10.181 -5.784 1.00 46.88 408 ILE A C 1
ATOM 3423 O O . ILE A 1 408 ? -18.054 9.564 -5.827 1.00 46.88 408 ILE A O 1
ATOM 3427 N N . VAL A 1 409 ? -19.585 10.728 -4.659 1.00 42.06 409 VAL A N 1
ATOM 3428 C CA . VAL A 1 409 ? -18.904 10.608 -3.362 1.00 42.06 409 VAL A CA 1
ATOM 3429 C C . VAL A 1 409 ? -19.129 9.189 -2.804 1.00 42.06 409 VAL A C 1
ATOM 3431 O O . VAL A 1 409 ? -20.271 8.858 -2.461 1.00 42.06 409 VAL A O 1
ATOM 3434 N N . PRO A 1 410 ? -18.096 8.331 -2.708 1.00 45.22 410 PRO A N 1
ATOM 3435 C CA . PRO A 1 410 ? -18.232 6.944 -2.265 1.00 45.22 410 PRO A CA 1
ATOM 3436 C C . PRO A 1 410 ? -18.312 6.865 -0.744 1.00 45.22 410 PRO A C 1
ATOM 3438 O O . PRO A 1 410 ? -17.977 7.818 -0.039 1.00 45.22 410 PRO A O 1
ATOM 3441 N N . GLY A 1 411 ? -18.801 5.738 -0.224 1.00 44.91 411 GLY A N 1
ATOM 3442 C CA . GLY A 1 411 ? -19.077 5.551 1.204 1.00 44.91 411 GLY A CA 1
ATOM 3443 C C . GLY A 1 411 ? -20.265 6.383 1.704 1.00 44.91 411 GLY A C 1
ATOM 3444 O O . GLY A 1 411 ? -21.113 5.859 2.413 1.00 44.91 411 GLY A O 1
ATOM 3445 N N . TYR A 1 412 ? -20.404 7.639 1.269 1.00 48.53 412 TYR A N 1
ATOM 3446 C CA . TYR A 1 412 ? -21.524 8.511 1.616 1.00 48.53 412 TYR A CA 1
ATOM 3447 C C . TYR A 1 412 ? -22.873 8.000 1.123 1.00 48.53 412 TYR A C 1
ATOM 3449 O O . TYR A 1 412 ? -23.855 8.239 1.810 1.00 48.53 412 TYR A O 1
ATOM 3457 N N . ARG A 1 413 ? -22.964 7.292 -0.014 1.00 45.09 413 ARG A N 1
ATOM 3458 C CA . ARG A 1 413 ? -24.252 6.718 -0.432 1.00 45.09 413 ARG A CA 1
ATOM 3459 C C . ARG A 1 413 ? -24.685 5.581 0.494 1.00 45.09 413 ARG A C 1
ATOM 3461 O O . ARG A 1 413 ? -25.767 5.662 1.054 1.00 45.09 413 ARG A O 1
ATOM 3468 N N . GLU A 1 414 ? -23.821 4.599 0.730 1.00 52.12 414 GLU A N 1
ATOM 3469 C CA . GLU A 1 414 ? -24.121 3.478 1.631 1.00 52.12 414 GLU A CA 1
ATOM 3470 C C . GLU A 1 414 ? -24.271 3.918 3.092 1.00 52.12 414 GLU A C 1
ATOM 3472 O O . GLU A 1 414 ? -25.122 3.390 3.797 1.00 52.12 414 GLU A O 1
ATOM 3477 N N . MET A 1 415 ? -23.499 4.907 3.558 1.00 51.03 415 MET A N 1
ATOM 3478 C CA . MET A 1 415 ? -23.694 5.488 4.890 1.00 51.03 415 MET A CA 1
ATOM 3479 C C . MET A 1 415 ? -24.930 6.385 4.966 1.00 51.03 415 MET A C 1
ATOM 3481 O O . MET A 1 415 ? -25.548 6.410 6.018 1.00 51.03 415 MET A O 1
ATOM 3485 N N . ALA A 1 416 ? -25.342 7.091 3.907 1.00 50.59 416 ALA A N 1
ATOM 3486 C CA . ALA A 1 416 ? -26.589 7.865 3.916 1.00 50.59 416 ALA A CA 1
ATOM 3487 C C . ALA A 1 416 ? -27.831 6.979 3.751 1.00 50.59 416 ALA A C 1
ATOM 3489 O O . ALA A 1 416 ? -28.883 7.315 4.283 1.00 50.59 416 ALA A O 1
ATOM 3490 N N . GLU A 1 417 ? -27.727 5.855 3.041 1.00 58.72 417 GLU A N 1
ATOM 3491 C CA . GLU A 1 417 ? -28.782 4.843 2.966 1.00 58.72 417 GLU A CA 1
ATOM 3492 C C . GLU A 1 417 ? -28.880 4.102 4.315 1.00 58.72 417 GLU A C 1
ATOM 3494 O O . GLU A 1 417 ? -29.966 4.087 4.883 1.00 58.72 417 GLU A O 1
ATOM 3499 N N . LYS A 1 418 ? -27.763 3.699 4.945 1.00 63.25 418 LYS A N 1
ATOM 3500 C CA . LYS A 1 418 ? -27.757 3.170 6.330 1.00 63.25 418 LYS A CA 1
ATOM 3501 C C . LYS A 1 418 ? -28.192 4.185 7.393 1.00 63.25 418 LYS A C 1
ATOM 3503 O O . LYS A 1 418 ? -28.859 3.804 8.345 1.00 63.25 418 LYS A O 1
ATOM 3508 N N . LEU A 1 419 ? -27.854 5.470 7.253 1.00 54.97 419 LEU A N 1
ATOM 3509 C CA . LEU A 1 419 ? -28.357 6.524 8.146 1.00 54.97 419 LEU A CA 1
ATOM 3510 C C . LEU A 1 419 ? -29.866 6.708 7.969 1.00 54.97 419 LEU A C 1
ATOM 3512 O O . LEU A 1 419 ? -30.565 6.781 8.967 1.00 54.97 419 LEU A O 1
ATOM 3516 N N . LYS A 1 420 ? -30.389 6.687 6.735 1.00 67.56 420 LYS A N 1
ATOM 3517 C CA . LYS A 1 420 ? -31.841 6.692 6.487 1.00 67.56 420 LYS A CA 1
ATOM 3518 C C . LYS A 1 420 ? -32.537 5.447 7.032 1.00 67.56 420 LYS A C 1
ATOM 3520 O O . LYS A 1 420 ? -33.651 5.565 7.525 1.00 67.56 420 LYS A O 1
ATOM 3525 N N . GLU A 1 421 ? -31.910 4.275 6.956 1.00 69.56 421 GLU A N 1
ATOM 3526 C CA . GLU A 1 421 ? -32.420 3.050 7.582 1.00 69.56 421 GLU A CA 1
ATOM 3527 C C . GLU A 1 421 ? -32.435 3.180 9.111 1.00 69.56 421 GLU A C 1
ATOM 3529 O O . GLU A 1 421 ? -33.460 2.903 9.725 1.00 69.56 421 GLU A O 1
ATOM 3534 N N . MET A 1 422 ? -31.356 3.682 9.723 1.00 64.38 422 MET A N 1
ATOM 3535 C CA . MET A 1 422 ? -31.275 3.946 11.166 1.00 64.38 422 MET A CA 1
ATOM 3536 C C . MET A 1 422 ? -32.283 5.000 11.641 1.00 64.38 422 MET A C 1
ATOM 3538 O O . MET A 1 422 ? -32.918 4.804 12.676 1.00 64.38 422 MET A O 1
ATOM 3542 N N . ASP A 1 423 ? -32.447 6.099 10.905 1.00 65.31 423 ASP A N 1
ATOM 3543 C CA . ASP A 1 423 ? -33.420 7.148 11.213 1.00 65.31 423 ASP A CA 1
ATOM 3544 C C . ASP A 1 423 ? -34.855 6.601 11.049 1.00 65.31 423 ASP A C 1
ATOM 3546 O O . ASP A 1 423 ? -35.684 6.783 11.936 1.00 65.31 423 ASP A O 1
ATOM 3550 N N . ALA A 1 424 ? -35.132 5.797 10.014 1.00 65.69 424 ALA A N 1
ATOM 3551 C CA . ALA A 1 424 ? -36.429 5.135 9.839 1.00 65.69 424 ALA A CA 1
ATOM 3552 C C . ALA A 1 424 ? -36.700 4.001 10.856 1.00 65.69 424 ALA A C 1
ATOM 3554 O O . ALA A 1 424 ? -37.859 3.716 11.165 1.00 65.69 424 ALA A O 1
ATOM 3555 N N . GLU A 1 425 ? -35.675 3.329 11.391 1.00 64.62 425 GLU A N 1
ATOM 3556 C CA . GLU A 1 425 ? -35.815 2.418 12.539 1.00 64.62 425 GLU A CA 1
ATOM 3557 C C . GLU A 1 425 ? -36.087 3.172 13.845 1.00 64.62 425 GLU A C 1
ATOM 3559 O O . GLU A 1 425 ? -36.792 2.659 14.720 1.00 64.62 425 GLU A O 1
ATOM 3564 N N . LYS A 1 426 ? -35.538 4.380 13.978 1.00 64.75 426 LYS A N 1
ATOM 3565 C CA . LYS A 1 426 ? -35.756 5.265 15.121 1.00 64.75 426 LYS A CA 1
ATOM 3566 C C . LYS A 1 426 ? -37.188 5.798 15.120 1.00 64.75 426 LYS A C 1
ATOM 3568 O O . LYS A 1 426 ? -37.897 5.560 16.093 1.00 64.75 426 LYS A O 1
ATOM 3573 N N . ASP A 1 427 ? -37.656 6.336 13.992 1.00 57.78 427 ASP A N 1
ATOM 3574 C CA . ASP A 1 427 ? -39.055 6.741 13.796 1.00 57.78 427 ASP A CA 1
ATOM 3575 C C . ASP A 1 427 ? -40.026 5.583 14.101 1.00 57.78 427 ASP A C 1
ATOM 3577 O O . ASP A 1 427 ? -41.030 5.767 14.786 1.00 57.78 427 ASP A O 1
ATOM 3581 N N . LYS A 1 428 ? -39.709 4.349 13.673 1.00 60.22 428 LYS A N 1
ATOM 3582 C CA . LYS A 1 428 ? -40.514 3.157 14.008 1.00 60.22 428 LYS A CA 1
ATOM 3583 C C . LYS A 1 428 ? -40.543 2.847 15.509 1.00 60.22 428 LYS A C 1
ATOM 3585 O O . LYS A 1 428 ? -41.591 2.444 16.007 1.00 60.22 428 LYS A O 1
ATOM 3590 N N . LYS A 1 429 ? -39.436 3.015 16.239 1.00 56.38 429 LYS A N 1
ATOM 3591 C CA . LYS A 1 429 ? -39.392 2.806 17.702 1.00 56.38 429 LYS A CA 1
ATOM 3592 C C . LYS A 1 429 ? -40.118 3.903 18.474 1.00 56.38 429 LYS A C 1
ATOM 3594 O O . LYS A 1 429 ? -40.811 3.603 19.447 1.00 56.38 429 LYS A O 1
ATOM 3599 N N . ASP A 1 430 ? -40.016 5.142 18.014 1.00 53.62 430 ASP A N 1
ATOM 3600 C CA . ASP A 1 430 ? -40.695 6.279 18.631 1.00 53.62 430 ASP A CA 1
ATOM 3601 C C . ASP A 1 430 ? -42.220 6.212 18.359 1.00 53.62 430 ASP A C 1
ATOM 3603 O O . ASP A 1 430 ? -43.024 6.519 19.241 1.00 53.62 430 ASP A O 1
ATOM 3607 N N . VAL A 1 431 ? -42.646 5.659 17.212 1.00 53.78 431 VAL A N 1
ATOM 3608 C CA . VAL A 1 431 ? -44.055 5.295 16.948 1.00 53.78 431 VAL A CA 1
ATOM 3609 C C . VAL A 1 431 ? -44.534 4.123 17.816 1.00 53.78 431 VAL A C 1
ATOM 3611 O O . VAL A 1 431 ? -45.608 4.221 18.405 1.00 53.78 431 VAL A O 1
ATOM 3614 N N . VAL A 1 432 ? -43.770 3.029 17.947 1.00 52.53 432 VAL A N 1
ATOM 3615 C CA . VAL A 1 432 ? -44.181 1.874 18.778 1.00 52.53 432 VAL A CA 1
ATOM 3616 C C . VAL A 1 432 ? -44.302 2.256 20.257 1.00 52.53 432 VAL A C 1
ATOM 3618 O O . VAL A 1 432 ? -45.310 1.936 20.881 1.00 52.53 432 VAL A O 1
ATOM 3621 N N . SER A 1 433 ? -43.349 3.015 20.803 1.00 51.91 433 SER A N 1
ATOM 3622 C CA . SER A 1 433 ? -43.438 3.503 22.191 1.00 51.91 433 SER A CA 1
ATOM 3623 C C . SER A 1 433 ? -44.579 4.510 22.405 1.00 51.91 433 SER A C 1
ATOM 3625 O O . SER A 1 433 ? -45.182 4.527 23.477 1.00 51.91 433 SER A O 1
ATOM 3627 N N . SER A 1 434 ? -44.953 5.284 21.378 1.00 50.75 434 SER A N 1
ATOM 3628 C CA . SER A 1 434 ? -46.155 6.135 21.412 1.00 50.75 434 SER A CA 1
ATOM 3629 C C . SER A 1 434 ? -47.464 5.330 21.412 1.00 50.75 434 SER A C 1
ATOM 3631 O O . SER A 1 434 ? -48.457 5.793 21.970 1.00 50.75 434 SER A O 1
ATOM 3633 N N . ILE A 1 435 ? -47.477 4.131 20.818 1.00 52.22 435 ILE A N 1
ATOM 3634 C CA . ILE A 1 435 ? -48.633 3.217 20.832 1.00 52.22 435 ILE A CA 1
ATOM 3635 C C . ILE A 1 435 ? -48.739 2.515 22.193 1.00 52.22 435 ILE A C 1
ATOM 3637 O O . ILE A 1 435 ? -49.796 2.562 22.818 1.00 52.22 435 ILE A O 1
ATOM 3641 N N . GLU A 1 436 ? -47.642 1.952 22.710 1.00 47.34 436 GLU A N 1
ATOM 3642 C CA . GLU A 1 436 ? -47.617 1.313 24.039 1.00 47.34 436 GLU A CA 1
ATOM 3643 C C . GLU A 1 436 ? -47.918 2.305 25.183 1.00 47.34 436 GLU A C 1
ATOM 3645 O O . GLU A 1 436 ? -48.460 1.919 26.219 1.00 47.34 436 GLU A O 1
ATOM 3650 N N . GLY A 1 437 ? -47.634 3.598 24.989 1.00 45.34 437 GLY A N 1
ATOM 3651 C CA . GLY A 1 437 ? -48.013 4.668 25.917 1.00 45.34 437 GLY A CA 1
ATOM 3652 C C . GLY A 1 437 ? -49.495 5.076 25.887 1.00 45.34 437 GLY A C 1
ATOM 3653 O O . GLY A 1 437 ? -49.947 5.745 26.817 1.00 45.34 437 GLY A O 1
ATOM 3654 N N . ALA A 1 438 ? -50.265 4.700 24.859 1.00 41.38 438 ALA A N 1
ATOM 3655 C CA . ALA A 1 438 ? -51.648 5.155 24.684 1.00 41.38 438 ALA A CA 1
ATOM 3656 C C . ALA A 1 438 ? -52.679 4.309 25.460 1.00 41.38 438 ALA A C 1
ATOM 3658 O O . ALA A 1 438 ? -53.611 4.860 26.059 1.00 41.38 438 ALA A O 1
ATOM 3659 N N . ASP A 1 439 ? -52.503 2.984 25.494 1.00 42.31 439 ASP A N 1
ATOM 3660 C CA . ASP A 1 439 ? -53.520 2.037 25.989 1.00 42.31 439 ASP A CA 1
ATOM 3661 C C . ASP A 1 439 ? -53.700 2.015 27.521 1.00 42.31 439 ASP A C 1
ATOM 3663 O O . ASP A 1 439 ? -54.667 1.449 28.029 1.00 42.31 439 ASP A O 1
ATOM 3667 N N . VAL A 1 440 ? -52.846 2.702 28.286 1.00 46.94 440 VAL A N 1
ATOM 3668 C CA . VAL A 1 440 ? -52.936 2.774 29.763 1.00 46.94 440 VAL A CA 1
ATOM 3669 C C . VAL A 1 440 ? -53.933 3.857 30.243 1.00 46.94 440 VAL A C 1
ATOM 3671 O O . VAL A 1 440 ? -54.015 4.160 31.430 1.00 46.94 440 VAL A O 1
ATOM 3674 N N . SER A 1 441 ? -54.712 4.464 29.335 1.00 45.44 441 SER A N 1
ATOM 3675 C CA . SER A 1 441 ? -55.530 5.663 29.614 1.00 45.44 441 SER A CA 1
ATOM 3676 C C . SER A 1 441 ? -57.054 5.515 29.427 1.00 45.44 441 SER A C 1
ATOM 3678 O O . SER A 1 441 ? -57.766 6.520 29.455 1.00 45.44 441 SER A O 1
ATOM 3680 N N . LYS A 1 442 ? -57.591 4.292 29.258 1.00 47.19 442 LYS A N 1
ATOM 3681 C CA . LYS A 1 442 ? -59.032 4.059 28.979 1.00 47.19 442 LYS A CA 1
ATOM 3682 C C . LYS A 1 442 ? -59.702 2.901 29.746 1.00 47.19 442 LYS A C 1
ATOM 3684 O O . LYS A 1 442 ? -60.462 2.131 29.167 1.00 47.19 442 LYS A O 1
ATOM 3689 N N . THR A 1 443 ? -59.519 2.823 31.066 1.00 43.88 443 THR A N 1
ATOM 3690 C CA . THR A 1 443 ? -60.358 1.967 31.941 1.00 43.88 443 THR A CA 1
ATOM 3691 C C . THR A 1 443 ? -60.796 2.679 33.225 1.00 43.88 443 THR A C 1
ATOM 3693 O O . THR A 1 443 ? -60.470 2.258 34.333 1.00 43.88 443 THR A O 1
ATOM 3696 N N . THR A 1 444 ? -61.568 3.755 33.072 1.00 48.88 444 THR A N 1
ATOM 3697 C CA . THR A 1 444 ? -62.439 4.298 34.130 1.00 48.88 444 THR A CA 1
ATOM 3698 C C . THR A 1 444 ? -63.826 4.527 33.536 1.00 48.88 444 THR A C 1
ATOM 3700 O O . THR A 1 444 ? -64.096 5.579 32.959 1.00 48.88 444 THR A O 1
ATOM 3703 N N . ALA A 1 445 ? -64.670 3.505 33.632 1.00 39.19 445 ALA A N 1
ATOM 3704 C CA . ALA A 1 445 ? -66.096 3.556 33.342 1.00 39.19 445 ALA A CA 1
ATOM 3705 C C . ALA A 1 445 ? -66.821 2.872 34.507 1.00 39.19 445 ALA A C 1
ATOM 3707 O O . ALA A 1 445 ? -66.306 1.894 35.054 1.00 39.19 445 ALA A O 1
ATOM 3708 N N . ASP A 1 446 ? -67.953 3.431 34.920 1.00 44.69 446 ASP A N 1
ATOM 3709 C CA . ASP A 1 446 ? -68.685 3.001 36.110 1.00 44.69 446 ASP A CA 1
ATOM 3710 C C . ASP A 1 446 ? -69.319 1.614 35.941 1.00 44.69 446 ASP A C 1
ATOM 3712 O O . ASP A 1 446 ? -69.823 1.283 34.868 1.00 44.69 446 ASP A O 1
ATOM 3716 N N . ASP A 1 447 ? -69.370 0.843 37.030 1.00 33.69 447 ASP A N 1
ATOM 3717 C CA . ASP A 1 447 ? -70.144 -0.399 37.108 1.00 33.69 447 ASP A CA 1
ATOM 3718 C C . ASP A 1 447 ? -70.968 -0.404 38.416 1.00 33.69 447 ASP A C 1
ATOM 3720 O O . ASP A 1 447 ? -70.403 -0.550 39.507 1.00 33.69 447 ASP A O 1
ATOM 3724 N N . PRO A 1 448 ? -72.285 -0.125 38.360 1.00 57.06 448 PRO A N 1
ATOM 3725 C CA . PR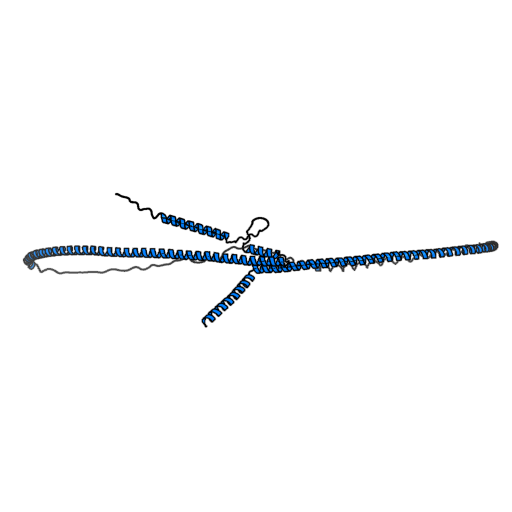O A 1 448 ? -73.138 -0.043 39.540 1.00 57.06 448 PRO A CA 1
ATOM 3726 C C . PRO A 1 448 ? -73.810 -1.384 39.886 1.00 57.06 448 PRO A C 1
ATOM 3728 O O . PRO A 1 448 ? -74.240 -2.126 39.011 1.00 57.06 448 PRO A O 1
ATOM 3731 N N . LEU A 1 449 ? -74.057 -1.587 41.188 1.00 45.06 449 LEU A N 1
ATOM 3732 C CA . LEU A 1 449 ? -74.945 -2.605 41.782 1.00 45.06 449 LEU A CA 1
ATOM 3733 C C . LEU A 1 449 ? -74.508 -4.084 41.682 1.00 45.06 449 LEU A C 1
ATOM 3735 O O . LEU A 1 449 ? -74.895 -4.805 40.759 1.00 45.06 449 LEU A O 1
ATOM 3739 N N . LYS A 1 450 ? -73.953 -4.594 42.791 1.00 36.47 450 LYS A N 1
ATOM 3740 C CA . LYS A 1 450 ? -74.595 -5.680 43.562 1.00 36.47 450 LYS A CA 1
ATOM 3741 C C . LYS A 1 450 ? -74.108 -5.753 45.007 1.00 36.47 450 LYS A C 1
ATOM 3743 O O . LYS A 1 450 ? -72.932 -5.411 45.241 1.00 36.47 450 LYS A O 1
#

Organism: Lygus hesperus (NCBI:txid30085)

Sequence (450 aa):
ARHERYLYFKAEDERRKDVVRAKAREIFFEMRDSTKNLRSAEKLSEALRERQKQVAFNKKVKEIEKEEEMREAREIWADANKWKQEQEEMKGEHSKLKEQKKKEVLAELEAYTKNQLEKQNALREQEVRYLAEMKSEIEQIEEYERQERLRFKAEYMREVMENRAMTERKRLAAIEEEKEEDLAIQIINEGKVKLAQMRKEKEKSMFEESIQKREKVAALVRAEAKGKAELEEAILKKAALEKERLFQREEERKKENAERLRQERIQAHEAYLKEEARKKETERELMKWTVLQRFKNSETTTGVYKKFNDIRYQRYLECRQANARLIEEHNAKLAKEKQADLDAVKRAAAIWALHDKEFLDIAAKVRDECIAAGRPSYPLEVAIADFKKRNGLLRECRGVGFIEAMPIVPGYREMAEKLKEMDAEKDKKDVVSSIEGADVSKTTADDPLK